Protein AF-A0A5J9W196-F1 (afdb_monomer_lite)

Structure (mmCIF, N/CA/C/O backbone):
data_AF-A0A5J9W196-F1
#
_entry.id   AF-A0A5J9W196-F1
#
loop_
_atom_site.group_PDB
_atom_site.id
_atom_site.type_symbol
_atom_site.label_atom_id
_atom_site.label_alt_id
_atom_site.label_comp_id
_atom_site.label_asym_id
_atom_site.label_entity_id
_atom_site.label_seq_id
_atom_site.pdbx_PDB_ins_code
_atom_site.Cartn_x
_atom_site.Cartn_y
_atom_site.Cartn_z
_atom_site.occupancy
_atom_site.B_iso_or_equiv
_atom_site.auth_seq_id
_atom_site.auth_comp_id
_atom_site.auth_asym_id
_atom_site.auth_atom_id
_atom_site.pdbx_PDB_model_num
ATOM 1 N N . MET A 1 1 ? 14.680 17.063 14.861 1.00 26.72 1 MET A N 1
ATOM 2 C CA . MET A 1 1 ? 13.948 17.687 13.741 1.00 26.72 1 MET A CA 1
ATOM 3 C C . MET A 1 1 ? 12.476 17.704 14.129 1.00 26.72 1 MET A C 1
ATOM 5 O O . MET A 1 1 ? 11.916 16.640 14.357 1.00 26.72 1 MET A O 1
ATOM 9 N N . GLY A 1 2 ? 11.907 18.882 14.395 1.00 24.05 2 GLY A N 1
ATOM 10 C CA . GLY A 1 2 ? 10.502 19.009 14.792 1.00 24.05 2 GLY A CA 1
ATOM 11 C C . GLY A 1 2 ? 9.602 18.886 13.568 1.00 24.05 2 GLY A C 1
ATOM 12 O O . GLY A 1 2 ? 9.854 19.546 12.565 1.00 24.05 2 GLY A O 1
ATOM 13 N N . ILE A 1 3 ? 8.582 18.031 13.641 1.00 27.45 3 ILE A N 1
ATOM 14 C CA . ILE A 1 3 ? 7.516 17.975 12.639 1.00 27.45 3 ILE A CA 1
ATOM 15 C C . ILE A 1 3 ? 6.627 19.196 12.892 1.00 27.45 3 ILE A C 1
ATOM 17 O O . ILE A 1 3 ? 5.904 19.236 13.886 1.00 27.45 3 ILE A O 1
ATOM 21 N N . PHE A 1 4 ? 6.714 20.209 12.033 1.00 24.58 4 PHE A N 1
ATOM 22 C CA . PHE A 1 4 ? 5.775 21.326 12.045 1.00 24.58 4 PHE A CA 1
ATOM 23 C C . PHE A 1 4 ? 4.556 20.937 11.209 1.00 24.58 4 PHE A C 1
ATOM 25 O O . PHE A 1 4 ? 4.651 20.753 10.001 1.00 24.58 4 PHE A O 1
ATOM 32 N N . ILE A 1 5 ? 3.410 20.784 11.871 1.00 32.88 5 ILE A N 1
ATOM 33 C CA . ILE A 1 5 ? 2.110 20.675 11.208 1.00 32.88 5 ILE A CA 1
ATOM 34 C C . ILE A 1 5 ? 1.610 22.109 11.037 1.00 32.88 5 ILE A C 1
ATOM 36 O O . ILE A 1 5 ? 1.039 22.681 11.964 1.00 32.88 5 ILE A O 1
ATOM 40 N N . THR A 1 6 ? 1.871 22.719 9.886 1.00 27.17 6 THR A N 1
ATOM 41 C CA . THR A 1 6 ? 1.311 24.028 9.532 1.00 27.17 6 THR A CA 1
ATOM 42 C C . THR A 1 6 ? 0.263 23.858 8.439 1.00 27.17 6 THR A C 1
ATOM 44 O O . THR A 1 6 ? 0.469 23.159 7.449 1.00 27.17 6 THR A O 1
ATOM 47 N N . ALA A 1 7 ? -0.897 24.489 8.634 1.00 25.06 7 ALA A N 1
ATOM 48 C CA . ALA A 1 7 ? -1.838 24.718 7.545 1.00 25.06 7 ALA A CA 1
ATOM 49 C C . ALA A 1 7 ? -1.199 25.724 6.567 1.00 25.06 7 ALA A C 1
ATOM 51 O O . ALA A 1 7 ? -0.581 26.683 7.036 1.00 25.06 7 ALA A O 1
ATOM 52 N N . PRO A 1 8 ? -1.303 25.529 5.242 1.00 27.53 8 PRO A N 1
ATOM 53 C CA . PRO A 1 8 ? -0.673 26.431 4.288 1.00 27.53 8 PRO A CA 1
ATOM 54 C C . PRO A 1 8 ? -1.364 27.801 4.319 1.00 27.53 8 PRO A C 1
ATOM 56 O O . PRO A 1 8 ? -2.571 27.896 4.105 1.00 27.53 8 PRO A O 1
ATOM 59 N N . GLU A 1 9 ? -0.595 28.864 4.559 1.00 27.11 9 GLU A N 1
ATOM 60 C CA . GLU A 1 9 ? -0.982 30.220 4.169 1.00 27.11 9 GLU A CA 1
ATOM 61 C C . GLU A 1 9 ? -0.665 30.399 2.680 1.00 27.11 9 GLU A C 1
ATOM 63 O O . GLU A 1 9 ? 0.462 30.208 2.224 1.00 27.11 9 GLU A O 1
ATOM 68 N N . THR A 1 10 ? -1.699 30.708 1.904 1.00 31.11 10 THR A N 1
ATOM 69 C CA . THR A 1 10 ? -1.659 30.835 0.448 1.00 31.11 10 THR A CA 1
ATOM 70 C C . THR A 1 10 ? -1.050 32.163 0.003 1.00 31.11 10 THR A C 1
ATOM 72 O O . THR A 1 10 ? -1.571 33.227 0.340 1.00 31.11 10 THR A O 1
ATOM 75 N N . ALA A 1 11 ? -0.040 32.107 -0.868 1.00 26.48 11 ALA A N 1
ATOM 76 C CA . ALA A 1 11 ? 0.214 33.167 -1.839 1.00 26.48 11 ALA A CA 1
ATOM 77 C C . ALA A 1 11 ? -0.693 32.936 -3.060 1.00 26.48 11 ALA A C 1
ATOM 79 O O . ALA A 1 11 ? -0.763 31.837 -3.609 1.00 26.48 11 ALA A O 1
ATOM 80 N N . ALA A 1 12 ? -1.434 33.974 -3.435 1.00 31.86 12 ALA A N 1
ATOM 81 C CA . ALA A 1 12 ? -2.487 33.945 -4.435 1.00 31.86 12 ALA A CA 1
ATOM 82 C C . ALA A 1 12 ? -2.021 33.465 -5.822 1.00 31.86 12 ALA A C 1
ATOM 84 O O . ALA A 1 12 ? -1.074 34.000 -6.389 1.00 31.86 12 ALA A O 1
ATOM 85 N N . THR A 1 13 ? -2.760 32.525 -6.411 1.00 26.77 13 THR A N 1
ATOM 86 C CA . THR A 1 13 ? -3.262 32.577 -7.799 1.00 26.77 13 THR A CA 1
ATOM 87 C C . THR A 1 13 ? -4.268 31.441 -8.003 1.00 26.77 13 THR A C 1
ATOM 89 O O . THR A 1 13 ? -4.088 30.321 -7.536 1.00 26.77 13 THR A O 1
ATOM 92 N N . SER A 1 14 ? -5.399 31.756 -8.632 1.00 34.53 14 SER A N 1
ATOM 93 C CA . SER A 1 14 ? -6.599 30.917 -8.662 1.00 34.53 14 SER A CA 1
ATOM 94 C C . SER A 1 14 ? -6.379 29.538 -9.294 1.00 34.53 14 SER A C 1
ATOM 96 O O . SER A 1 14 ? -6.099 29.460 -10.490 1.00 34.53 14 SER A O 1
ATOM 98 N N . LYS A 1 15 ? -6.625 28.470 -8.525 1.00 29.22 15 LYS A N 1
ATOM 99 C CA . LYS A 1 15 ? -7.203 27.177 -8.945 1.00 29.22 15 LYS A CA 1
ATOM 100 C C . LYS A 1 15 ? -7.549 26.382 -7.673 1.00 29.22 15 LYS A C 1
ATOM 102 O O . LYS A 1 15 ? -6.696 26.202 -6.820 1.00 29.22 15 LYS A O 1
ATOM 107 N N . LYS A 1 16 ? -8.833 26.012 -7.548 1.00 30.52 16 LYS A N 1
ATOM 108 C CA . LYS A 1 16 ? -9.521 25.305 -6.441 1.00 30.52 16 LYS A CA 1
ATOM 109 C C . LYS A 1 16 ? -8.607 24.680 -5.367 1.00 30.52 16 LYS A C 1
ATOM 111 O O . LYS A 1 16 ? -7.950 23.678 -5.626 1.00 30.52 16 LYS A O 1
ATOM 116 N N . GLU A 1 17 ? -8.662 25.239 -4.158 1.00 27.95 17 GLU A N 1
ATOM 117 C CA . GLU A 1 17 ? -8.016 24.711 -2.950 1.00 27.95 17 GLU A CA 1
ATOM 118 C C . GLU A 1 17 ? -8.503 23.284 -2.622 1.00 27.95 17 GLU A C 1
ATOM 120 O O . GLU A 1 17 ? -9.718 23.042 -2.609 1.00 27.95 17 GLU A O 1
ATOM 125 N N . PRO A 1 18 ? -7.608 22.330 -2.304 1.00 36.31 18 PRO A N 1
ATOM 126 C CA . PRO A 1 18 ? -8.012 21.123 -1.602 1.00 36.31 18 PRO A CA 1
ATOM 127 C C . PRO A 1 18 ? -8.441 21.517 -0.183 1.00 36.31 18 PRO A C 1
ATOM 129 O O . PRO A 1 18 ? -7.753 22.259 0.514 1.00 36.31 18 PRO A O 1
ATOM 132 N N . ILE A 1 19 ? -9.617 21.043 0.227 1.00 37.53 19 ILE A N 1
ATOM 133 C CA . ILE A 1 19 ? -10.284 21.396 1.485 1.00 37.53 19 ILE A CA 1
ATOM 134 C C . ILE A 1 19 ? -9.398 20.983 2.673 1.00 37.53 19 ILE A C 1
ATOM 136 O O . ILE A 1 19 ? -9.459 19.846 3.139 1.00 37.53 19 ILE A O 1
ATOM 140 N N . ALA A 1 20 ? -8.602 21.909 3.206 1.00 40.16 20 ALA A N 1
ATOM 141 C CA . ALA A 1 20 ? -7.942 21.734 4.493 1.00 40.16 20 ALA A CA 1
ATOM 142 C C . ALA A 1 20 ? -9.006 21.825 5.602 1.00 40.16 20 ALA A C 1
ATOM 144 O O . ALA A 1 20 ? -9.334 22.902 6.103 1.00 40.16 20 ALA A O 1
ATOM 145 N N . ARG A 1 21 ? -9.606 20.687 5.976 1.00 50.66 21 ARG A N 1
ATOM 146 C CA . ARG A 1 21 ? -10.490 20.618 7.148 1.00 50.66 21 ARG A CA 1
ATOM 147 C C . ARG A 1 21 ? -9.641 20.847 8.401 1.00 50.66 21 ARG A C 1
ATOM 149 O O . ARG A 1 21 ? -8.765 20.043 8.707 1.00 50.66 21 ARG A O 1
ATOM 156 N N . ARG A 1 22 ? -9.885 21.953 9.117 1.00 53.94 22 ARG A N 1
ATOM 157 C CA . ARG A 1 22 ? -9.244 22.241 10.413 1.00 53.94 22 ARG A CA 1
ATOM 158 C C . ARG A 1 22 ? -9.433 21.055 11.359 1.00 53.94 22 ARG A C 1
ATOM 160 O O . ARG A 1 22 ? -10.568 20.651 11.603 1.00 53.94 22 ARG A O 1
ATOM 167 N N . ILE A 1 23 ? -8.329 20.562 11.919 1.00 60.69 23 ILE A N 1
ATOM 168 C CA . ILE A 1 23 ? -8.358 19.538 12.964 1.00 60.69 23 ILE A CA 1
ATOM 169 C C . ILE A 1 23 ? -9.055 20.127 14.193 1.00 60.69 23 ILE A C 1
ATOM 171 O O . ILE A 1 23 ? -8.679 21.181 14.704 1.00 60.69 23 ILE A O 1
ATOM 175 N N . ASN A 1 24 ? -10.068 19.430 14.671 1.00 67.31 24 ASN A N 1
ATOM 176 C CA . ASN A 1 24 ? -10.821 19.702 15.877 1.00 67.31 24 ASN A CA 1
ATOM 177 C C . ASN A 1 24 ? -10.807 18.436 16.745 1.00 67.31 24 ASN A C 1
ATOM 179 O O . ASN A 1 24 ? -10.678 17.320 16.242 1.00 67.31 24 ASN A O 1
ATOM 183 N N . SER A 1 25 ? -11.019 18.583 18.052 1.00 69.56 25 SER A N 1
ATOM 184 C CA . SER A 1 25 ? -11.125 17.468 19.000 1.00 69.56 25 SER A CA 1
ATOM 185 C C . SER A 1 25 ? -12.202 16.440 18.629 1.00 69.56 25 SER A C 1
ATOM 187 O O . SER A 1 25 ? -12.153 15.311 19.111 1.00 69.56 25 SER A O 1
ATOM 189 N N . ARG A 1 26 ? -13.145 16.806 17.751 1.00 78.12 26 ARG A N 1
ATOM 190 C CA . ARG A 1 26 ? -14.208 15.941 17.218 1.00 78.12 26 ARG A CA 1
ATOM 191 C C . ARG A 1 26 ? -13.795 15.073 16.029 1.00 78.12 26 ARG A C 1
ATOM 193 O O . ARG A 1 26 ? -14.552 14.180 15.681 1.00 78.12 26 ARG A O 1
ATOM 200 N N . ASN A 1 27 ? -12.644 15.318 15.401 1.00 86.56 27 ASN A N 1
ATOM 201 C CA . ASN A 1 27 ? -12.166 14.437 14.336 1.00 86.56 27 ASN A CA 1
ATOM 202 C C . ASN A 1 27 ? -11.637 13.152 14.972 1.00 86.56 27 ASN A C 1
ATOM 204 O O . ASN A 1 27 ? -10.704 13.194 15.779 1.00 86.56 27 ASN A O 1
ATOM 208 N N . ASN A 1 28 ? -12.265 12.027 14.659 1.00 91.69 28 ASN A N 1
ATOM 209 C CA . ASN A 1 28 ? -11.943 10.719 15.208 1.00 91.69 28 ASN A CA 1
ATOM 210 C C . ASN A 1 28 ? -11.164 9.876 14.206 1.00 91.69 28 ASN A C 1
ATOM 212 O O . ASN A 1 28 ? -10.289 9.130 14.628 1.00 91.69 28 ASN A O 1
ATOM 216 N N . VAL A 1 29 ? -11.428 10.032 12.908 1.00 93.69 29 VAL A N 1
ATOM 217 C CA . VAL A 1 29 ? -10.743 9.318 11.828 1.00 93.69 29 VAL A CA 1
ATOM 218 C C . VAL A 1 29 ? -9.838 10.281 11.070 1.00 93.69 29 VAL A C 1
ATOM 220 O O . VAL A 1 29 ? -10.299 11.201 10.395 1.00 93.69 29 VAL A O 1
ATOM 223 N N . ILE A 1 30 ? -8.530 10.083 11.200 1.00 92.94 30 ILE A N 1
ATOM 224 C CA . ILE A 1 30 ? -7.509 10.971 10.650 1.00 92.94 30 ILE A CA 1
ATOM 225 C C . ILE A 1 30 ? -6.672 10.194 9.637 1.00 92.94 30 ILE A C 1
ATOM 227 O O . ILE A 1 30 ? -6.036 9.196 9.980 1.00 92.94 30 ILE A O 1
ATOM 231 N N . TYR A 1 31 ? -6.641 10.680 8.401 1.00 92.56 31 TYR A N 1
ATOM 232 C CA . TYR A 1 31 ? -5.724 10.190 7.380 1.00 92.56 31 TYR A CA 1
ATOM 233 C C . TYR A 1 31 ? -4.394 10.940 7.468 1.00 92.56 31 TYR A C 1
ATOM 235 O O . TYR A 1 31 ? -4.382 12.172 7.502 1.00 92.56 31 TYR A O 1
ATOM 243 N N . PHE A 1 32 ? -3.279 10.211 7.480 1.00 92.25 32 PHE A N 1
ATOM 244 C CA . PHE A 1 32 ? -1.934 10.771 7.410 1.00 92.25 32 PHE A CA 1
ATOM 245 C C . PHE A 1 32 ? -1.236 10.346 6.124 1.00 92.25 32 PHE A C 1
ATOM 247 O O . PHE A 1 32 ? -0.989 9.164 5.881 1.00 92.25 32 PHE A O 1
ATOM 254 N N . ASP A 1 33 ? -0.878 11.344 5.330 1.00 86.44 33 ASP A N 1
ATOM 255 C CA . ASP A 1 33 ? -0.262 11.163 4.029 1.00 86.44 33 ASP A CA 1
ATOM 256 C C . ASP A 1 33 ? 1.265 11.154 4.074 1.00 86.44 33 ASP A C 1
ATOM 258 O O . ASP A 1 33 ? 1.892 10.761 3.104 1.00 86.44 33 ASP A O 1
ATOM 262 N N . GLY A 1 34 ? 1.896 11.591 5.168 1.00 87.56 34 GLY A N 1
ATOM 263 C CA . GLY A 1 34 ? 3.346 11.802 5.177 1.00 87.56 34 GLY A CA 1
ATOM 264 C C . GLY A 1 34 ? 3.767 12.871 4.167 1.00 87.56 34 GLY A C 1
ATOM 265 O O . GLY A 1 34 ? 3.082 13.882 4.010 1.00 87.56 34 GLY A O 1
ATOM 266 N N . TRP A 1 35 ? 4.895 12.656 3.496 1.00 84.31 35 TRP A N 1
ATOM 267 C CA . TRP A 1 35 ? 5.427 13.534 2.450 1.00 84.31 35 TRP A CA 1
ATOM 268 C C . TRP A 1 35 ? 4.919 13.095 1.078 1.00 84.31 35 TRP A C 1
ATOM 270 O O . TRP A 1 35 ? 5.676 12.615 0.240 1.00 84.31 35 TRP A O 1
ATOM 280 N N . ASP A 1 36 ? 3.605 13.203 0.890 1.00 77.81 36 ASP A N 1
ATOM 281 C CA . ASP A 1 36 ? 2.888 12.634 -0.253 1.00 77.81 36 ASP A CA 1
ATOM 282 C C . ASP A 1 36 ? 3.147 11.130 -0.444 1.00 77.81 36 ASP A C 1
ATOM 284 O O . ASP A 1 36 ? 3.547 10.647 -1.500 1.00 77.81 36 ASP A O 1
ATOM 288 N N . GLY A 1 37 ? 2.938 10.384 0.635 1.00 80.88 37 GLY A N 1
ATOM 289 C CA . GLY A 1 37 ? 3.030 8.928 0.725 1.00 80.88 37 GLY A CA 1
ATOM 290 C C . GLY A 1 37 ? 4.308 8.466 1.390 1.00 80.88 37 GLY A C 1
ATOM 291 O O . GLY A 1 37 ? 4.301 7.498 2.151 1.00 80.88 37 GLY A O 1
ATOM 292 N N . LEU A 1 38 ? 5.395 9.199 1.163 1.00 83.06 38 LEU A N 1
ATOM 293 C CA . LEU A 1 38 ? 6.698 8.832 1.681 1.00 83.06 38 LEU A CA 1
ATOM 294 C C . LEU A 1 38 ? 6.752 8.991 3.208 1.00 83.06 38 LEU A C 1
ATOM 296 O O . LEU A 1 38 ? 6.342 10.016 3.761 1.00 83.06 38 LEU A O 1
ATOM 300 N N . GLY A 1 39 ? 7.249 7.959 3.896 1.00 86.25 39 GLY A N 1
ATOM 301 C CA . GLY A 1 39 ? 7.457 7.945 5.349 1.00 86.25 39 GLY A CA 1
ATOM 302 C C . GLY A 1 39 ? 6.180 7.906 6.196 1.00 86.25 39 GLY A C 1
ATOM 303 O O . GLY A 1 39 ? 6.263 7.951 7.426 1.00 86.25 39 GLY A O 1
ATOM 304 N N . ALA A 1 40 ? 4.994 7.814 5.585 1.00 90.06 40 ALA A N 1
ATOM 305 C CA . ALA A 1 40 ? 3.735 7.790 6.323 1.00 90.06 40 ALA A CA 1
ATOM 306 C C . ALA A 1 40 ? 3.641 6.568 7.250 1.00 90.06 40 ALA A C 1
ATOM 308 O O . ALA A 1 40 ? 3.283 6.693 8.426 1.00 90.06 40 ALA A O 1
ATOM 309 N N . SER A 1 41 ? 4.040 5.392 6.757 1.00 90.44 41 SER A N 1
ATOM 310 C CA . SER A 1 41 ? 4.030 4.167 7.556 1.00 90.44 41 SER A CA 1
ATOM 311 C C . SER A 1 41 ? 5.095 4.190 8.657 1.00 90.44 41 SER A C 1
ATOM 313 O O . SER A 1 41 ? 4.819 3.751 9.774 1.00 90.44 41 SER A O 1
ATOM 315 N N . ALA A 1 42 ? 6.276 4.751 8.405 1.00 90.25 42 ALA A N 1
ATOM 316 C CA . ALA A 1 42 ? 7.320 4.956 9.405 1.00 90.25 42 ALA A CA 1
ATOM 317 C C . ALA A 1 42 ? 6.837 5.846 10.558 1.00 90.25 42 ALA A C 1
ATOM 319 O O . ALA A 1 42 ? 6.995 5.483 11.726 1.00 90.25 42 ALA A O 1
ATOM 320 N N . VAL A 1 43 ? 6.166 6.962 10.252 1.00 90.75 43 VAL A N 1
ATOM 321 C CA . VAL A 1 43 ? 5.598 7.857 11.271 1.00 90.75 43 VAL A CA 1
ATOM 322 C C . VAL A 1 43 ? 4.528 7.145 12.099 1.00 90.75 43 VAL A C 1
ATOM 324 O O . VAL A 1 43 ? 4.592 7.179 13.329 1.00 90.75 43 VAL A O 1
ATOM 327 N N . LEU A 1 44 ? 3.577 6.452 11.464 1.00 92.88 44 LEU A N 1
ATOM 328 C CA . LEU A 1 44 ? 2.540 5.695 12.179 1.00 92.88 44 LEU A CA 1
ATOM 329 C C . LEU A 1 44 ? 3.146 4.620 13.092 1.00 92.88 44 LEU A C 1
ATOM 331 O O . LEU A 1 44 ? 2.725 4.480 14.241 1.00 92.88 44 LEU A O 1
ATOM 335 N N . ARG A 1 45 ? 4.187 3.915 12.634 1.00 90.69 45 ARG A N 1
ATOM 336 C CA . ARG A 1 45 ? 4.928 2.943 13.454 1.00 90.69 45 ARG A CA 1
ATOM 337 C C . ARG A 1 45 ? 5.637 3.595 14.636 1.00 90.69 45 ARG A C 1
ATOM 339 O O . ARG A 1 45 ? 5.600 3.047 15.736 1.00 90.69 45 ARG A O 1
ATOM 346 N N . ALA A 1 46 ? 6.253 4.759 14.442 1.00 89.62 46 ALA A N 1
ATOM 347 C CA . ALA A 1 46 ? 6.888 5.498 15.528 1.00 89.62 46 ALA A CA 1
ATOM 348 C C . ALA A 1 46 ? 5.861 5.960 16.578 1.00 89.62 46 ALA A C 1
ATOM 350 O O . ALA A 1 46 ? 6.132 5.887 17.778 1.00 89.62 46 ALA A O 1
ATOM 351 N N . ILE A 1 47 ? 4.665 6.379 16.147 1.00 90.31 47 ILE A N 1
ATOM 352 C CA . ILE A 1 47 ? 3.551 6.727 17.044 1.00 90.31 47 ILE A CA 1
ATOM 353 C C . ILE A 1 47 ? 3.080 5.487 17.815 1.00 90.31 47 ILE A C 1
ATOM 355 O O . ILE A 1 47 ? 2.947 5.556 19.038 1.00 90.31 47 ILE A O 1
ATOM 359 N N . ALA A 1 48 ? 2.900 4.347 17.136 1.00 89.75 48 ALA A N 1
ATOM 360 C CA . ALA A 1 48 ? 2.538 3.082 17.776 1.00 89.75 48 ALA A CA 1
ATOM 361 C C . ALA A 1 48 ? 3.556 2.687 18.857 1.00 89.75 48 ALA A C 1
ATOM 363 O O . ALA A 1 48 ? 3.181 2.420 20.000 1.00 89.75 48 ALA A O 1
ATOM 364 N N . ALA A 1 49 ? 4.851 2.725 18.528 1.00 87.56 49 ALA A N 1
ATOM 365 C CA . ALA A 1 49 ? 5.925 2.386 19.457 1.00 87.56 49 ALA A CA 1
ATOM 366 C C . ALA A 1 49 ? 5.916 3.290 20.701 1.00 87.56 49 ALA A C 1
ATOM 368 O O . ALA A 1 49 ? 5.969 2.790 21.825 1.00 87.56 49 ALA A O 1
ATOM 369 N N . ARG A 1 50 ? 5.766 4.609 20.518 1.00 83.44 50 ARG A N 1
ATOM 370 C CA . ARG A 1 50 ? 5.691 5.568 21.633 1.00 83.44 50 ARG A CA 1
ATOM 371 C C . ARG A 1 50 ? 4.486 5.312 22.531 1.00 83.44 50 ARG A C 1
ATOM 373 O O . ARG A 1 50 ? 4.657 5.235 23.741 1.00 83.44 50 ARG A O 1
ATOM 380 N N . GLY A 1 51 ? 3.303 5.106 21.952 1.00 76.81 51 GLY A N 1
ATOM 381 C CA . GLY A 1 51 ? 2.094 4.833 22.733 1.00 76.81 51 GLY A CA 1
ATOM 382 C C . GLY A 1 51 ? 2.194 3.543 23.556 1.00 76.81 51 GLY A C 1
ATOM 383 O O . GLY A 1 51 ? 1.768 3.508 24.709 1.00 76.81 51 GLY A O 1
ATOM 384 N N . THR A 1 52 ? 2.838 2.499 23.021 1.00 73.88 52 THR A N 1
ATOM 385 C CA . THR A 1 52 ? 3.072 1.263 23.789 1.00 73.88 52 THR A CA 1
ATOM 386 C C . THR A 1 52 ? 4.092 1.434 24.918 1.00 73.88 52 THR A C 1
ATOM 388 O O . THR A 1 52 ? 3.929 0.817 25.970 1.00 73.88 52 THR A O 1
ATOM 391 N N . ALA A 1 53 ? 5.114 2.280 24.746 1.00 66.12 53 ALA A N 1
ATOM 392 C CA . ALA A 1 53 ? 6.110 2.549 25.782 1.00 66.12 53 ALA A CA 1
ATOM 393 C C . ALA A 1 53 ? 5.504 3.304 26.976 1.00 66.12 53 ALA A C 1
ATOM 395 O O . ALA A 1 53 ? 5.745 2.918 28.119 1.00 66.12 53 ALA A O 1
ATOM 396 N N . THR A 1 54 ? 4.654 4.304 26.719 1.00 59.44 54 THR A N 1
ATOM 397 C CA . THR A 1 54 ? 3.934 5.051 27.766 1.00 59.44 54 THR A CA 1
ATOM 398 C C . THR A 1 54 ? 2.995 4.142 28.564 1.00 59.44 54 THR A C 1
ATOM 400 O O . THR A 1 54 ? 2.939 4.239 29.782 1.00 59.44 54 THR A O 1
ATOM 403 N N . SER A 1 55 ? 2.337 3.173 27.912 1.00 56.09 55 SER A N 1
ATOM 404 C CA . SER A 1 55 ? 1.451 2.214 28.598 1.00 56.09 55 SER A CA 1
ATOM 405 C C . SER A 1 55 ? 2.165 1.212 29.523 1.00 56.09 55 SER A C 1
ATOM 407 O O . SER A 1 55 ? 1.510 0.552 30.326 1.00 56.09 55 SER A O 1
ATOM 409 N N . LYS A 1 56 ? 3.494 1.063 29.397 1.00 54.03 56 LYS A N 1
ATOM 410 C CA . LYS A 1 56 ? 4.310 0.103 30.163 1.00 54.03 56 LYS A CA 1
ATOM 411 C C . LYS A 1 56 ? 5.057 0.727 31.347 1.00 54.03 56 LYS A C 1
ATOM 413 O O . LYS A 1 56 ? 5.652 -0.018 32.122 1.00 54.03 56 LYS A O 1
ATOM 418 N N . GLN A 1 57 ? 5.063 2.052 31.491 1.00 47.31 57 GLN A N 1
ATOM 419 C CA . GLN A 1 57 ? 5.627 2.705 32.673 1.00 47.31 57 GLN A CA 1
ATOM 420 C C . GLN A 1 57 ? 4.604 2.673 33.814 1.00 47.31 57 GLN A C 1
ATOM 422 O O . GLN A 1 57 ? 3.591 3.364 33.772 1.00 47.31 57 GLN A O 1
ATOM 427 N N . GLU A 1 58 ? 4.879 1.874 34.849 1.00 37.19 58 GLU A N 1
ATOM 428 C CA . GLU A 1 58 ? 4.247 2.062 36.159 1.00 37.19 58 GLU A CA 1
ATOM 429 C C . GLU A 1 58 ? 4.586 3.463 36.698 1.00 37.19 58 GLU A C 1
ATOM 431 O O . GLU A 1 58 ? 5.690 3.962 36.444 1.00 37.19 58 GLU A O 1
ATOM 436 N N . PRO A 1 59 ? 3.676 4.116 37.444 1.00 42.88 59 PRO A N 1
ATOM 437 C CA . PRO A 1 59 ? 3.904 5.460 37.950 1.00 42.88 59 PRO A CA 1
ATOM 438 C C . PRO A 1 59 ? 4.983 5.427 39.036 1.00 42.88 59 PRO A C 1
ATOM 440 O O . PRO A 1 59 ? 4.704 5.263 40.223 1.00 42.88 59 PRO A O 1
ATOM 443 N N . ALA A 1 60 ? 6.240 5.600 38.633 1.00 37.47 60 ALA A N 1
ATOM 444 C CA . ALA A 1 60 ? 7.303 5.936 39.559 1.00 37.47 60 ALA A CA 1
ATOM 445 C C . ALA A 1 60 ? 7.020 7.343 40.095 1.00 37.47 60 ALA A C 1
ATOM 447 O O . ALA A 1 60 ? 6.943 8.312 39.338 1.00 37.47 60 ALA A O 1
ATOM 448 N N . ALA A 1 61 ? 6.842 7.450 41.409 1.00 45.09 61 ALA A N 1
ATOM 449 C CA . ALA A 1 61 ? 6.748 8.729 42.084 1.00 45.09 61 ALA A CA 1
ATOM 450 C C . ALA A 1 61 ? 8.040 9.524 41.837 1.00 45.09 61 ALA A C 1
ATOM 452 O O . ALA A 1 61 ? 9.078 9.228 42.426 1.00 45.09 61 ALA A O 1
ATOM 453 N N . SER A 1 62 ? 7.987 10.547 40.986 1.00 39.28 62 SER A N 1
ATOM 454 C CA . SER A 1 62 ? 9.005 11.588 40.981 1.00 39.28 62 SER A CA 1
ATOM 455 C C . SER A 1 62 ? 8.399 12.969 40.745 1.00 39.28 62 SER A C 1
ATOM 457 O O . SER A 1 62 ? 7.778 13.307 39.741 1.00 39.28 62 SER A O 1
ATOM 459 N N . THR A 1 63 ? 8.583 13.758 41.790 1.00 37.72 63 THR A N 1
ATOM 460 C CA . THR A 1 63 ? 8.535 15.207 41.880 1.00 37.72 63 THR A CA 1
ATOM 461 C C . THR A 1 63 ? 9.261 15.917 40.737 1.00 37.72 63 THR A C 1
ATOM 463 O O . THR A 1 63 ? 10.430 15.636 40.486 1.00 37.72 63 THR A O 1
ATOM 466 N N . GLY A 1 64 ? 8.623 16.962 40.198 1.00 36.53 64 GLY A N 1
ATOM 467 C CA . GLY A 1 64 ? 9.325 18.177 39.774 1.00 36.53 64 GLY A CA 1
ATOM 468 C C . GLY A 1 64 ? 9.374 18.470 38.273 1.00 36.53 64 GLY A C 1
ATOM 469 O O . GLY A 1 64 ? 10.299 18.063 37.591 1.00 36.53 64 GLY A O 1
ATOM 470 N N . SER A 1 65 ? 8.453 19.339 37.840 1.00 37.78 65 SER A N 1
ATOM 471 C CA . SER A 1 65 ? 8.556 20.257 36.691 1.00 37.78 65 SER A CA 1
ATOM 472 C C . SER A 1 65 ? 8.606 19.663 35.274 1.00 37.78 65 SER A C 1
ATOM 474 O O . SER A 1 65 ? 9.658 19.315 34.747 1.00 37.78 65 SER A O 1
ATOM 476 N N . GLY A 1 66 ? 7.444 19.681 34.612 1.00 32.41 66 GLY A N 1
ATOM 477 C CA . GLY A 1 66 ? 7.323 19.474 33.168 1.00 32.41 66 GLY A CA 1
ATOM 478 C C . GLY A 1 66 ? 5.948 18.967 32.743 1.00 32.41 66 GLY A C 1
ATOM 479 O O . GLY A 1 66 ? 5.871 17.885 32.188 1.00 32.41 66 GLY A O 1
ATOM 480 N N . SER A 1 67 ? 4.878 19.713 33.061 1.00 37.16 67 SER A N 1
ATOM 481 C CA . SER A 1 67 ? 3.513 19.611 32.497 1.00 37.16 67 SER A CA 1
ATOM 482 C C . SER A 1 67 ? 3.177 18.298 31.754 1.00 37.16 67 SER A C 1
ATOM 484 O O . SER A 1 67 ? 3.006 18.286 30.532 1.00 37.16 67 SER A O 1
ATOM 486 N N . VAL A 1 68 ? 3.023 17.193 32.486 1.00 39.25 68 VAL A N 1
ATOM 487 C CA . VAL A 1 68 ? 2.388 15.984 31.948 1.00 39.25 68 VAL A CA 1
ATOM 488 C C . VAL A 1 68 ? 0.903 16.313 31.818 1.00 39.25 68 VAL A C 1
ATOM 490 O O . VAL A 1 68 ? 0.219 16.501 32.823 1.00 39.25 68 VAL A O 1
ATOM 493 N N . SER A 1 69 ? 0.410 16.477 30.587 1.00 39.25 69 SER A N 1
ATOM 494 C CA . SER A 1 69 ? -1.014 16.722 30.326 1.00 39.25 69 SER A CA 1
ATOM 495 C C . SER A 1 69 ? -1.822 15.460 30.633 1.00 39.25 69 SER A C 1
ATOM 497 O O . SER A 1 69 ? -2.164 14.686 29.739 1.00 39.25 69 SER A O 1
ATOM 499 N N . ALA A 1 70 ? -2.124 15.259 31.915 1.00 40.19 70 ALA A N 1
ATOM 500 C CA . ALA A 1 70 ? -3.076 14.273 32.395 1.00 40.19 70 ALA A CA 1
ATOM 501 C C . ALA A 1 70 ? -4.433 14.522 31.707 1.00 40.19 70 ALA A C 1
ATOM 503 O O . ALA A 1 70 ? -5.099 15.522 31.968 1.00 40.19 70 ALA A O 1
ATOM 504 N N . GLY A 1 71 ? -4.802 13.647 30.765 1.00 42.28 71 GLY A N 1
ATOM 505 C CA . GLY A 1 71 ? -6.058 13.722 30.002 1.00 42.28 71 GLY A CA 1
ATOM 506 C C . GLY A 1 71 ? -5.941 13.455 28.494 1.00 42.28 71 GLY A C 1
ATOM 507 O O . GLY A 1 71 ? -6.960 13.294 27.818 1.00 42.28 71 GLY A O 1
ATOM 508 N N . LEU A 1 72 ? -4.728 13.375 27.936 1.00 53.62 72 LEU A N 1
ATOM 509 C CA . LEU A 1 72 ? -4.510 13.176 26.490 1.00 53.62 72 LEU A CA 1
ATOM 510 C C . LEU A 1 72 ? -3.976 11.789 26.101 1.00 53.62 72 LEU A C 1
ATOM 512 O O . LEU A 1 72 ? -3.830 11.519 24.911 1.00 53.62 72 LEU A O 1
ATOM 516 N N . GLU A 1 73 ? -3.724 10.909 27.066 1.00 75.88 73 GLU A N 1
ATOM 517 C CA . GLU A 1 73 ? -3.130 9.596 26.809 1.00 75.88 73 GLU A CA 1
ATOM 518 C C . GLU A 1 73 ? -4.182 8.565 26.377 1.00 75.88 73 GLU A C 1
ATOM 520 O O . GLU A 1 73 ? -5.329 8.573 26.835 1.00 75.88 73 GLU A O 1
ATOM 525 N N . PHE A 1 74 ? -3.795 7.700 25.441 1.00 86.25 74 PHE A N 1
ATOM 526 C CA . PHE A 1 74 ? -4.592 6.557 25.012 1.00 86.25 74 PHE A CA 1
ATOM 527 C C . PHE A 1 74 ? -4.250 5.363 25.891 1.00 86.25 74 PHE A C 1
ATOM 529 O O . PHE A 1 74 ? -3.081 5.019 26.047 1.00 86.25 74 PHE A O 1
ATOM 536 N N . GLU A 1 75 ? -5.267 4.709 26.439 1.00 90.06 75 GLU A N 1
ATOM 537 C CA . GLU A 1 75 ? -5.078 3.587 27.356 1.00 90.06 75 GLU A CA 1
ATOM 538 C C . GLU A 1 75 ? -4.632 2.322 26.627 1.00 90.06 75 GLU A C 1
ATOM 540 O O . GLU A 1 75 ? -4.008 1.452 27.232 1.00 90.06 75 GLU A O 1
ATOM 545 N N . GLN A 1 76 ? -4.979 2.184 25.347 1.00 89.94 76 GLN A N 1
ATOM 546 C CA . GLN A 1 76 ? -4.574 1.055 24.522 1.00 89.94 76 GLN A CA 1
ATOM 547 C C . GLN A 1 76 ? -4.366 1.498 23.074 1.00 89.94 76 GLN A C 1
ATOM 549 O O . GLN A 1 76 ? -5.199 2.186 22.483 1.00 89.94 76 GLN A O 1
ATOM 554 N N . VAL A 1 77 ? -3.248 1.058 22.499 1.00 91.81 77 VAL A N 1
ATOM 555 C CA . VAL A 1 77 ? -2.932 1.235 21.081 1.00 91.81 77 VAL A CA 1
ATOM 556 C C . VAL A 1 77 ? -3.182 -0.084 20.362 1.00 91.81 77 VAL A C 1
ATOM 558 O O . VAL A 1 77 ? -2.624 -1.110 20.745 1.00 91.81 77 VAL A O 1
ATOM 561 N N . ILE A 1 78 ? -4.017 -0.053 19.328 1.00 93.25 78 ILE A N 1
ATOM 562 C CA . ILE A 1 78 ? -4.283 -1.184 18.439 1.00 93.25 78 ILE A CA 1
ATOM 563 C C . ILE A 1 78 ? -3.586 -0.883 17.121 1.00 93.25 78 ILE A C 1
ATOM 565 O O . ILE A 1 78 ? -3.996 0.015 16.388 1.00 93.25 78 ILE A O 1
ATOM 569 N N . HIS A 1 79 ? -2.508 -1.608 16.838 1.00 93.94 79 HIS A N 1
ATOM 570 C CA . HIS A 1 79 ? -1.705 -1.403 15.638 1.00 93.94 79 HIS A CA 1
ATOM 571 C C . HIS A 1 79 ? -1.984 -2.511 14.621 1.00 93.94 79 HIS A C 1
ATOM 573 O O . HIS A 1 79 ? -1.661 -3.671 14.858 1.00 93.94 79 HIS A O 1
ATOM 579 N N . ILE A 1 80 ? -2.602 -2.142 13.501 1.00 93.44 80 ILE A N 1
ATOM 580 C CA . ILE A 1 80 ? -3.035 -3.041 12.430 1.00 93.44 80 ILE A CA 1
ATOM 581 C C . ILE A 1 80 ? -2.192 -2.738 11.188 1.00 93.44 80 ILE A C 1
ATOM 583 O O . ILE A 1 80 ? -2.354 -1.692 10.552 1.00 93.44 80 ILE A O 1
ATOM 587 N N . ASP A 1 81 ? -1.276 -3.645 10.850 1.00 90.44 81 ASP A N 1
ATOM 588 C CA . ASP A 1 81 ? -0.458 -3.557 9.636 1.00 90.44 81 ASP A CA 1
ATOM 589 C C . ASP A 1 81 ? -1.066 -4.435 8.532 1.00 90.44 81 ASP A C 1
ATOM 591 O O . ASP A 1 81 ? -0.759 -5.618 8.439 1.00 90.44 81 ASP A O 1
ATOM 595 N N . CYS A 1 82 ? -1.931 -3.850 7.698 1.00 90.44 82 CYS A N 1
ATOM 596 C CA . CYS A 1 82 ? -2.437 -4.473 6.470 1.00 90.44 82 CYS A CA 1
ATOM 597 C C . CYS A 1 82 ? -1.826 -3.806 5.231 1.00 90.44 82 CYS A C 1
ATOM 599 O O . CYS A 1 82 ? -2.504 -3.641 4.217 1.00 90.44 82 CYS A O 1
ATOM 601 N N . SER A 1 83 ? -0.558 -3.379 5.315 1.00 86.69 83 SER A N 1
ATOM 602 C CA . SER A 1 83 ? 0.159 -2.774 4.183 1.00 86.69 83 SER A CA 1
ATOM 603 C C . SER A 1 83 ? 0.231 -3.703 2.967 1.00 86.69 83 SER A C 1
ATOM 605 O O . SER A 1 83 ? 0.133 -3.229 1.839 1.00 86.69 83 SER A O 1
ATOM 607 N N . LYS A 1 84 ? 0.314 -5.019 3.194 1.00 84.44 84 LYS A N 1
ATOM 608 C CA . LYS A 1 84 ? 0.010 -6.046 2.193 1.00 84.44 84 LYS A CA 1
ATOM 609 C C . LYS A 1 84 ? -1.456 -6.430 2.322 1.00 84.44 84 LYS A C 1
ATOM 611 O O . LYS A 1 84 ? -1.827 -7.199 3.202 1.00 84.44 84 LYS A O 1
ATOM 616 N N . TRP A 1 85 ? -2.296 -5.821 1.495 1.00 88.19 85 TRP A N 1
ATOM 617 C CA . TRP A 1 85 ? -3.725 -6.092 1.527 1.00 88.19 85 TRP A CA 1
ATOM 618 C C . TRP A 1 85 ? -4.032 -7.489 0.991 1.00 88.19 85 TRP A C 1
ATOM 620 O O . TRP A 1 85 ? -3.652 -7.818 -0.129 1.00 88.19 85 TRP A O 1
ATOM 630 N N . GLU A 1 86 ? -4.761 -8.278 1.776 1.00 90.62 86 GLU A N 1
ATOM 631 C CA . GLU A 1 86 ? -5.250 -9.594 1.361 1.00 90.62 86 GLU A CA 1
ATOM 632 C C . GLU A 1 86 ? -6.748 -9.541 1.060 1.00 90.62 86 GLU A C 1
ATOM 634 O O . GLU A 1 86 ? -7.166 -9.762 -0.070 1.00 90.62 86 GLU A O 1
ATOM 639 N N . SER A 1 87 ? -7.572 -9.229 2.064 1.00 93.69 87 SER A N 1
ATOM 640 C CA . SER A 1 87 ? -9.028 -9.126 1.931 1.00 93.69 87 SER A CA 1
ATOM 641 C C . SER A 1 87 ? -9.642 -8.372 3.113 1.00 93.69 87 SER A C 1
ATOM 643 O O . SER A 1 87 ? -9.011 -8.204 4.163 1.00 93.69 87 SER A O 1
ATOM 645 N N . ARG A 1 88 ? -10.917 -7.973 2.983 1.00 94.94 88 ARG A N 1
ATOM 646 C CA . ARG A 1 88 ? -11.695 -7.412 4.105 1.00 94.94 88 ARG A CA 1
ATOM 647 C C . ARG A 1 88 ? -11.805 -8.417 5.253 1.00 94.94 88 ARG A C 1
ATOM 649 O O . ARG A 1 88 ? -11.728 -8.034 6.419 1.00 94.94 88 ARG A O 1
ATOM 656 N N . ARG A 1 89 ? -11.911 -9.709 4.921 1.00 95.12 89 ARG A N 1
ATOM 657 C CA . ARG A 1 89 ? -11.917 -10.801 5.896 1.00 95.12 89 ARG A CA 1
ATOM 658 C C . ARG A 1 89 ? -10.616 -10.896 6.693 1.00 95.12 89 ARG A C 1
ATOM 660 O O . ARG A 1 89 ? -10.670 -10.967 7.918 1.00 95.12 89 ARG A O 1
ATOM 667 N N . ALA A 1 90 ? -9.470 -10.865 6.014 1.00 95.25 90 ALA A N 1
ATOM 668 C CA . ALA A 1 90 ? -8.156 -10.943 6.654 1.00 95.25 90 ALA A CA 1
ATOM 669 C C . ALA A 1 90 ? -7.921 -9.759 7.606 1.00 95.25 90 ALA A C 1
ATOM 671 O O . ALA A 1 90 ? -7.470 -9.952 8.733 1.00 95.25 90 ALA A O 1
ATOM 672 N N . LEU A 1 91 ? -8.325 -8.547 7.200 1.00 95.62 91 LEU A N 1
ATOM 673 C CA . LEU A 1 91 ? -8.329 -7.373 8.077 1.00 95.62 91 LEU A CA 1
ATOM 674 C C . LEU A 1 91 ? -9.167 -7.621 9.340 1.00 95.62 91 LEU A C 1
ATOM 676 O O . LEU A 1 91 ? -8.686 -7.403 10.451 1.00 95.62 91 LEU A O 1
ATOM 680 N N . GLN A 1 92 ? -10.407 -8.094 9.187 1.00 95.94 92 GLN A N 1
ATOM 681 C CA . GLN A 1 92 ? -11.301 -8.345 10.319 1.00 95.94 92 GLN A CA 1
ATOM 682 C C . GLN A 1 92 ? -10.708 -9.377 11.300 1.00 95.94 92 GLN A C 1
ATOM 684 O O . GLN A 1 92 ? -10.755 -9.164 12.515 1.00 95.94 92 GLN A O 1
ATOM 689 N N . LYS A 1 93 ? -10.090 -10.448 10.778 1.00 95.38 93 LYS A N 1
ATOM 690 C CA . LYS A 1 93 ? -9.390 -11.482 11.562 1.00 95.38 93 LYS A CA 1
ATOM 691 C C . LYS A 1 93 ? -8.195 -10.897 12.323 1.00 95.38 93 LYS A C 1
ATOM 693 O O . LYS A 1 93 ? -8.119 -11.062 13.540 1.00 95.38 93 LYS A O 1
ATOM 698 N N . ALA A 1 94 ? -7.347 -10.112 11.654 1.00 94.94 94 ALA A N 1
ATOM 699 C CA . ALA A 1 94 ? -6.189 -9.452 12.266 1.00 94.94 94 ALA A CA 1
ATOM 700 C C . ALA A 1 94 ? -6.584 -8.484 13.398 1.00 94.94 94 ALA A C 1
ATOM 702 O O . ALA A 1 94 ? -5.924 -8.416 14.438 1.00 94.94 94 ALA A O 1
ATOM 703 N N . VAL A 1 95 ? -7.694 -7.750 13.243 1.00 95.56 95 VAL A N 1
ATOM 704 C CA . VAL A 1 95 ? -8.232 -6.927 14.338 1.00 95.56 95 VAL A CA 1
ATOM 705 C C . VAL A 1 95 ? -8.711 -7.799 15.497 1.00 95.56 95 VAL A C 1
ATOM 707 O O . VAL A 1 95 ? -8.463 -7.464 16.657 1.00 95.56 95 VAL A O 1
ATOM 710 N N . GLY A 1 96 ? -9.375 -8.920 15.207 1.00 94.69 96 GLY A N 1
ATOM 711 C CA . GLY A 1 96 ? -9.819 -9.865 16.228 1.00 94.69 96 GLY A CA 1
ATOM 712 C C . GLY A 1 96 ? -8.672 -10.430 17.070 1.00 94.69 96 GLY A C 1
ATOM 713 O O . GLY A 1 96 ? -8.777 -10.492 18.297 1.00 94.69 96 GLY A O 1
ATOM 714 N N . GLU A 1 97 ? -7.545 -10.746 16.436 1.00 94.12 97 GLU A N 1
ATOM 715 C CA . GLU A 1 97 ? -6.322 -11.192 17.112 1.00 94.12 97 GLU A CA 1
ATOM 716 C C . GLU A 1 97 ? -5.734 -10.102 18.020 1.00 94.12 97 GLU A C 1
ATOM 718 O O . GLU A 1 97 ? -5.428 -10.362 19.186 1.00 94.12 97 GLU A O 1
ATOM 723 N N . GLN A 1 98 ? -5.649 -8.858 17.534 1.00 91.88 98 GLN A N 1
ATOM 724 C CA . GLN A 1 98 ? -5.166 -7.710 18.318 1.00 91.88 98 GLN A CA 1
ATOM 725 C C . GLN A 1 98 ? -6.065 -7.398 19.525 1.00 91.88 98 GLN A C 1
ATOM 727 O O . GLN A 1 98 ? -5.578 -7.022 20.595 1.00 91.88 98 GLN A O 1
ATOM 732 N N . LEU A 1 99 ? -7.379 -7.577 19.372 1.00 92.12 99 LEU A N 1
ATOM 733 C CA . LEU A 1 99 ? -8.356 -7.447 20.456 1.00 92.12 99 LEU A CA 1
ATOM 734 C C . LEU A 1 99 ? -8.371 -8.657 21.399 1.00 92.12 99 LEU A C 1
ATOM 736 O O . LEU A 1 99 ? -9.012 -8.584 22.446 1.00 92.12 99 LEU A O 1
ATOM 740 N N . LYS A 1 100 ? -7.666 -9.746 21.061 1.00 93.12 100 LYS A N 1
ATOM 741 C CA . LYS A 1 100 ? -7.681 -11.024 21.789 1.00 93.12 100 LYS A CA 1
ATOM 742 C C . LYS A 1 100 ? -9.105 -11.546 21.978 1.00 93.12 100 LYS A C 1
ATOM 744 O O . LYS A 1 100 ? -9.522 -11.872 23.094 1.00 93.12 100 LYS A O 1
ATOM 749 N N . LEU A 1 101 ? -9.869 -11.585 20.886 1.00 93.56 101 LEU A N 1
ATOM 750 C CA . LEU A 1 101 ? -11.238 -12.087 20.924 1.00 93.56 101 LEU A CA 1
ATOM 751 C C . LEU A 1 101 ? -11.283 -13.548 21.413 1.00 93.56 101 LEU A C 1
ATOM 753 O O . LEU A 1 101 ? -10.341 -14.310 21.189 1.00 93.56 101 LEU A O 1
ATOM 757 N N . PRO A 1 102 ? -12.378 -13.966 22.077 1.00 94.31 102 PRO A N 1
ATOM 758 C CA . PRO A 1 102 ? -12.531 -15.346 22.528 1.00 94.31 102 PRO A CA 1
ATOM 759 C C . PRO A 1 102 ? -12.410 -16.350 21.376 1.00 94.31 102 PRO A C 1
ATOM 761 O O . PRO A 1 102 ? -12.905 -16.080 20.283 1.00 94.31 102 PRO A O 1
ATOM 764 N N . ALA A 1 103 ? -11.859 -17.539 21.648 1.00 95.06 103 ALA A N 1
ATOM 765 C CA . ALA A 1 103 ? -11.671 -18.605 20.651 1.00 95.06 103 ALA A CA 1
ATOM 766 C C . ALA A 1 103 ? -12.948 -18.905 19.848 1.00 95.06 103 ALA A C 1
ATOM 768 O O . ALA A 1 103 ? -12.910 -18.949 18.627 1.00 95.06 103 ALA A O 1
ATOM 769 N N . LYS A 1 104 ? -14.104 -18.947 20.521 1.00 94.38 104 LYS A N 1
ATOM 770 C CA . LYS A 1 104 ? -15.416 -19.137 19.884 1.00 94.38 104 LYS A CA 1
ATOM 771 C C . LYS A 1 104 ? -15.741 -18.104 18.796 1.00 94.38 104 LYS A C 1
ATOM 773 O O . LYS A 1 104 ? -16.504 -18.399 17.888 1.00 94.38 104 LYS A O 1
ATOM 778 N N . VAL A 1 105 ? -15.232 -16.876 18.915 1.00 93.75 105 VAL A N 1
ATOM 779 C CA . VAL A 1 105 ? -15.401 -15.828 17.895 1.00 93.75 105 VAL A CA 1
ATOM 780 C C . VAL A 1 105 ? -14.420 -16.048 16.749 1.00 93.75 105 VAL A C 1
ATOM 782 O O . VAL A 1 105 ? -14.804 -15.881 15.598 1.00 93.75 105 VAL A O 1
ATOM 785 N N . MET A 1 106 ? -13.188 -16.464 17.052 1.00 94.69 106 MET A N 1
ATOM 786 C CA . MET A 1 106 ? -12.194 -16.787 16.027 1.00 94.69 106 MET A CA 1
ATOM 787 C C . MET A 1 106 ? -12.635 -17.980 15.164 1.00 94.69 106 MET A C 1
ATOM 789 O O . MET A 1 106 ? -12.566 -17.890 13.944 1.00 94.69 106 MET A O 1
ATOM 793 N N . GLU A 1 107 ? -13.240 -19.007 15.771 1.00 95.31 107 GLU A N 1
ATOM 794 C CA . GLU A 1 107 ? -13.848 -20.159 15.078 1.00 95.31 107 GLU A CA 1
ATOM 795 C C . GLU A 1 107 ? -14.937 -19.755 14.065 1.00 95.31 107 GLU A C 1
ATOM 797 O O . GLU A 1 107 ? -15.210 -20.479 13.108 1.00 95.31 107 GLU A O 1
ATOM 802 N N . MET A 1 108 ? -15.579 -18.591 14.243 1.00 95.25 108 MET A N 1
ATOM 803 C CA . MET A 1 108 ? -16.562 -18.089 13.276 1.00 95.25 108 MET A CA 1
ATOM 804 C C . MET A 1 108 ? -15.913 -17.677 11.955 1.00 95.25 108 MET A C 1
ATOM 806 O O . MET A 1 108 ? -16.558 -17.777 10.911 1.00 95.25 108 MET A O 1
ATOM 810 N N . PHE A 1 109 ? -14.664 -17.203 11.992 1.00 94.69 109 PHE A N 1
ATOM 811 C CA . PHE A 1 109 ? -13.906 -16.924 10.778 1.00 94.69 109 PHE A CA 1
ATOM 812 C C . PHE A 1 109 ? -13.567 -18.215 10.057 1.00 94.69 109 PHE A C 1
ATOM 814 O O . PHE A 1 109 ? -13.860 -18.312 8.871 1.00 94.69 109 PHE A O 1
ATOM 821 N N . ASP A 1 110 ? -13.034 -19.197 10.784 1.00 93.94 110 ASP A N 1
ATOM 822 C CA . ASP A 1 110 ? -12.593 -20.471 10.214 1.00 93.94 110 ASP A CA 1
ATOM 823 C C . ASP A 1 110 ? -13.767 -21.203 9.552 1.00 93.94 110 ASP A C 1
ATOM 825 O O . ASP A 1 110 ? -13.685 -21.596 8.392 1.00 93.94 110 ASP A O 1
ATOM 829 N N . LYS A 1 111 ? -14.928 -21.250 10.219 1.00 95.25 111 LYS A N 1
ATOM 830 C CA . LYS A 1 111 ? -16.146 -21.823 9.631 1.00 95.25 111 LYS A CA 1
ATOM 831 C C . LYS A 1 111 ? -16.556 -21.125 8.330 1.00 95.25 111 LYS A C 1
ATOM 833 O O . LYS A 1 111 ? -16.966 -21.773 7.372 1.00 95.25 111 LYS A O 1
ATOM 838 N N . GLN A 1 112 ? -16.492 -19.797 8.295 1.00 95.56 112 GLN A N 1
ATOM 839 C CA . GLN A 1 112 ? -16.882 -19.063 7.097 1.00 95.56 112 GLN A CA 1
ATOM 840 C C . GLN A 1 112 ? -15.830 -19.186 5.984 1.00 95.56 112 GLN A C 1
ATOM 842 O O . GLN A 1 112 ? -16.206 -19.167 4.817 1.00 95.56 112 GLN A O 1
ATOM 847 N N . GLU A 1 113 ? -14.546 -19.325 6.326 1.00 93.88 113 GLU A N 1
ATOM 848 C CA . GLU A 1 113 ? -13.470 -19.632 5.376 1.00 93.88 113 GLU A CA 1
ATOM 849 C C . GLU A 1 113 ? -13.693 -21.006 4.723 1.00 93.88 113 GLU A C 1
ATOM 851 O O . GLU A 1 113 ? -13.643 -21.088 3.499 1.00 93.88 113 GLU A O 1
ATOM 856 N N . GLU A 1 114 ? -14.055 -22.036 5.496 1.00 95.25 114 GLU A N 1
ATOM 857 C CA . GLU A 1 114 ? -14.414 -23.365 4.969 1.00 95.25 114 GLU A CA 1
ATOM 858 C C . GLU A 1 114 ? -15.623 -23.310 4.018 1.00 95.25 114 GLU A C 1
ATOM 860 O O . GLU A 1 114 ? -15.630 -23.929 2.950 1.00 95.25 114 GLU A O 1
ATOM 865 N N . GLU A 1 115 ? -16.661 -22.551 4.381 1.00 95.50 115 GLU A N 1
ATOM 866 C CA . GLU A 1 115 ? -17.830 -22.350 3.520 1.00 95.50 115 GLU A CA 1
ATOM 867 C C . GLU A 1 115 ? -17.464 -21.614 2.222 1.00 95.50 115 GLU A C 1
ATOM 869 O O . GLU A 1 115 ? -17.977 -21.943 1.152 1.00 95.50 115 GLU A O 1
ATOM 874 N N . ASP A 1 116 ? -16.588 -20.613 2.301 1.00 95.19 116 ASP A N 1
ATOM 875 C CA . ASP A 1 116 ? -16.113 -19.851 1.148 1.00 95.19 116 ASP A CA 1
ATOM 876 C C . ASP A 1 116 ? -15.243 -20.720 0.226 1.00 95.19 116 ASP A C 1
ATOM 878 O O . ASP A 1 116 ? -15.395 -20.638 -0.995 1.00 95.19 116 ASP A O 1
ATOM 882 N N . ASP A 1 117 ? -14.403 -21.595 0.788 1.00 94.62 117 ASP A N 1
ATOM 883 C CA . ASP A 1 117 ? -13.629 -22.600 0.049 1.00 94.62 117 ASP A CA 1
ATOM 884 C C . ASP A 1 117 ? -14.551 -23.575 -0.691 1.00 94.62 117 ASP A C 1
ATOM 886 O O . ASP A 1 117 ? -14.374 -23.807 -1.889 1.00 94.62 117 ASP A O 1
ATOM 890 N N . PHE A 1 118 ? -15.594 -24.083 -0.023 1.00 95.31 118 PHE A N 1
ATOM 891 C CA . PHE A 1 118 ? -16.588 -24.959 -0.650 1.00 95.31 118 PHE A CA 1
ATOM 892 C C . PHE A 1 118 ? -17.328 -24.270 -1.806 1.00 95.31 118 PHE A C 1
ATOM 894 O O . PHE A 1 118 ? -17.643 -24.900 -2.817 1.00 95.31 118 PHE A O 1
ATOM 901 N N . ARG A 1 119 ? -17.589 -22.962 -1.686 1.00 94.50 119 ARG A N 1
ATOM 902 C CA . ARG A 1 119 ? -18.202 -22.151 -2.751 1.00 94.50 119 ARG A CA 1
ATOM 903 C C . ARG A 1 119 ? -17.203 -21.672 -3.811 1.00 94.50 119 ARG A C 1
ATOM 905 O O . ARG A 1 119 ? -17.624 -21.016 -4.763 1.00 94.50 119 ARG A O 1
ATOM 912 N N . GLY A 1 120 ? -15.911 -21.964 -3.661 1.00 93.62 120 GLY A N 1
ATOM 913 C CA . GLY A 1 120 ? -14.862 -21.524 -4.581 1.00 93.62 120 GLY A CA 1
ATOM 914 C C . GLY A 1 120 ? -14.635 -20.008 -4.585 1.00 93.62 120 GLY A C 1
ATOM 915 O O . GLY A 1 120 ? -14.227 -19.447 -5.602 1.00 93.62 120 GLY A O 1
ATOM 916 N N . VAL A 1 121 ? -14.924 -19.317 -3.479 1.00 95.25 121 VAL A N 1
ATOM 917 C CA . VAL A 1 121 ? -14.714 -17.869 -3.359 1.00 95.25 121 VAL A CA 1
ATOM 918 C C . VAL A 1 121 ? -13.227 -17.590 -3.170 1.00 95.25 121 VAL A C 1
ATOM 920 O O . VAL A 1 121 ? -12.619 -17.970 -2.162 1.00 95.25 121 VAL A O 1
ATOM 923 N N . ALA A 1 122 ? -12.645 -16.872 -4.130 1.00 93.19 122 ALA A N 1
ATOM 924 C CA . ALA A 1 122 ? -11.238 -16.504 -4.098 1.00 93.19 122 ALA A CA 1
ATOM 925 C C . ALA A 1 122 ? -10.905 -15.669 -2.852 1.00 93.19 122 ALA A C 1
ATOM 927 O O . ALA A 1 122 ? -11.641 -14.743 -2.501 1.00 93.19 122 ALA A O 1
ATOM 928 N N . GLN A 1 123 ? -9.773 -15.964 -2.209 1.00 90.00 123 GLN A N 1
ATOM 929 C CA . GLN A 1 123 ? -9.386 -15.381 -0.918 1.00 90.00 123 GLN A CA 1
ATOM 930 C C . GLN A 1 123 ? -9.398 -13.846 -0.916 1.00 90.00 123 GLN A C 1
ATOM 932 O O . GLN A 1 123 ? -9.928 -13.240 0.013 1.00 90.00 123 GLN A O 1
ATOM 937 N N . TYR A 1 124 ? -8.908 -13.217 -1.988 1.00 87.75 124 TYR A N 1
ATOM 938 C CA . TYR A 1 124 ? -8.846 -11.756 -2.114 1.00 87.75 124 TYR A CA 1
ATOM 939 C C . TYR A 1 124 ? -10.222 -11.074 -2.201 1.00 87.75 124 TYR A C 1
ATOM 941 O O . TYR A 1 124 ? -10.352 -9.883 -1.929 1.00 87.75 124 TYR A O 1
ATOM 949 N N . SER A 1 125 ? -11.262 -11.827 -2.572 1.00 91.50 125 SER A N 1
ATOM 950 C CA . SER A 1 125 ? -12.634 -11.327 -2.727 1.00 91.50 125 SER A CA 1
ATOM 951 C C . SER A 1 125 ? -13.499 -11.507 -1.474 1.00 91.50 125 SER A C 1
ATOM 953 O O . SER A 1 125 ? -14.650 -11.075 -1.455 1.00 91.50 125 SER A O 1
ATOM 955 N N . ARG A 1 126 ? -12.963 -12.133 -0.416 1.00 94.00 126 ARG A N 1
ATOM 956 C CA . ARG A 1 126 ? -13.724 -12.441 0.801 1.00 94.00 126 ARG A CA 1
ATOM 957 C C . ARG A 1 126 ? -14.060 -11.173 1.586 1.00 94.00 126 ARG A C 1
ATOM 959 O O . ARG A 1 126 ? -13.181 -10.399 1.981 1.00 94.00 126 ARG A O 1
ATOM 966 N N . THR A 1 127 ? -15.348 -10.991 1.844 1.00 94.25 127 THR A N 1
ATOM 967 C CA . THR A 1 127 ? -15.900 -9.877 2.623 1.00 94.25 127 THR A CA 1
ATOM 968 C C . THR A 1 127 ? -15.896 -10.190 4.116 1.00 94.25 127 THR A C 1
ATOM 970 O O . THR A 1 127 ? -15.664 -11.320 4.529 1.00 94.25 127 THR A O 1
ATOM 973 N N . GLU A 1 128 ? -16.152 -9.200 4.954 1.00 94.62 128 GLU A N 1
ATOM 974 C CA . GLU A 1 128 ? -16.323 -9.327 6.401 1.00 94.62 128 GLU A CA 1
ATOM 975 C C . GLU A 1 128 ? -17.507 -10.233 6.808 1.00 94.62 128 GLU A C 1
ATOM 977 O O . GLU A 1 128 ? -18.453 -10.432 6.045 1.00 94.62 128 GLU A O 1
ATOM 982 N N . VAL A 1 129 ? -17.456 -10.790 8.025 1.00 95.69 129 VAL A N 1
ATOM 983 C CA . VAL A 1 129 ? -18.594 -11.460 8.674 1.00 95.69 129 VAL A CA 1
ATOM 984 C C . VAL A 1 129 ? -19.351 -10.438 9.513 1.00 95.69 129 VAL A C 1
ATOM 986 O O . VAL A 1 129 ? -18.873 -10.016 10.569 1.00 95.69 129 VAL A O 1
ATOM 989 N N . GLU A 1 130 ? -20.569 -10.095 9.103 1.00 94.00 130 GLU A N 1
ATOM 990 C CA . GLU A 1 130 ? -21.411 -9.111 9.802 1.00 94.00 130 GLU A CA 1
ATOM 991 C C . GLU A 1 130 ? -21.651 -9.482 11.278 1.00 94.00 130 GLU A C 1
ATOM 993 O O . GLU A 1 130 ? -21.573 -8.644 12.181 1.00 94.00 130 GLU A O 1
ATOM 998 N N . HIS A 1 131 ? -21.890 -10.769 11.559 1.00 93.50 131 HIS A N 1
ATOM 999 C CA . HIS A 1 131 ? -22.091 -11.220 12.934 1.00 93.50 131 HIS A CA 1
ATOM 1000 C C . HIS A 1 131 ? -20.867 -10.947 13.815 1.00 93.50 131 HIS A C 1
ATOM 1002 O O . HIS A 1 131 ? -21.025 -10.543 14.971 1.00 93.50 131 HIS A O 1
ATOM 1008 N N . VAL A 1 132 ? -19.658 -11.148 13.281 1.00 95.06 132 VAL A N 1
ATOM 1009 C CA . VAL A 1 132 ? -18.416 -10.924 14.027 1.00 95.06 132 VAL A CA 1
ATOM 1010 C C . VAL A 1 132 ? -18.209 -9.435 14.281 1.00 95.06 132 VAL A C 1
ATOM 1012 O O . VAL A 1 132 ? -17.888 -9.079 15.412 1.00 95.06 132 VAL A O 1
ATOM 1015 N N . THR A 1 133 ? -18.520 -8.557 13.319 1.00 95.56 133 THR A N 1
ATOM 1016 C CA . THR A 1 133 ? -18.502 -7.095 13.516 1.00 95.56 133 THR A CA 1
ATOM 1017 C C . THR A 1 133 ? -19.284 -6.687 14.763 1.00 95.56 133 THR A C 1
ATOM 1019 O O . THR A 1 133 ? -18.792 -5.935 15.608 1.00 95.56 133 THR A O 1
ATOM 1022 N N . ARG A 1 134 ? -20.501 -7.218 14.931 1.00 94.31 134 ARG A N 1
ATOM 1023 C CA . ARG A 1 134 ? -21.338 -6.908 16.098 1.00 94.31 134 ARG A CA 1
ATOM 1024 C C . ARG A 1 134 ? -20.713 -7.400 17.405 1.00 94.31 134 ARG A C 1
ATOM 1026 O O . ARG A 1 134 ? -20.781 -6.701 18.417 1.00 94.31 134 ARG A O 1
ATOM 1033 N N . VAL A 1 135 ? -20.116 -8.591 17.399 1.00 95.12 135 VAL A N 1
ATOM 1034 C CA . VAL A 1 135 ? -19.427 -9.147 18.575 1.00 95.12 135 VAL A CA 1
ATOM 1035 C C . VAL A 1 135 ? -18.193 -8.312 18.928 1.00 95.12 135 VAL A C 1
ATOM 1037 O O . VAL A 1 135 ? -17.984 -8.016 20.105 1.00 95.12 135 VAL A O 1
ATOM 1040 N N . MET A 1 136 ? -17.428 -7.867 17.928 1.00 95.31 136 MET A N 1
ATOM 1041 C CA . MET A 1 136 ? -16.284 -6.967 18.099 1.00 95.31 136 MET A CA 1
ATOM 1042 C C . MET A 1 136 ? -16.706 -5.635 18.714 1.00 95.31 136 MET A C 1
ATOM 1044 O O . MET A 1 136 ? -16.137 -5.234 19.728 1.00 95.31 136 MET A O 1
ATOM 1048 N N . TYR A 1 137 ? -17.754 -4.998 18.183 1.00 95.31 137 TYR A N 1
ATOM 1049 C CA . TYR A 1 137 ? -18.306 -3.762 18.744 1.00 95.31 137 TYR A CA 1
ATOM 1050 C C . TYR A 1 137 ? -18.666 -3.924 20.226 1.00 95.31 137 TYR A C 1
ATOM 1052 O O . TYR A 1 137 ? -18.242 -3.138 21.073 1.00 95.31 137 TYR A O 1
ATOM 1060 N N . GLN A 1 138 ? -19.397 -4.988 20.575 1.00 94.62 138 GLN A N 1
ATOM 1061 C CA . GLN A 1 138 ? -19.760 -5.267 21.967 1.00 94.62 138 GLN A CA 1
ATOM 1062 C C . GLN A 1 138 ? -18.537 -5.522 22.852 1.00 94.62 138 GLN A C 1
ATOM 1064 O O . GLN A 1 138 ? -18.528 -5.118 24.014 1.00 94.62 138 GLN A O 1
ATOM 1069 N N . HIS A 1 139 ? -17.518 -6.202 22.327 1.00 94.06 139 HIS A N 1
ATOM 1070 C CA . HIS A 1 139 ? -16.275 -6.447 23.046 1.00 94.06 139 HIS A CA 1
ATOM 1071 C C . HIS A 1 139 ? -15.534 -5.134 23.331 1.00 94.06 139 HIS A C 1
ATOM 1073 O O . HIS A 1 139 ? -15.188 -4.871 24.479 1.00 94.06 139 HIS A O 1
ATOM 1079 N N . ILE A 1 140 ? -15.379 -4.269 22.324 1.00 93.62 140 ILE A N 1
ATOM 1080 C CA . ILE A 1 140 ? -14.730 -2.957 22.452 1.00 93.62 140 ILE A CA 1
ATOM 1081 C C . ILE A 1 140 ? -15.459 -2.077 23.476 1.00 93.62 140 ILE A C 1
ATOM 1083 O O . ILE A 1 140 ? -14.822 -1.483 24.343 1.00 93.62 140 ILE A O 1
ATOM 1087 N N . GLN A 1 141 ? -16.793 -2.049 23.439 1.00 91.75 141 GLN A N 1
ATOM 1088 C CA . GLN A 1 141 ? -17.591 -1.302 24.415 1.00 91.75 141 GLN A CA 1
ATOM 1089 C C . GLN A 1 141 ? -17.386 -1.816 25.849 1.00 91.75 141 GLN A C 1
ATOM 1091 O O . GLN A 1 141 ? -17.321 -1.020 26.782 1.00 91.75 141 GLN A O 1
ATOM 1096 N N . LYS A 1 142 ? -17.245 -3.136 26.035 1.00 92.75 142 LYS A N 1
ATOM 1097 C CA . LYS A 1 142 ? -16.972 -3.744 27.349 1.00 92.75 142 LYS A CA 1
ATOM 1098 C C . LYS A 1 142 ? -15.570 -3.452 27.868 1.00 92.75 142 LYS A C 1
ATOM 1100 O O . LYS A 1 142 ? -15.406 -3.385 29.082 1.00 92.75 142 LYS A O 1
ATOM 1105 N N . LEU A 1 143 ? -14.581 -3.288 26.983 1.00 88.44 143 LEU A N 1
ATOM 1106 C CA . LEU A 1 143 ? -13.246 -2.853 27.396 1.00 88.44 143 LEU A CA 1
ATOM 1107 C C . LEU A 1 143 ? -13.329 -1.488 28.087 1.00 88.44 143 LEU A C 1
ATOM 1109 O O . LEU A 1 143 ? -12.619 -1.277 29.063 1.00 88.44 143 LEU A O 1
ATOM 1113 N N . ASN A 1 144 ? -14.218 -0.603 27.612 1.00 87.06 144 ASN A N 1
ATOM 1114 C CA . ASN A 1 144 ? -14.409 0.751 28.137 1.00 87.06 144 ASN A CA 1
ATOM 1115 C C . ASN A 1 144 ? -13.079 1.517 28.258 1.00 87.06 144 ASN A C 1
ATOM 1117 O O . ASN A 1 144 ? -12.820 2.188 29.254 1.00 87.06 144 ASN A O 1
ATOM 1121 N N . ARG A 1 145 ? -12.223 1.364 27.239 1.00 89.44 145 ARG A N 1
ATOM 1122 C CA . ARG A 1 145 ? -10.906 1.997 27.166 1.00 89.44 145 ARG A CA 1
ATOM 1123 C C . ARG A 1 145 ? -10.862 3.051 26.086 1.00 89.44 145 ARG A C 1
ATOM 1125 O O . ARG A 1 145 ? -11.509 2.910 25.049 1.00 89.44 145 ARG A O 1
ATOM 1132 N N . ARG A 1 146 ? -10.022 4.063 26.288 1.00 90.94 146 ARG A N 1
ATOM 1133 C CA . ARG A 1 146 ? -9.703 5.034 25.239 1.00 90.94 146 ARG A CA 1
ATOM 1134 C C . ARG A 1 146 ? -8.676 4.454 24.264 1.00 90.94 146 ARG A C 1
ATOM 1136 O O . ARG A 1 146 ? -7.498 4.336 24.601 1.00 90.94 146 ARG A O 1
ATOM 1143 N N . LEU A 1 147 ? -9.118 4.120 23.055 1.00 92.69 147 LEU A N 1
ATOM 1144 C CA . LEU A 1 147 ? -8.316 3.439 22.040 1.00 92.69 147 LEU A CA 1
ATOM 1145 C C . LEU A 1 147 ? -7.696 4.409 21.028 1.00 92.69 147 LEU A C 1
ATOM 1147 O O . LEU A 1 147 ? -8.365 5.321 20.532 1.00 92.69 147 LEU A O 1
ATOM 1151 N N . LEU A 1 148 ? -6.439 4.152 20.668 1.00 94.31 148 LEU A N 1
ATOM 1152 C CA . LEU A 1 148 ? -5.826 4.653 19.440 1.00 94.31 148 LEU A CA 1
ATOM 1153 C C . LEU A 1 148 ? -5.665 3.495 18.459 1.00 94.31 148 LEU A C 1
ATOM 1155 O O . LEU A 1 148 ? -4.880 2.580 18.702 1.00 94.31 148 LEU A O 1
ATOM 1159 N N . VAL A 1 149 ? -6.386 3.547 17.347 1.00 95.62 149 VAL A N 1
ATOM 1160 C CA . VAL A 1 149 ? -6.253 2.592 16.246 1.00 95.62 149 VAL A CA 1
ATOM 1161 C C . VAL A 1 149 ? -5.267 3.158 15.232 1.00 95.62 149 VAL A C 1
ATOM 1163 O O . VAL A 1 149 ? -5.468 4.255 14.720 1.00 95.62 149 VAL A O 1
ATOM 1166 N N . ILE A 1 150 ? -4.196 2.428 14.942 1.00 95.56 150 ILE A N 1
ATOM 1167 C CA . ILE A 1 150 ? -3.221 2.777 13.907 1.00 95.56 150 ILE A CA 1
ATOM 1168 C C . ILE A 1 150 ? -3.362 1.758 12.790 1.00 95.56 150 ILE A C 1
ATOM 1170 O O . ILE A 1 150 ? -3.132 0.573 13.021 1.00 95.56 150 ILE A O 1
ATOM 1174 N N . PHE A 1 151 ? -3.739 2.212 11.599 1.00 95.31 151 PHE A N 1
ATOM 1175 C CA . PHE A 1 151 ? -4.083 1.333 10.487 1.00 95.31 151 PHE A CA 1
ATOM 1176 C C . PHE A 1 151 ? -3.257 1.633 9.233 1.00 95.31 151 PHE A C 1
ATOM 1178 O O . PHE A 1 151 ? -3.319 2.725 8.669 1.00 95.31 151 PHE A O 1
ATOM 1185 N N . HIS A 1 152 ? -2.500 0.641 8.772 1.00 93.44 152 HIS A N 1
ATOM 1186 C CA . HIS A 1 152 ? -1.831 0.686 7.473 1.00 93.44 152 HIS A CA 1
ATOM 1187 C C . HIS A 1 152 ? -2.725 -0.004 6.442 1.00 93.44 152 HIS A C 1
ATOM 1189 O O . HIS A 1 152 ? -2.842 -1.227 6.454 1.00 93.44 152 HIS A O 1
ATOM 1195 N N . ASN A 1 153 ? -3.366 0.774 5.572 1.00 91.56 153 ASN A N 1
ATOM 1196 C CA . ASN A 1 153 ? -4.303 0.274 4.574 1.00 91.56 153 ASN A CA 1
ATOM 1197 C C . ASN A 1 153 ? -3.592 0.010 3.243 1.00 91.56 153 ASN A C 1
ATOM 1199 O O . ASN A 1 153 ? -3.382 0.940 2.474 1.00 91.56 153 ASN A O 1
ATOM 1203 N N . GLY A 1 154 ? -3.251 -1.240 2.944 1.00 87.81 154 GLY A N 1
ATOM 1204 C CA . GLY A 1 154 ? -2.651 -1.640 1.668 1.00 87.81 154 GLY A CA 1
ATOM 1205 C C . GLY A 1 154 ? -3.599 -1.621 0.465 1.00 87.81 154 GLY A C 1
ATOM 1206 O O . GLY A 1 154 ? -3.149 -1.824 -0.658 1.00 87.81 154 GLY A O 1
ATOM 1207 N N . SER A 1 155 ? -4.905 -1.426 0.676 1.00 86.75 155 SER A N 1
ATOM 1208 C CA . SER A 1 155 ? -5.890 -1.463 -0.407 1.00 86.75 155 SER A CA 1
ATOM 1209 C C . SER A 1 155 ? -5.901 -0.172 -1.231 1.00 86.75 155 SER A C 1
ATOM 1211 O O . SER A 1 155 ? -5.236 0.822 -0.923 1.00 86.75 155 SER A O 1
ATOM 1213 N N . SER A 1 156 ? -6.686 -0.176 -2.306 1.00 81.44 156 SER A N 1
ATOM 1214 C CA . SER A 1 156 ? -6.940 0.996 -3.142 1.00 81.44 156 SER A CA 1
ATOM 1215 C C . SER A 1 156 ? -8.164 1.812 -2.722 1.00 81.44 156 SER A C 1
ATOM 1217 O O . SER A 1 156 ? -8.449 2.805 -3.388 1.00 81.44 156 SER A O 1
ATOM 1219 N N . GLU A 1 157 ? -8.862 1.422 -1.653 1.00 87.00 157 GLU A N 1
ATOM 1220 C CA . GLU A 1 157 ? -10.151 1.985 -1.235 1.00 87.00 157 GLU A CA 1
ATOM 1221 C C . GLU A 1 157 ? -10.103 2.496 0.207 1.00 87.00 157 GLU A C 1
ATOM 1223 O O . GLU A 1 157 ? -9.358 1.990 1.048 1.00 87.00 157 GLU A O 1
ATOM 1228 N N . GLU A 1 158 ? -10.912 3.508 0.515 1.00 90.38 158 GLU A N 1
ATOM 1229 C CA . GLU A 1 158 ? -11.121 3.919 1.902 1.00 90.38 158 GLU A CA 1
ATOM 1230 C C . GLU A 1 158 ? -11.927 2.834 2.637 1.00 90.38 158 GLU A C 1
ATOM 1232 O O . GLU A 1 158 ? -12.968 2.389 2.156 1.00 90.38 158 GLU A O 1
ATOM 1237 N N . ILE A 1 159 ? -11.434 2.396 3.801 1.00 91.19 159 ILE A N 1
ATOM 1238 C CA . ILE A 1 159 ? -12.048 1.320 4.586 1.00 91.19 159 ILE A CA 1
ATOM 1239 C C . ILE A 1 159 ? -12.667 1.886 5.863 1.00 91.19 159 ILE A C 1
ATOM 1241 O O . ILE A 1 159 ? -11.961 2.404 6.731 1.00 91.19 159 ILE A O 1
ATOM 1245 N N . ASP A 1 160 ? -13.978 1.702 6.008 1.00 91.94 160 ASP A N 1
ATOM 1246 C CA . ASP A 1 160 ? -14.705 2.046 7.226 1.00 91.94 160 ASP A CA 1
ATOM 1247 C C . ASP A 1 160 ? -14.502 0.983 8.318 1.00 91.94 160 ASP A C 1
ATOM 1249 O O . ASP A 1 160 ? -15.213 -0.023 8.386 1.00 91.94 160 ASP A O 1
ATOM 1253 N N . LEU A 1 161 ? -13.542 1.209 9.218 1.00 93.31 161 LEU A N 1
ATOM 1254 C CA . LEU A 1 161 ? -13.321 0.317 10.360 1.00 93.31 161 LEU A CA 1
ATOM 1255 C C . LEU A 1 161 ? -14.464 0.334 11.388 1.00 93.31 161 LEU A C 1
ATOM 1257 O O . LEU A 1 161 ? -14.554 -0.600 12.192 1.00 93.31 161 LEU A O 1
ATOM 1261 N N . ALA A 1 162 ? -15.339 1.345 11.383 1.00 91.81 162 ALA A N 1
ATOM 1262 C CA . ALA A 1 162 ? -16.518 1.335 12.241 1.00 91.81 162 ALA A CA 1
ATOM 1263 C C . ALA A 1 162 ? -17.523 0.289 11.747 1.00 91.81 162 ALA A C 1
ATOM 1265 O O . ALA A 1 162 ? -17.953 -0.557 12.533 1.00 91.81 162 ALA A O 1
ATOM 1266 N N . SER A 1 163 ? -17.818 0.286 10.444 1.00 92.06 163 SER A N 1
ATOM 1267 C CA . SER A 1 163 ? -18.692 -0.715 9.822 1.00 92.06 163 SER A CA 1
ATOM 1268 C C . SER A 1 163 ? -18.052 -2.105 9.733 1.00 92.06 163 SER A C 1
ATOM 1270 O O . SER A 1 163 ? -18.741 -3.103 9.911 1.00 92.06 163 SER A O 1
ATOM 1272 N N . LEU A 1 164 ? -16.747 -2.206 9.465 1.00 93.88 164 LEU A N 1
ATOM 1273 C CA . LEU A 1 164 ? -16.087 -3.494 9.207 1.00 93.88 164 LEU A CA 1
ATOM 1274 C C . LEU A 1 164 ? -15.646 -4.208 10.496 1.00 93.88 164 LEU A C 1
ATOM 1276 O O . LEU A 1 164 ? -15.821 -5.418 10.636 1.00 93.88 164 LEU A O 1
ATOM 1280 N N . CYS A 1 165 ? -15.104 -3.461 11.462 1.00 95.06 165 CYS A N 1
ATOM 1281 C CA . CYS A 1 165 ? -14.509 -4.007 12.689 1.00 95.06 165 CYS A CA 1
ATOM 1282 C C . CYS A 1 165 ? -15.241 -3.587 13.972 1.00 95.06 165 CYS A C 1
ATOM 1284 O O . CYS A 1 165 ? -14.826 -3.970 15.066 1.00 95.06 165 CYS A O 1
ATOM 1286 N N . GLY A 1 166 ? -16.311 -2.794 13.876 1.00 94.00 166 GLY A N 1
ATOM 1287 C CA . GLY A 1 166 ? -17.090 -2.383 15.040 1.00 94.00 166 GLY A CA 1
ATOM 1288 C C . GLY A 1 166 ? -16.387 -1.356 15.930 1.00 94.00 166 GLY A C 1
ATOM 1289 O O . GLY A 1 166 ? -16.712 -1.257 17.112 1.00 94.00 166 GLY A O 1
ATOM 1290 N N . PHE A 1 167 ? -15.420 -0.589 15.417 1.00 94.69 167 PHE A N 1
ATOM 1291 C CA . PHE A 1 167 ? -14.808 0.478 16.210 1.00 94.69 167 PHE A CA 1
ATOM 1292 C C . PHE A 1 167 ? -15.764 1.671 16.363 1.00 94.69 167 PHE A C 1
ATOM 1294 O O . PHE A 1 167 ? -16.187 2.252 15.364 1.00 94.69 167 PHE A O 1
ATOM 1301 N N . PRO A 1 168 ? -16.079 2.120 17.592 1.00 92.69 168 PRO A N 1
ATOM 1302 C CA . PRO A 1 168 ? -16.875 3.322 17.774 1.00 92.69 168 PRO A CA 1
ATOM 1303 C C . PRO A 1 168 ? -16.003 4.539 17.461 1.00 92.69 168 PRO A C 1
ATOM 1305 O O . PRO A 1 168 ? -15.218 4.969 18.303 1.00 92.69 168 PRO A O 1
ATOM 1308 N N . LEU A 1 169 ? -16.118 5.072 16.243 1.00 90.88 169 LEU A N 1
ATOM 1309 C CA . LEU A 1 169 ? -15.335 6.215 15.744 1.00 90.88 169 LEU A CA 1
ATOM 1310 C C . LEU A 1 169 ? -16.211 7.413 15.350 1.00 90.88 169 LEU A C 1
ATOM 1312 O O . LEU A 1 169 ? -15.701 8.462 14.987 1.00 90.88 169 LEU A O 1
ATOM 1316 N N . SER A 1 170 ? -17.533 7.315 15.455 1.00 86.12 170 SER A N 1
ATOM 1317 C CA . SER A 1 170 ? -18.447 8.408 15.106 1.00 86.12 170 SER A CA 1
ATOM 1318 C C . SER A 1 170 ? -18.733 9.348 16.284 1.00 86.12 170 SER A C 1
ATOM 1320 O O . SER A 1 170 ? -18.749 8.932 17.445 1.00 86.12 170 SER A O 1
ATOM 1322 N N . GLY A 1 171 ? -19.067 10.607 15.988 1.00 83.38 171 GLY A N 1
ATOM 1323 C CA . GLY A 1 171 ? -19.614 11.552 16.967 1.00 83.38 171 GLY A CA 1
ATOM 1324 C C . GLY A 1 171 ? -18.645 11.888 18.106 1.00 83.38 171 GLY A C 1
ATOM 1325 O O . GLY A 1 171 ? -17.508 12.287 17.869 1.00 83.38 171 GLY A O 1
ATOM 1326 N N . TYR A 1 172 ? -19.098 11.735 19.353 1.00 82.25 172 TYR A N 1
ATOM 1327 C CA . TYR A 1 172 ? -18.337 12.064 20.569 1.00 82.25 172 TYR A CA 1
ATOM 1328 C C . TYR A 1 172 ? -17.445 10.919 21.066 1.00 82.25 172 TYR A C 1
ATOM 1330 O O . TYR A 1 172 ? -17.167 10.828 22.262 1.00 82.25 172 TYR A O 1
ATOM 1338 N N . SER A 1 173 ? -17.024 10.021 20.172 1.00 86.94 173 SER A N 1
ATOM 1339 C CA . SER A 1 173 ? -16.128 8.939 20.561 1.00 86.94 173 SER A CA 1
ATOM 1340 C C . SER A 1 173 ? -14.833 9.475 21.174 1.00 86.94 173 SER A C 1
ATOM 1342 O O . SER A 1 173 ? -14.231 10.438 20.695 1.00 86.94 173 SER A O 1
ATOM 1344 N N . ILE A 1 174 ? -14.392 8.815 22.242 1.00 88.62 174 ILE A N 1
ATOM 1345 C CA . ILE A 1 174 ? -13.079 9.044 22.853 1.00 88.62 174 ILE A CA 1
ATOM 1346 C C . ILE A 1 174 ? -11.957 8.352 22.066 1.00 88.62 174 ILE A C 1
ATOM 1348 O O . ILE A 1 174 ? -10.782 8.695 22.236 1.00 88.62 174 ILE A O 1
ATOM 1352 N N . ASN A 1 175 ? -12.323 7.397 21.205 1.00 92.31 175 ASN A N 1
ATOM 1353 C CA . ASN A 1 175 ? -11.400 6.619 20.396 1.00 92.31 175 ASN A CA 1
ATOM 1354 C C . ASN A 1 175 ? -10.988 7.404 19.159 1.00 92.31 175 ASN A C 1
ATOM 1356 O O . ASN A 1 175 ? -11.798 8.101 18.547 1.00 92.31 175 ASN A O 1
ATOM 1360 N N . LYS A 1 176 ? -9.721 7.258 18.781 1.00 92.75 176 LYS A N 1
ATOM 1361 C CA . LYS A 1 176 ? -9.158 7.882 17.587 1.00 92.75 176 LYS A CA 1
ATOM 1362 C C . LYS A 1 176 ? -8.567 6.820 16.678 1.00 92.75 176 LYS A C 1
ATOM 1364 O O . LYS A 1 176 ? -8.057 5.805 17.145 1.00 92.75 176 LYS A O 1
ATOM 1369 N N . MET A 1 177 ? -8.607 7.089 15.387 1.00 94.56 177 MET A N 1
ATOM 1370 C CA . MET A 1 177 ? -8.003 6.289 14.343 1.00 94.56 177 MET A CA 1
ATOM 1371 C C . MET A 1 177 ? -7.058 7.168 13.535 1.00 94.56 177 MET A C 1
ATOM 1373 O O . MET A 1 177 ? -7.444 8.235 13.059 1.00 94.56 177 MET A O 1
ATOM 1377 N N . LEU A 1 178 ? -5.828 6.700 13.377 1.00 94.69 178 LEU A N 1
ATOM 1378 C CA . LEU A 1 178 ? -4.837 7.260 12.476 1.00 94.69 178 LEU A CA 1
ATOM 1379 C C . LEU A 1 178 ? -4.530 6.220 11.404 1.00 94.69 178 LEU A C 1
ATOM 1381 O O . LEU A 1 178 ? -4.166 5.091 11.734 1.00 94.69 178 LEU A O 1
ATOM 1385 N N . TRP A 1 179 ? -4.667 6.580 10.134 1.00 94.62 179 TRP A N 1
ATOM 1386 C CA . TRP A 1 179 ? -4.469 5.620 9.054 1.00 94.62 179 TRP A CA 1
ATOM 1387 C C . TRP A 1 179 ? -3.757 6.204 7.837 1.00 94.62 179 TRP A C 1
ATOM 1389 O O . TRP A 1 179 ? -3.712 7.419 7.658 1.00 94.62 179 TRP A O 1
ATOM 1399 N N . THR A 1 180 ? -3.167 5.331 7.019 1.00 92.25 180 THR A N 1
ATOM 1400 C CA . THR A 1 180 ? -2.445 5.705 5.793 1.00 92.25 180 THR A CA 1
ATOM 1401 C C . THR A 1 180 ? -2.671 4.691 4.669 1.00 92.25 180 THR A C 1
ATOM 1403 O O . THR A 1 180 ? -2.987 3.533 4.950 1.00 92.25 180 THR A O 1
ATOM 1406 N N . PHE A 1 181 ? -2.506 5.111 3.411 1.00 86.62 181 PHE A N 1
ATOM 1407 C CA . PHE A 1 181 ? -2.677 4.277 2.216 1.00 86.62 181 PHE A CA 1
ATOM 1408 C C . PHE A 1 181 ? -1.375 3.604 1.768 1.00 86.62 181 PHE A C 1
ATOM 1410 O O . PHE A 1 181 ? -0.305 4.198 1.843 1.00 86.62 181 PHE A O 1
ATOM 1417 N N . GLN A 1 182 ? -1.502 2.388 1.235 1.00 69.75 182 GLN A N 1
ATOM 1418 C CA . GLN A 1 182 ? -0.521 1.602 0.477 1.00 69.75 182 GLN A CA 1
ATOM 1419 C C . GLN A 1 182 ? 0.880 1.442 1.083 1.00 69.75 182 GLN A C 1
ATOM 1421 O O . GLN A 1 182 ? 1.829 1.065 0.401 1.00 69.75 182 GLN A O 1
ATOM 1426 N N . GLY A 1 183 ? 1.003 1.618 2.397 1.00 65.88 183 GLY A N 1
ATOM 1427 C CA . GLY A 1 183 ? 2.146 1.108 3.141 1.00 65.88 183 GLY A CA 1
ATOM 1428 C C . GLY A 1 183 ? 3.488 1.777 2.820 1.00 65.88 183 GLY A C 1
ATOM 1429 O O . GLY A 1 183 ? 3.572 2.982 2.604 1.00 65.88 183 GLY A O 1
ATOM 1430 N N . ARG A 1 184 ? 4.553 0.974 2.925 1.00 71.31 184 ARG A N 1
ATOM 1431 C CA . ARG A 1 184 ? 5.940 1.373 3.236 1.00 71.31 184 ARG A CA 1
ATOM 1432 C C . ARG A 1 184 ? 6.627 2.212 2.151 1.00 71.31 184 ARG A C 1
ATOM 1434 O O . ARG A 1 184 ? 7.429 3.076 2.480 1.00 71.31 184 ARG A O 1
ATOM 1441 N N . PHE A 1 185 ? 6.286 2.001 0.880 1.00 75.75 185 PHE A N 1
ATOM 1442 C CA . PHE A 1 185 ? 6.895 2.698 -0.261 1.00 75.75 185 PHE A CA 1
ATOM 1443 C C . PHE A 1 185 ? 5.824 3.125 -1.266 1.00 75.75 185 PHE A C 1
ATOM 1445 O O . PHE A 1 185 ? 5.868 2.747 -2.436 1.00 75.75 185 PHE A O 1
ATOM 1452 N N . ARG A 1 186 ? 4.813 3.874 -0.804 1.00 77.94 186 ARG A N 1
ATOM 1453 C CA . ARG A 1 186 ? 3.716 4.323 -1.669 1.00 77.94 186 ARG A CA 1
ATOM 1454 C C . ARG A 1 186 ? 4.249 5.213 -2.796 1.00 77.94 186 ARG A C 1
ATOM 1456 O O . ARG A 1 186 ? 4.686 6.332 -2.549 1.00 77.94 186 ARG A O 1
ATOM 1463 N N . LEU A 1 187 ? 4.097 4.740 -4.032 1.00 72.00 187 LEU A N 1
ATOM 1464 C CA . LEU A 1 187 ? 4.367 5.497 -5.264 1.00 72.00 187 LEU A CA 1
ATOM 1465 C C . LEU A 1 187 ? 3.086 5.841 -6.038 1.00 72.00 187 LEU A C 1
ATOM 1467 O O . LEU A 1 187 ? 3.134 6.389 -7.137 1.00 72.00 187 LEU A O 1
ATOM 1471 N N . LYS A 1 188 ? 1.920 5.526 -5.464 1.00 70.56 188 LYS A N 1
ATOM 1472 C CA . LYS A 1 188 ? 0.619 5.813 -6.065 1.00 70.56 188 LYS A CA 1
ATOM 1473 C C . LYS A 1 188 ? 0.368 7.321 -6.183 1.00 70.56 188 LYS A C 1
ATOM 1475 O O . LYS A 1 188 ? 0.568 8.027 -5.193 1.00 70.56 188 LYS A O 1
ATOM 1480 N N . PRO A 1 189 ? -0.133 7.800 -7.333 1.00 70.31 189 PRO A N 1
ATOM 1481 C CA . PRO A 1 189 ? -0.471 9.201 -7.552 1.00 70.31 189 PRO A CA 1
ATOM 1482 C C . PRO A 1 189 ? -1.451 9.783 -6.534 1.00 70.31 189 PRO A C 1
ATOM 1484 O O . PRO A 1 189 ? -2.394 9.122 -6.082 1.00 70.31 189 PRO A O 1
ATOM 1487 N N . ARG A 1 190 ? -1.285 11.080 -6.258 1.00 74.75 190 ARG A N 1
ATOM 1488 C CA . ARG A 1 190 ? -2.172 11.842 -5.372 1.00 74.75 190 ARG A CA 1
ATOM 1489 C C . ARG A 1 190 ? -3.619 11.871 -5.877 1.00 74.75 190 ARG A C 1
ATOM 1491 O O . ARG A 1 190 ? -4.539 11.772 -5.070 1.00 74.75 190 ARG A O 1
ATOM 1498 N N . SER A 1 191 ? -3.833 11.925 -7.195 1.00 74.56 191 SER A N 1
ATOM 1499 C CA . SER A 1 191 ? -5.167 11.883 -7.820 1.00 74.56 191 SER A CA 1
ATOM 1500 C C . SER A 1 191 ? -5.954 10.638 -7.408 1.00 74.56 191 SER A C 1
ATOM 1502 O O . SER A 1 191 ? -7.125 10.729 -7.030 1.00 74.56 191 SER A O 1
ATOM 1504 N N . LYS A 1 192 ? -5.296 9.476 -7.409 1.00 77.50 192 LYS A N 1
ATOM 1505 C CA . LYS A 1 192 ? -5.911 8.212 -7.011 1.00 77.50 192 LYS A CA 1
ATOM 1506 C C . LYS A 1 192 ? -6.196 8.156 -5.517 1.00 77.50 192 LYS A C 1
ATOM 1508 O O . LYS A 1 192 ? -7.255 7.663 -5.135 1.00 77.50 192 LYS A O 1
ATOM 1513 N N . VAL A 1 193 ? -5.307 8.694 -4.681 1.00 80.62 193 VAL A N 1
ATOM 1514 C CA . VAL A 1 193 ? -5.556 8.844 -3.237 1.00 80.62 193 VAL A CA 1
ATOM 1515 C C . VAL A 1 193 ? -6.784 9.725 -2.998 1.00 80.62 193 VAL A C 1
ATOM 1517 O O . VAL A 1 193 ? -7.713 9.311 -2.311 1.00 80.62 193 VAL A O 1
ATOM 1520 N N . ASP A 1 194 ? -6.850 10.893 -3.637 1.00 81.31 194 ASP A N 1
ATOM 1521 C CA . ASP A 1 194 ? -7.989 11.804 -3.514 1.00 81.31 194 ASP A CA 1
ATOM 1522 C C . ASP A 1 194 ? -9.291 11.184 -4.051 1.00 81.31 194 ASP A C 1
ATOM 1524 O O . ASP A 1 194 ? -10.370 11.499 -3.548 1.00 81.31 194 ASP A O 1
ATOM 1528 N N . SER A 1 195 ? -9.219 10.314 -5.065 1.00 81.81 195 SER A N 1
ATOM 1529 C CA . SER A 1 195 ? -10.380 9.561 -5.559 1.00 81.81 195 SER A CA 1
ATOM 1530 C C . SER A 1 195 ? -10.860 8.522 -4.542 1.00 81.81 195 SER A C 1
ATOM 1532 O O . SER A 1 195 ? -12.052 8.466 -4.241 1.00 81.81 195 SER A O 1
ATOM 1534 N N . ALA A 1 196 ? -9.934 7.771 -3.938 1.00 82.19 196 ALA A N 1
ATOM 1535 C CA . ALA A 1 196 ? -10.239 6.751 -2.945 1.00 82.19 196 ALA A CA 1
ATOM 1536 C C . ALA A 1 196 ? -10.849 7.375 -1.682 1.00 82.19 196 ALA A C 1
ATOM 1538 O O . ALA A 1 196 ? -11.837 6.870 -1.162 1.00 82.19 196 ALA A O 1
ATOM 1539 N N . LEU A 1 197 ? -10.341 8.528 -1.244 1.00 82.38 197 LEU A N 1
ATOM 1540 C CA . LEU A 1 197 ? -10.858 9.269 -0.085 1.00 82.38 197 LEU A CA 1
ATOM 1541 C C . LEU A 1 197 ? -12.241 9.901 -0.305 1.00 82.38 197 LEU A C 1
ATOM 1543 O O . LEU A 1 197 ? -12.875 10.351 0.646 1.00 82.38 197 LEU A O 1
ATOM 1547 N N . LYS A 1 198 ? -12.717 9.975 -1.552 1.00 77.19 198 LYS A N 1
ATOM 1548 C CA . LYS A 1 198 ? -14.078 10.434 -1.870 1.00 77.19 198 LYS A CA 1
ATOM 1549 C C . LYS A 1 198 ? -15.099 9.295 -1.878 1.00 77.19 198 LYS A C 1
ATOM 1551 O O . LYS A 1 198 ? -16.285 9.581 -2.007 1.00 77.19 198 LYS A O 1
ATOM 1556 N N . SER A 1 199 ? -14.656 8.040 -1.778 1.00 71.88 199 SER A N 1
ATOM 1557 C CA . SER A 1 199 ? -15.516 6.869 -1.986 1.00 71.88 199 SER A CA 1
ATOM 1558 C C . SER A 1 199 ? -16.387 6.514 -0.775 1.00 71.88 199 SER A C 1
ATOM 1560 O O . SER A 1 199 ? -17.568 6.233 -0.963 1.00 71.88 199 SER A O 1
ATOM 1562 N N . ALA A 1 200 ? -15.851 6.575 0.450 1.00 68.19 200 ALA A N 1
ATOM 1563 C CA . ALA A 1 200 ? -16.582 6.226 1.674 1.00 68.19 200 ALA A CA 1
ATOM 1564 C C . ALA A 1 200 ? -16.936 7.457 2.525 1.00 68.19 200 ALA A C 1
ATOM 1566 O O . ALA A 1 200 ? -17.982 7.478 3.172 1.00 68.19 200 ALA A O 1
ATOM 1567 N N . GLY A 1 201 ? -16.106 8.505 2.507 1.00 77.06 201 GLY A N 1
ATOM 1568 C CA . GLY A 1 201 ? -16.377 9.750 3.230 1.00 77.06 201 GLY A CA 1
ATOM 1569 C C . GLY A 1 201 ? -16.294 9.603 4.753 1.00 77.06 201 GLY A C 1
ATOM 1570 O O . GLY A 1 201 ? -16.859 10.421 5.479 1.00 77.06 201 G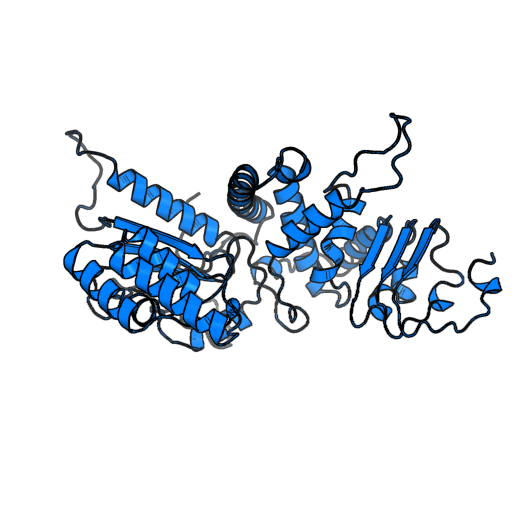LY A O 1
ATOM 1571 N N . THR A 1 202 ? -15.595 8.573 5.231 1.00 84.56 202 THR A N 1
ATOM 1572 C CA . THR A 1 202 ? -15.454 8.240 6.657 1.00 84.56 202 THR A CA 1
ATOM 1573 C C . THR A 1 202 ? -14.318 8.983 7.348 1.00 84.56 202 THR A C 1
ATOM 1575 O O . THR A 1 202 ? -14.261 9.042 8.573 1.00 84.56 202 THR A O 1
ATOM 1578 N N . THR A 1 203 ? -13.415 9.575 6.570 1.00 89.44 203 THR A N 1
ATOM 1579 C CA . THR A 1 203 ? -12.283 10.341 7.084 1.00 89.44 203 THR A CA 1
ATOM 1580 C C . THR A 1 203 ? -12.692 11.761 7.462 1.00 89.44 203 THR A C 1
ATOM 1582 O O . THR A 1 203 ? -13.145 12.563 6.639 1.00 89.44 203 THR A O 1
ATOM 1585 N N . ASP A 1 204 ? -12.458 12.103 8.725 1.00 89.38 204 ASP A N 1
ATOM 1586 C CA . ASP A 1 204 ? -12.817 13.400 9.280 1.00 89.38 204 ASP A CA 1
ATOM 1587 C C . ASP A 1 204 ? -11.801 14.491 8.914 1.00 89.38 204 ASP A C 1
ATOM 1589 O O . ASP A 1 204 ? -12.181 15.626 8.604 1.00 89.38 204 ASP A O 1
ATOM 1593 N N . ALA A 1 205 ? -10.508 14.155 8.972 1.00 89.00 205 ALA A N 1
ATOM 1594 C CA . ALA A 1 205 ? -9.405 15.090 8.776 1.00 89.00 205 ALA A CA 1
ATOM 1595 C C . ALA A 1 205 ? -8.240 14.472 7.995 1.00 89.00 205 ALA A C 1
ATOM 1597 O O . ALA A 1 205 ? -7.971 13.274 8.082 1.00 89.00 205 ALA A O 1
ATOM 1598 N N . PHE A 1 206 ? -7.519 15.332 7.276 1.00 87.81 206 PHE A N 1
ATOM 1599 C CA . PHE A 1 206 ? -6.398 14.966 6.418 1.00 87.81 206 PHE A CA 1
ATOM 1600 C C . PHE A 1 206 ? -5.144 15.691 6.884 1.00 87.81 206 PHE A C 1
ATOM 1602 O O . PHE A 1 206 ? -5.144 16.914 7.032 1.00 87.81 206 PHE A O 1
ATOM 1609 N N . LEU A 1 207 ? -4.079 14.932 7.100 1.00 89.19 207 LEU A N 1
ATOM 1610 C CA . LEU A 1 207 ? -2.779 15.439 7.492 1.00 89.19 207 LEU A CA 1
ATOM 1611 C C . LEU A 1 207 ? -1.750 15.086 6.433 1.00 89.19 207 LEU A C 1
ATOM 1613 O O . LEU A 1 207 ? -1.621 13.930 6.052 1.00 89.19 207 LEU A O 1
ATOM 1617 N N . SER A 1 208 ? -0.985 16.080 6.004 1.00 85.06 208 SER A N 1
ATOM 1618 C CA . SER A 1 208 ? 0.194 15.900 5.164 1.00 85.06 208 SER A CA 1
ATOM 1619 C C . SER A 1 208 ? 1.360 16.593 5.842 1.00 85.06 208 SER A C 1
ATOM 1621 O O . SER A 1 208 ? 1.195 17.666 6.424 1.00 85.06 208 SER A O 1
ATOM 1623 N N . ALA A 1 209 ? 2.535 15.986 5.769 1.00 84.94 209 ALA A N 1
ATOM 1624 C CA . ALA A 1 209 ? 3.765 16.674 6.092 1.00 84.94 209 ALA A CA 1
ATOM 1625 C C . ALA A 1 209 ? 4.127 17.599 4.925 1.00 84.94 209 ALA A C 1
ATOM 1627 O O . ALA A 1 209 ? 3.960 17.249 3.755 1.00 84.94 209 ALA A O 1
ATOM 1628 N N . THR A 1 210 ? 4.612 18.791 5.250 1.00 71.00 210 THR A N 1
ATOM 1629 C CA . THR A 1 210 ? 5.176 19.736 4.288 1.00 71.00 210 THR A CA 1
ATOM 1630 C C . THR A 1 210 ? 6.645 19.950 4.631 1.00 71.00 210 THR A C 1
ATOM 1632 O O . THR A 1 210 ? 7.069 19.785 5.777 1.00 71.00 210 THR A O 1
ATOM 1635 N N . SER A 1 211 ? 7.452 20.275 3.627 1.00 64.31 211 SER A N 1
ATOM 1636 C CA . SER A 1 211 ? 8.841 20.680 3.821 1.00 64.31 211 SER A CA 1
ATOM 1637 C C . SER A 1 211 ? 9.001 22.102 3.302 1.00 64.31 211 SER A C 1
ATOM 1639 O O . SER A 1 211 ? 8.596 22.403 2.183 1.00 64.31 211 SER A O 1
ATOM 1641 N N . HIS A 1 2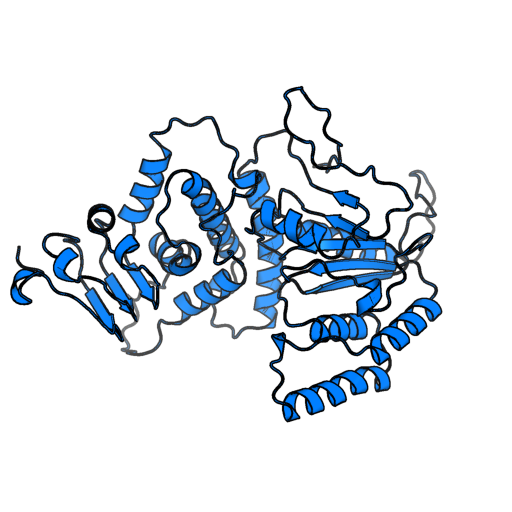12 ? 9.585 22.983 4.118 1.00 54.38 212 HIS A N 1
ATOM 1642 C CA . HIS A 1 212 ? 9.947 24.343 3.698 1.00 54.38 212 HIS A CA 1
ATOM 1643 C C . HIS A 1 212 ? 11.154 24.359 2.745 1.00 54.38 212 HIS A C 1
ATOM 1645 O O . HIS A 1 212 ? 11.391 25.354 2.066 1.00 54.38 212 HIS A O 1
ATOM 1651 N N . ILE A 1 213 ? 11.911 23.262 2.702 1.00 53.94 213 ILE A N 1
ATOM 1652 C CA . ILE A 1 213 ? 13.033 23.037 1.788 1.00 53.94 213 ILE A CA 1
ATOM 1653 C C . ILE A 1 213 ? 12.516 22.110 0.675 1.00 53.94 213 ILE A C 1
ATOM 1655 O O . ILE A 1 213 ? 11.803 21.156 1.012 1.00 53.94 213 ILE A O 1
ATOM 1659 N N . PRO A 1 214 ? 12.836 22.348 -0.615 1.00 56.88 214 PRO A N 1
ATOM 1660 C CA . PRO A 1 214 ? 12.534 21.383 -1.672 1.00 56.88 214 PRO A CA 1
ATOM 1661 C C . PRO A 1 214 ? 12.984 19.995 -1.222 1.00 56.88 214 PRO A C 1
ATOM 1663 O O . PRO A 1 214 ? 14.030 19.892 -0.583 1.00 56.88 214 PRO A O 1
ATOM 1666 N N . TYR A 1 215 ? 12.174 18.968 -1.479 1.00 60.47 215 TYR A N 1
ATOM 1667 C CA . TYR A 1 215 ? 12.412 17.606 -1.000 1.00 60.47 215 TYR A CA 1
ATOM 1668 C C . TYR A 1 215 ? 13.880 17.215 -1.216 1.00 60.47 215 TYR A C 1
ATOM 1670 O O . TYR A 1 215 ? 14.318 17.009 -2.346 1.00 60.47 215 TYR A O 1
ATOM 1678 N N . SER A 1 216 ? 14.665 17.204 -0.134 1.00 65.62 216 SER A N 1
ATOM 1679 C CA . SER A 1 216 ? 16.087 16.901 -0.223 1.00 65.62 216 SER A CA 1
ATOM 1680 C C . SER A 1 216 ? 16.266 15.390 -0.245 1.00 65.62 216 SER A C 1
ATOM 1682 O O . SER A 1 216 ? 15.516 14.654 0.404 1.00 65.62 216 SER A O 1
ATOM 1684 N N . HIS A 1 217 ? 17.294 14.925 -0.956 1.00 70.19 217 HIS A N 1
ATOM 1685 C CA . HIS A 1 217 ? 17.713 13.523 -0.933 1.00 70.19 217 HIS A CA 1
ATOM 1686 C C . HIS A 1 217 ? 17.861 12.983 0.504 1.00 70.19 217 HIS A C 1
ATOM 1688 O O . HIS A 1 217 ? 17.558 11.819 0.750 1.00 70.19 217 HIS A O 1
ATOM 1694 N N . ASP A 1 218 ? 18.227 13.832 1.473 1.00 79.00 218 ASP A N 1
ATOM 1695 C CA . ASP A 1 218 ? 18.330 13.462 2.890 1.00 79.00 218 ASP A CA 1
ATOM 1696 C C . ASP A 1 218 ? 16.987 13.047 3.511 1.00 79.00 218 ASP A C 1
ATOM 1698 O O . ASP A 1 218 ? 16.928 12.091 4.289 1.00 79.00 218 ASP A O 1
ATOM 1702 N N . LEU A 1 219 ? 15.895 13.749 3.178 1.00 79.81 219 LEU A N 1
ATOM 1703 C CA . LEU A 1 219 ? 14.560 13.416 3.679 1.00 79.81 219 LEU A CA 1
ATOM 1704 C C . LEU A 1 219 ? 14.077 12.090 3.088 1.00 79.81 219 LEU A C 1
ATOM 1706 O O . LEU A 1 219 ? 13.522 11.264 3.817 1.00 79.81 219 LEU A O 1
ATOM 1710 N N . TRP A 1 220 ? 14.309 11.880 1.789 1.00 80.81 220 TRP A N 1
ATOM 1711 C CA . TRP A 1 220 ? 13.996 10.613 1.135 1.00 80.81 220 TRP A CA 1
ATOM 1712 C C . TRP A 1 220 ? 14.771 9.473 1.765 1.00 80.81 220 TRP A C 1
ATOM 1714 O O . TRP A 1 220 ? 14.165 8.505 2.215 1.00 80.81 220 TRP A O 1
ATOM 1724 N N . TYR A 1 221 ? 16.086 9.636 1.890 1.00 85.38 221 TYR A N 1
ATOM 1725 C CA . TYR A 1 221 ? 16.961 8.645 2.490 1.00 85.38 221 TYR A CA 1
ATOM 1726 C C . TYR A 1 221 ? 16.505 8.270 3.902 1.00 85.38 221 TYR A C 1
ATOM 1728 O O . TYR A 1 221 ? 16.403 7.088 4.226 1.00 85.38 221 TYR A O 1
ATOM 1736 N N . TYR A 1 222 ? 16.165 9.259 4.736 1.00 86.12 222 TYR A N 1
ATOM 1737 C CA . TYR A 1 222 ? 15.668 9.000 6.085 1.00 86.12 222 TYR A CA 1
ATOM 1738 C C . TYR A 1 222 ? 14.361 8.196 6.073 1.00 86.12 222 TYR A C 1
ATOM 1740 O O . TYR A 1 222 ? 14.268 7.176 6.755 1.00 86.12 222 TYR A O 1
ATOM 1748 N N . CYS A 1 223 ? 13.369 8.623 5.284 1.00 86.38 223 CYS A N 1
ATOM 1749 C CA . CYS A 1 223 ? 12.078 7.940 5.210 1.00 86.38 223 CYS A CA 1
ATOM 1750 C C . CYS A 1 223 ? 12.226 6.514 4.670 1.00 86.38 223 CYS A C 1
ATOM 1752 O O . CYS A 1 223 ? 11.715 5.573 5.269 1.00 86.38 223 CYS A O 1
ATOM 1754 N N . VAL A 1 224 ? 12.966 6.353 3.572 1.00 87.44 224 VAL A N 1
ATOM 1755 C CA . VAL A 1 224 ? 13.224 5.060 2.933 1.00 87.44 224 VAL A CA 1
ATOM 1756 C C . VAL A 1 224 ? 13.940 4.116 3.889 1.00 87.44 224 VAL A C 1
ATOM 1758 O O . VAL A 1 224 ? 13.561 2.954 3.982 1.00 87.44 224 VAL A O 1
ATOM 1761 N N . ARG A 1 225 ? 14.930 4.601 4.645 1.00 88.88 225 ARG A N 1
ATOM 1762 C CA . ARG A 1 225 ? 15.650 3.789 5.632 1.00 88.88 225 ARG A CA 1
ATOM 1763 C C . ARG A 1 225 ? 14.741 3.267 6.738 1.00 88.88 225 ARG A C 1
ATOM 1765 O O . ARG A 1 225 ? 14.758 2.073 7.013 1.00 88.88 225 ARG A O 1
ATOM 1772 N N . GLU A 1 226 ? 13.904 4.122 7.320 1.00 88.44 226 GLU A N 1
ATOM 1773 C CA . GLU A 1 226 ? 12.959 3.707 8.371 1.00 88.44 226 GLU A CA 1
ATOM 1774 C C . GLU A 1 226 ? 11.939 2.665 7.868 1.00 88.44 226 GLU A C 1
ATOM 1776 O O . GLU A 1 226 ? 11.473 1.801 8.623 1.00 88.44 226 GLU A O 1
ATOM 1781 N N . GLU A 1 227 ? 11.559 2.738 6.592 1.00 87.50 227 GLU A N 1
ATOM 1782 C CA . GLU A 1 227 ? 10.685 1.773 5.914 1.00 87.50 227 GLU A CA 1
ATOM 1783 C C . GLU A 1 227 ? 11.422 0.470 5.567 1.00 87.50 227 GLU A C 1
ATOM 1785 O O . GLU A 1 227 ? 10.888 -0.621 5.791 1.00 87.50 227 GLU A O 1
ATOM 1790 N N . ALA A 1 228 ? 12.676 0.563 5.124 1.00 85.88 228 ALA A N 1
ATOM 1791 C CA . ALA A 1 228 ? 13.524 -0.574 4.782 1.00 85.88 228 ALA A CA 1
ATOM 1792 C C . ALA A 1 228 ? 13.899 -1.406 6.016 1.00 85.88 228 ALA A C 1
ATOM 1794 O O . ALA A 1 228 ? 13.825 -2.633 5.971 1.00 85.88 228 ALA A O 1
ATOM 1795 N N . ASP A 1 229 ? 14.207 -0.772 7.149 1.00 83.75 229 ASP A N 1
ATOM 1796 C CA . ASP A 1 229 ? 14.539 -1.474 8.396 1.00 83.75 229 ASP A CA 1
ATOM 1797 C C . ASP A 1 229 ? 13.395 -2.388 8.865 1.00 83.75 229 ASP A C 1
ATOM 1799 O O . ASP A 1 229 ? 13.616 -3.503 9.351 1.00 83.75 229 ASP A O 1
ATOM 1803 N N . LYS A 1 230 ? 12.144 -1.958 8.655 1.00 81.94 230 LYS A N 1
ATOM 1804 C CA . LYS A 1 230 ? 10.954 -2.773 8.936 1.00 81.94 230 LYS A CA 1
ATOM 1805 C C . LYS A 1 230 ? 10.875 -3.994 8.028 1.00 81.94 230 LYS A C 1
ATOM 1807 O O . LYS A 1 230 ? 10.504 -5.067 8.504 1.00 81.94 230 LYS A O 1
ATOM 1812 N N . LEU A 1 231 ? 11.199 -3.838 6.745 1.00 80.31 231 LEU A N 1
ATOM 1813 C CA . LEU A 1 231 ? 11.236 -4.955 5.804 1.00 80.31 231 LEU A CA 1
ATOM 1814 C C . LEU A 1 231 ? 12.324 -5.956 6.163 1.00 80.31 231 LEU A C 1
ATOM 1816 O O . LEU A 1 231 ? 12.037 -7.146 6.229 1.00 80.31 231 LEU A O 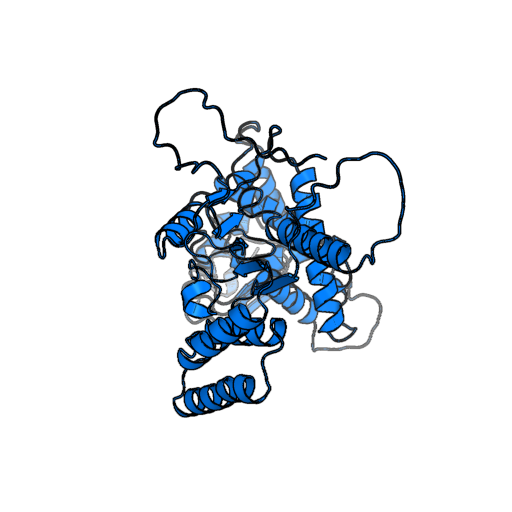1
ATOM 1820 N N . VAL A 1 232 ? 13.534 -5.489 6.472 1.00 78.31 232 VAL A N 1
ATOM 1821 C CA . VAL A 1 232 ? 14.627 -6.368 6.911 1.00 78.31 232 VAL A CA 1
ATOM 1822 C C . VAL A 1 232 ? 14.217 -7.162 8.150 1.00 78.31 232 VAL A C 1
ATOM 1824 O O . VAL A 1 232 ? 14.453 -8.366 8.217 1.00 78.31 232 VAL A O 1
ATOM 1827 N N . ALA A 1 233 ? 13.566 -6.520 9.124 1.00 76.25 233 ALA A N 1
ATOM 1828 C CA . ALA A 1 233 ? 13.054 -7.217 10.300 1.00 76.25 233 ALA A CA 1
ATOM 1829 C C . ALA A 1 233 ? 12.020 -8.301 9.938 1.00 76.25 233 ALA A C 1
ATOM 1831 O O . ALA A 1 233 ? 12.056 -9.379 10.522 1.00 76.25 233 ALA A O 1
ATOM 1832 N N . ALA A 1 234 ? 11.138 -8.049 8.966 1.00 72.44 234 ALA A N 1
ATOM 1833 C CA . ALA A 1 234 ? 10.166 -9.036 8.495 1.00 72.44 234 ALA A CA 1
ATOM 1834 C C . ALA A 1 234 ? 10.829 -10.197 7.726 1.00 72.44 234 ALA A C 1
ATOM 1836 O O . ALA A 1 234 ? 10.496 -11.356 7.965 1.00 72.44 234 ALA A O 1
ATOM 1837 N N . PHE A 1 235 ? 11.805 -9.915 6.857 1.00 68.56 235 PHE A N 1
ATOM 1838 C CA . PHE A 1 235 ? 12.531 -10.946 6.106 1.00 68.56 235 PHE A CA 1
ATOM 1839 C C . PHE A 1 235 ? 13.378 -11.849 7.006 1.00 68.56 235 PHE A C 1
ATOM 1841 O O . PHE A 1 235 ? 13.434 -13.056 6.774 1.00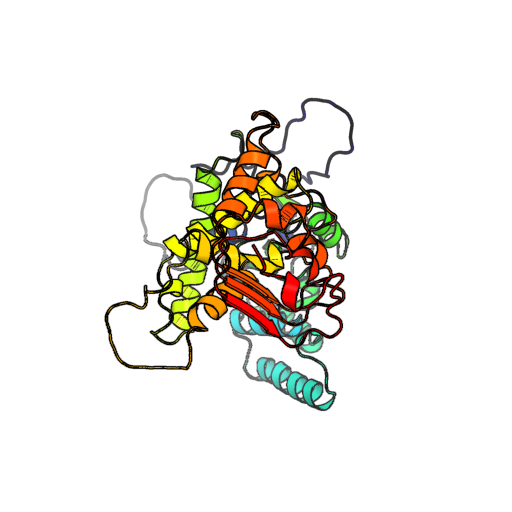 68.56 235 PHE A O 1
ATOM 1848 N N . LYS A 1 236 ? 13.968 -11.311 8.081 1.00 63.91 236 LYS A N 1
ATOM 1849 C CA . LYS A 1 236 ? 14.686 -12.109 9.094 1.00 63.91 236 LYS A CA 1
ATOM 1850 C C . LYS A 1 236 ? 13.805 -13.157 9.780 1.00 63.91 236 LYS A C 1
ATOM 1852 O O . LYS A 1 236 ? 14.330 -14.151 10.266 1.00 63.91 236 LYS A O 1
ATOM 1857 N N . ILE A 1 237 ? 12.495 -12.923 9.847 1.00 56.94 237 ILE A N 1
ATOM 1858 C CA . ILE A 1 237 ? 11.533 -13.828 10.490 1.00 56.94 237 ILE A CA 1
ATOM 1859 C C . ILE A 1 237 ? 11.047 -14.908 9.506 1.00 56.94 237 ILE A C 1
ATOM 1861 O O . ILE A 1 237 ? 10.714 -16.007 9.938 1.00 56.94 237 ILE A O 1
ATOM 1865 N N . ASN A 1 238 ? 11.050 -14.621 8.197 1.00 52.81 238 ASN A N 1
ATOM 1866 C CA . ASN A 1 238 ? 10.327 -15.406 7.190 1.00 52.81 238 ASN A CA 1
ATOM 1867 C C . ASN A 1 238 ? 11.200 -16.154 6.160 1.00 52.81 238 ASN A C 1
ATOM 1869 O O . ASN A 1 238 ? 10.629 -16.820 5.299 1.00 52.81 238 ASN A O 1
ATOM 1873 N N . THR A 1 239 ? 12.539 -16.068 6.197 1.00 50.69 239 THR A N 1
ATOM 1874 C CA . THR A 1 239 ? 13.386 -16.588 5.094 1.00 50.69 239 THR A CA 1
ATOM 1875 C C . THR A 1 239 ? 14.555 -17.474 5.540 1.00 50.69 239 THR A C 1
ATOM 1877 O O . THR A 1 239 ? 15.205 -17.210 6.550 1.00 50.69 239 THR A O 1
ATOM 1880 N N . ASP A 1 240 ? 14.824 -18.503 4.726 1.00 44.69 240 ASP A N 1
ATOM 1881 C CA . ASP A 1 240 ? 15.994 -19.393 4.734 1.00 44.69 240 ASP A CA 1
ATOM 1882 C C . ASP A 1 240 ? 17.313 -18.574 4.690 1.00 44.69 240 ASP A C 1
ATOM 1884 O O . ASP A 1 240 ? 17.388 -17.609 3.918 1.00 44.69 240 ASP A O 1
ATOM 1888 N N . PRO A 1 241 ? 18.356 -18.894 5.487 1.00 47.34 241 PRO A N 1
ATOM 1889 C CA . PRO A 1 241 ? 19.638 -18.168 5.572 1.00 47.34 241 PRO A CA 1
ATOM 1890 C C . PRO A 1 241 ? 20.393 -17.854 4.262 1.00 47.34 241 PRO A C 1
ATOM 1892 O O . PRO A 1 241 ? 21.407 -17.159 4.318 1.00 47.34 241 PRO A O 1
ATOM 1895 N N . GLN A 1 242 ? 19.941 -18.323 3.097 1.00 43.94 242 GLN A N 1
ATOM 1896 C CA . GLN A 1 242 ? 20.637 -18.193 1.807 1.00 43.94 242 GLN A CA 1
ATOM 1897 C C . GLN A 1 242 ? 20.241 -16.963 0.965 1.00 43.94 242 GLN A C 1
ATOM 1899 O O . GLN A 1 242 ? 20.896 -16.673 -0.036 1.00 43.94 242 GLN A O 1
ATOM 1904 N N . GLY A 1 243 ? 19.241 -16.174 1.374 1.00 51.22 243 GLY A N 1
ATOM 1905 C CA . GLY A 1 243 ? 18.929 -14.882 0.746 1.00 51.22 243 GLY A CA 1
ATOM 1906 C C . GLY A 1 243 ? 19.915 -13.778 1.155 1.00 51.22 243 GLY A C 1
ATOM 1907 O O . GLY A 1 243 ? 19.625 -12.986 2.052 1.00 51.22 243 GLY A O 1
ATOM 1908 N N . VAL A 1 244 ? 21.088 -13.718 0.516 1.00 51.69 244 VAL A N 1
ATOM 1909 C CA . VAL A 1 244 ? 22.204 -12.805 0.868 1.00 51.69 244 VAL A CA 1
ATOM 1910 C C . VAL A 1 244 ? 21.820 -11.313 0.794 1.00 51.69 244 VAL A C 1
ATOM 1912 O O . VAL A 1 244 ? 22.353 -10.494 1.539 1.00 51.69 244 VAL A O 1
ATOM 1915 N N . ILE A 1 245 ? 20.848 -10.934 -0.041 1.00 52.34 245 ILE A N 1
ATOM 1916 C CA . ILE A 1 245 ? 20.487 -9.521 -0.276 1.00 52.34 245 ILE A CA 1
ATOM 1917 C C . ILE A 1 245 ? 19.488 -8.984 0.755 1.00 52.34 245 ILE A C 1
ATOM 1919 O O . ILE A 1 245 ? 19.595 -7.836 1.182 1.00 52.34 245 ILE A O 1
ATOM 1923 N N . SER A 1 246 ? 18.563 -9.821 1.236 1.00 51.38 246 SER A N 1
ATOM 1924 C CA . SER A 1 246 ? 17.543 -9.448 2.232 1.00 51.38 246 SER A CA 1
ATOM 1925 C C . SER A 1 246 ? 18.102 -9.128 3.630 1.00 51.38 246 SER A C 1
ATOM 1927 O O . SER A 1 246 ? 17.347 -8.761 4.531 1.00 51.38 246 SER A O 1
ATOM 1929 N N . GLN A 1 247 ? 19.419 -9.253 3.829 1.00 54.44 247 GLN A N 1
ATOM 1930 C CA . GLN A 1 247 ? 20.092 -9.033 5.114 1.00 54.44 247 GLN A CA 1
ATOM 1931 C C . GLN A 1 247 ? 20.751 -7.649 5.245 1.00 54.44 247 GLN A C 1
ATOM 1933 O O . GLN A 1 247 ? 21.146 -7.272 6.351 1.00 54.44 247 GLN A O 1
ATOM 1938 N N . HIS A 1 248 ? 20.815 -6.857 4.168 1.00 66.56 248 HIS A N 1
ATOM 1939 C CA . HIS A 1 248 ? 21.450 -5.540 4.176 1.00 66.56 248 HIS A CA 1
ATOM 1940 C C . HIS A 1 248 ? 20.426 -4.426 3.945 1.00 66.56 248 HIS A C 1
ATOM 1942 O O . HIS A 1 248 ? 20.066 -4.126 2.810 1.00 66.56 248 HIS A O 1
ATOM 1948 N N . ALA A 1 249 ? 20.004 -3.760 5.027 1.00 70.25 249 ALA A N 1
ATOM 1949 C CA . ALA A 1 249 ? 19.120 -2.588 4.963 1.00 70.25 249 ALA A CA 1
ATOM 1950 C C . ALA A 1 249 ? 19.631 -1.527 3.976 1.00 70.25 249 ALA A C 1
ATOM 1952 O O . ALA A 1 249 ? 18.841 -0.914 3.271 1.00 70.25 249 ALA A O 1
ATOM 1953 N N . GLN A 1 250 ? 20.953 -1.381 3.867 1.00 79.62 250 GLN A N 1
ATOM 1954 C CA . GLN A 1 250 ? 21.595 -0.471 2.927 1.00 79.62 250 GLN A CA 1
ATOM 1955 C C . GLN A 1 250 ? 21.265 -0.788 1.460 1.00 79.62 250 GLN A C 1
ATOM 1957 O O . GLN A 1 250 ? 20.904 0.118 0.721 1.00 79.62 250 GLN A O 1
ATOM 1962 N N . VAL A 1 251 ? 21.308 -2.062 1.056 1.00 78.69 251 VAL A N 1
ATOM 1963 C CA . VAL A 1 251 ? 20.980 -2.471 -0.322 1.00 78.69 251 VAL A CA 1
ATOM 1964 C C . VAL A 1 251 ? 19.510 -2.202 -0.623 1.00 78.69 251 VAL A C 1
ATOM 1966 O O . VAL A 1 251 ? 19.172 -1.736 -1.706 1.00 78.69 251 VAL A O 1
ATOM 1969 N N . LEU A 1 252 ? 18.629 -2.438 0.355 1.00 80.25 252 LEU A N 1
ATOM 1970 C CA . LEU A 1 252 ? 17.216 -2.102 0.215 1.00 80.25 252 LEU A CA 1
ATOM 1971 C C . LEU A 1 252 ? 17.031 -0.600 0.016 1.00 80.25 252 LEU A C 1
ATOM 1973 O O . LEU A 1 252 ? 16.373 -0.189 -0.934 1.00 80.25 252 LEU A O 1
ATOM 1977 N N . VAL A 1 253 ? 17.644 0.214 0.879 1.00 84.25 253 VAL A N 1
ATOM 1978 C CA . VAL A 1 253 ? 17.602 1.674 0.767 1.00 84.25 253 VAL A CA 1
ATOM 1979 C C . VAL A 1 253 ? 18.093 2.125 -0.599 1.00 84.25 253 VAL A C 1
ATOM 1981 O O . VAL A 1 253 ? 17.422 2.931 -1.229 1.00 84.25 253 VAL A O 1
ATOM 1984 N N . GLU A 1 254 ? 19.204 1.578 -1.085 1.00 81.81 254 GLU A N 1
ATOM 1985 C CA . GLU A 1 254 ? 19.733 1.892 -2.410 1.00 81.81 254 GLU A CA 1
ATOM 1986 C C . GLU A 1 254 ? 18.752 1.502 -3.521 1.00 81.81 254 GLU A C 1
ATOM 1988 O O . GLU A 1 254 ? 18.489 2.334 -4.381 1.00 81.81 254 GLU A O 1
ATOM 1993 N N . CYS A 1 255 ? 18.124 0.321 -3.472 1.00 80.12 255 CYS A N 1
ATOM 1994 C CA . CYS A 1 255 ? 17.100 -0.084 -4.446 1.00 80.12 255 CYS A CA 1
ATOM 1995 C C . CYS A 1 255 ? 15.899 0.876 -4.449 1.00 80.12 255 CYS A C 1
ATOM 1997 O O . CYS A 1 255 ? 15.479 1.353 -5.504 1.00 80.12 255 CYS A O 1
ATOM 1999 N N . PHE A 1 256 ? 15.350 1.192 -3.271 1.00 80.94 256 PHE A N 1
ATOM 2000 C CA . PHE A 1 256 ? 14.193 2.082 -3.147 1.00 80.94 256 PHE A CA 1
ATOM 2001 C C . PHE A 1 256 ? 14.536 3.521 -3.558 1.00 80.94 256 PHE A C 1
ATOM 2003 O O . PHE A 1 256 ? 13.754 4.152 -4.266 1.00 80.94 256 PHE A O 1
ATOM 2010 N N . MET A 1 257 ? 15.706 4.034 -3.166 1.00 81.06 257 MET A N 1
ATOM 2011 C CA . MET A 1 257 ? 16.195 5.358 -3.573 1.00 81.06 257 MET A CA 1
ATOM 2012 C C . MET A 1 257 ? 16.427 5.426 -5.079 1.00 81.06 257 MET A C 1
ATOM 2014 O O . MET A 1 257 ? 16.002 6.379 -5.723 1.00 81.06 257 MET A O 1
ATOM 2018 N N . TYR A 1 258 ? 17.042 4.392 -5.649 1.00 78.12 258 TYR A N 1
ATOM 2019 C CA . TYR A 1 258 ? 17.270 4.282 -7.083 1.00 78.12 258 TYR A CA 1
ATOM 2020 C C . TYR A 1 258 ? 15.949 4.311 -7.860 1.00 78.12 258 TYR A C 1
ATOM 2022 O O . TYR A 1 258 ? 15.811 5.021 -8.852 1.00 78.12 258 TYR A O 1
ATOM 2030 N N . MET A 1 259 ? 14.928 3.608 -7.370 1.00 76.62 259 MET A N 1
ATOM 2031 C CA . MET A 1 259 ? 13.594 3.664 -7.965 1.00 76.62 259 MET A CA 1
ATOM 2032 C C . MET A 1 259 ? 12.910 5.014 -7.815 1.00 76.62 259 MET A C 1
ATOM 2034 O O . MET A 1 259 ? 12.246 5.437 -8.757 1.00 76.62 259 MET A O 1
ATOM 2038 N N . LEU A 1 260 ? 13.032 5.679 -6.662 1.00 76.38 260 LEU A N 1
ATOM 2039 C CA . LEU A 1 260 ? 12.507 7.034 -6.481 1.00 76.38 260 LEU A CA 1
ATOM 2040 C C . LEU A 1 260 ? 13.149 7.991 -7.487 1.00 76.38 260 LEU A C 1
ATOM 2042 O O . LEU A 1 260 ? 12.441 8.767 -8.124 1.00 76.38 260 LEU A O 1
ATOM 2046 N N . GLU A 1 261 ? 14.460 7.873 -7.695 1.00 74.44 261 GLU A N 1
ATOM 2047 C CA . GLU A 1 261 ? 15.192 8.684 -8.661 1.00 74.44 261 GLU A CA 1
ATOM 2048 C C . GLU A 1 261 ? 14.730 8.406 -10.096 1.00 74.44 261 GLU A C 1
ATOM 2050 O O . GLU A 1 261 ? 14.373 9.330 -10.825 1.00 74.44 261 GLU A O 1
ATOM 2055 N N . LEU A 1 262 ? 14.592 7.135 -10.485 1.00 70.31 262 LEU A N 1
ATOM 2056 C CA . LEU A 1 262 ? 14.024 6.789 -11.789 1.00 70.31 262 LEU A CA 1
ATOM 2057 C C . LEU A 1 262 ? 12.574 7.278 -11.944 1.00 70.31 262 LEU A C 1
ATOM 2059 O O . LEU A 1 262 ? 12.189 7.743 -13.017 1.00 70.31 262 LEU A O 1
ATOM 2063 N N . CYS A 1 263 ? 11.761 7.228 -10.887 1.00 70.56 263 CYS A N 1
ATOM 2064 C CA . CYS A 1 263 ? 10.396 7.754 -10.900 1.00 70.56 263 CYS A CA 1
ATOM 2065 C C . CYS A 1 263 ? 10.358 9.279 -11.062 1.00 70.56 263 CYS A C 1
ATOM 2067 O O . CYS A 1 263 ? 9.506 9.770 -11.802 1.00 70.56 263 CYS A O 1
ATOM 2069 N N . ARG A 1 264 ? 11.285 10.010 -10.428 1.00 66.81 264 ARG A N 1
ATOM 2070 C CA . ARG A 1 264 ? 11.464 11.463 -10.580 1.00 66.81 264 ARG A CA 1
ATOM 2071 C C . ARG A 1 264 ? 11.800 11.817 -12.027 1.00 66.81 264 ARG A C 1
ATOM 2073 O O . ARG A 1 264 ? 11.143 12.659 -12.635 1.00 66.81 264 ARG A O 1
ATOM 2080 N N . ILE A 1 265 ? 12.783 11.123 -12.595 1.00 58.94 265 ILE A N 1
ATOM 2081 C CA . ILE A 1 265 ? 13.300 11.400 -13.935 1.00 58.94 265 ILE A CA 1
ATOM 2082 C C . ILE A 1 265 ? 12.248 11.105 -15.036 1.00 58.94 265 ILE A C 1
ATOM 2084 O O . ILE A 1 265 ? 12.160 11.811 -16.043 1.00 58.94 265 ILE A O 1
ATOM 2088 N N . ARG A 1 266 ? 11.367 10.113 -14.832 1.00 56.25 266 ARG A N 1
ATOM 2089 C CA . ARG A 1 266 ? 10.295 9.734 -15.781 1.00 56.25 266 ARG A CA 1
ATOM 2090 C C . ARG A 1 266 ? 9.292 10.839 -16.127 1.00 56.25 266 ARG A C 1
ATOM 2092 O O . ARG A 1 266 ? 8.644 10.734 -17.164 1.00 56.25 266 ARG A O 1
ATOM 2099 N N . HIS A 1 267 ? 9.155 11.897 -15.327 1.00 48.22 267 HIS A N 1
ATOM 2100 C CA . HIS A 1 267 ? 8.254 13.015 -15.653 1.00 48.22 267 HIS A CA 1
ATOM 2101 C C . HIS A 1 267 ? 8.623 13.719 -16.977 1.00 48.22 267 HIS A C 1
ATOM 2103 O O . HIS A 1 267 ? 7.806 14.448 -17.537 1.00 48.22 267 HIS A O 1
ATOM 2109 N N . GLN A 1 268 ? 9.837 13.495 -17.494 1.00 44.66 268 GLN A N 1
ATOM 2110 C CA . GLN A 1 268 ? 10.328 14.120 -18.724 1.00 44.66 268 GLN A CA 1
ATOM 2111 C C . GLN A 1 268 ? 10.406 13.162 -19.930 1.00 44.66 268 GLN A C 1
ATOM 2113 O O . GLN A 1 268 ? 10.590 13.634 -21.049 1.00 44.66 268 GLN A O 1
ATOM 2118 N N . SER A 1 269 ? 10.213 11.842 -19.750 1.00 46.34 269 SER A N 1
ATOM 2119 C CA . SER A 1 269 ? 10.293 10.843 -20.834 1.00 46.34 269 SER A CA 1
ATOM 2120 C C . SER A 1 269 ? 9.423 9.597 -20.568 1.00 46.34 269 SER A C 1
ATOM 2122 O O . SER A 1 269 ? 9.473 8.981 -19.504 1.00 46.34 269 SER A O 1
ATOM 2124 N N . ILE A 1 270 ? 8.592 9.217 -21.544 1.00 46.38 270 ILE A N 1
ATOM 2125 C CA . ILE A 1 270 ? 7.362 8.410 -21.369 1.00 46.38 270 ILE A CA 1
ATOM 2126 C C . ILE A 1 270 ? 7.579 6.869 -21.413 1.00 46.38 270 ILE A C 1
ATOM 2128 O O . ILE A 1 270 ? 6.605 6.128 -21.508 1.00 46.38 270 ILE A O 1
ATOM 2132 N N . TYR A 1 271 ? 8.804 6.321 -21.366 1.00 53.16 271 TYR A N 1
ATOM 2133 C CA . TYR A 1 271 ? 9.051 5.052 -22.095 1.00 53.16 271 TYR A CA 1
ATOM 2134 C C . TYR A 1 271 ? 9.898 3.934 -21.443 1.00 53.16 271 TYR A C 1
ATOM 2136 O O . TYR A 1 271 ? 10.689 3.324 -22.153 1.00 53.16 271 TYR A O 1
ATOM 2144 N N . TYR A 1 272 ? 9.743 3.574 -20.156 1.00 57.06 272 TYR A N 1
ATOM 2145 C CA . TYR A 1 272 ? 10.678 2.589 -19.548 1.00 57.06 272 TYR A CA 1
ATOM 2146 C C . TYR A 1 272 ? 10.109 1.421 -18.731 1.00 57.06 272 TYR A C 1
ATOM 2148 O O . TYR A 1 272 ? 10.912 0.681 -18.164 1.00 57.06 272 TYR A O 1
ATOM 2156 N N . ASP A 1 273 ? 8.780 1.251 -18.639 1.00 60.84 273 ASP A N 1
ATOM 2157 C CA . ASP A 1 273 ? 8.117 0.145 -17.907 1.00 60.84 273 ASP A CA 1
ATOM 2158 C C . ASP A 1 273 ? 8.855 -0.254 -16.618 1.00 60.84 273 ASP A C 1
ATOM 2160 O O . ASP A 1 273 ? 9.148 -1.414 -16.338 1.00 60.84 273 ASP A O 1
ATOM 2164 N N . LEU A 1 274 ? 9.215 0.770 -15.836 1.00 62.34 274 LEU A N 1
ATOM 2165 C CA . LEU A 1 274 ? 10.080 0.654 -14.663 1.00 62.34 274 LEU A CA 1
ATOM 2166 C C . LEU A 1 274 ? 9.514 -0.329 -13.632 1.00 62.34 274 LEU A C 1
ATOM 2168 O O . LEU A 1 274 ? 10.257 -1.070 -12.995 1.00 62.34 274 LEU A O 1
ATOM 2172 N N . ALA A 1 275 ? 8.185 -0.347 -13.526 1.00 59.19 275 ALA A N 1
ATOM 2173 C CA . ALA A 1 275 ? 7.424 -1.262 -12.690 1.00 59.19 275 ALA A CA 1
ATOM 2174 C C . ALA A 1 275 ? 7.493 -2.722 -13.137 1.00 59.19 275 ALA A C 1
ATOM 2176 O O . ALA A 1 275 ? 7.034 -3.574 -12.391 1.00 59.19 275 ALA A O 1
ATOM 2177 N N . THR A 1 276 ? 8.064 -3.007 -14.303 1.00 65.56 276 THR A N 1
ATOM 2178 C CA . THR A 1 276 ? 8.243 -4.350 -14.862 1.00 65.56 276 THR A CA 1
ATOM 2179 C C . THR A 1 276 ? 9.720 -4.749 -14.868 1.00 65.56 276 THR A C 1
ATOM 2181 O O . THR A 1 276 ? 10.044 -5.917 -14.686 1.00 65.56 276 THR A O 1
ATOM 2184 N N . HIS A 1 277 ? 10.631 -3.781 -15.028 1.00 70.00 277 HIS A N 1
ATOM 2185 C CA . HIS A 1 277 ? 12.050 -4.030 -15.314 1.00 70.00 277 HIS A CA 1
ATOM 2186 C C . HIS A 1 277 ? 13.031 -3.574 -14.222 1.00 70.00 277 HIS A C 1
ATOM 2188 O O . HIS A 1 277 ? 14.236 -3.586 -14.467 1.00 70.00 277 HIS A O 1
ATOM 2194 N N . SER A 1 278 ? 12.564 -3.206 -13.022 1.00 70.00 278 SER A N 1
ATOM 2195 C CA . SER A 1 278 ? 13.425 -2.739 -11.916 1.00 70.00 278 SER A CA 1
ATOM 2196 C C . SER A 1 278 ? 14.596 -3.680 -11.608 1.00 70.00 278 SER A C 1
ATOM 2198 O O . SER A 1 278 ? 15.711 -3.220 -11.361 1.00 70.00 278 SER A O 1
ATOM 2200 N N . ALA A 1 279 ? 14.362 -4.991 -11.724 1.00 70.62 279 ALA A N 1
ATOM 2201 C CA . ALA A 1 279 ? 15.374 -6.033 -11.585 1.00 70.62 279 ALA A CA 1
ATOM 2202 C C . ALA A 1 279 ? 16.579 -5.864 -12.500 1.00 70.62 279 ALA A C 1
ATOM 2204 O O . ALA A 1 279 ? 17.721 -5.945 -12.046 1.00 70.62 279 ALA A O 1
ATOM 2205 N N . ASN A 1 280 ? 16.318 -5.561 -13.770 1.00 73.56 280 ASN A N 1
ATOM 2206 C CA . ASN A 1 280 ? 17.362 -5.356 -14.762 1.00 73.56 280 ASN A CA 1
ATOM 2207 C C . ASN A 1 280 ? 18.280 -4.208 -14.339 1.00 73.56 280 ASN A C 1
ATOM 2209 O O . ASN A 1 280 ? 19.501 -4.327 -14.407 1.00 73.56 280 ASN A O 1
ATOM 2213 N N . TYR A 1 281 ? 17.686 -3.116 -13.855 1.00 74.62 281 TYR A N 1
ATOM 2214 C CA . TYR A 1 281 ? 18.420 -1.909 -13.497 1.00 74.62 281 TYR A CA 1
ATOM 2215 C C . TYR A 1 281 ? 19.269 -2.101 -12.233 1.00 74.62 281 TYR A C 1
ATOM 2217 O O . TYR A 1 281 ? 20.462 -1.806 -12.255 1.00 74.62 281 TYR A O 1
ATOM 2225 N N . TRP A 1 282 ? 18.705 -2.663 -11.155 1.00 75.44 282 TRP A N 1
ATOM 2226 C CA . TRP A 1 282 ? 19.436 -2.833 -9.888 1.00 75.44 282 TRP A CA 1
ATOM 2227 C C . TRP A 1 282 ? 20.639 -3.772 -10.012 1.00 75.44 282 TRP A C 1
ATOM 2229 O O . TRP A 1 282 ? 21.679 -3.524 -9.399 1.00 75.44 282 TRP A O 1
ATOM 2239 N N . ILE A 1 283 ? 20.509 -4.840 -10.802 1.00 72.12 283 ILE A N 1
ATOM 2240 C CA . ILE A 1 283 ? 21.595 -5.800 -11.027 1.00 72.12 283 ILE A CA 1
ATOM 2241 C C . ILE A 1 283 ? 22.682 -5.169 -11.907 1.00 72.12 283 ILE A C 1
ATOM 2243 O O . ILE A 1 283 ? 23.867 -5.264 -11.589 1.00 72.12 283 ILE A O 1
ATOM 2247 N N . CYS A 1 284 ? 22.298 -4.480 -12.988 1.00 69.44 284 CYS A N 1
ATOM 2248 C CA . CYS A 1 284 ? 23.257 -3.872 -13.917 1.00 69.44 284 CYS A CA 1
ATOM 2249 C C . CYS A 1 284 ? 24.065 -2.731 -13.295 1.00 69.44 284 CYS A C 1
ATOM 2251 O O . CYS A 1 284 ? 25.264 -2.627 -13.552 1.00 69.44 284 CYS A O 1
ATOM 2253 N N . ASP A 1 285 ? 23.437 -1.904 -12.459 1.00 68.00 285 ASP A N 1
ATOM 2254 C CA . ASP A 1 285 ? 24.131 -0.807 -11.779 1.00 68.00 285 ASP A CA 1
ATOM 2255 C C . ASP A 1 285 ? 24.909 -1.258 -10.535 1.00 68.00 285 ASP A C 1
ATOM 2257 O O . ASP A 1 285 ? 25.575 -0.442 -9.895 1.00 68.00 285 ASP A O 1
ATOM 2261 N N . GLY A 1 286 ? 24.891 -2.559 -10.218 1.00 68.75 286 GLY A N 1
ATOM 2262 C CA . GLY A 1 286 ? 25.632 -3.135 -9.096 1.00 68.75 286 GLY A CA 1
ATOM 2263 C C . GLY A 1 286 ? 25.053 -2.777 -7.726 1.00 68.75 286 GLY A C 1
ATOM 2264 O O . GLY A 1 286 ? 25.730 -2.970 -6.717 1.00 68.75 286 GLY A O 1
ATOM 2265 N N . VAL A 1 287 ? 23.809 -2.276 -7.683 1.00 74.75 287 VAL A N 1
ATOM 2266 C CA . VAL A 1 287 ? 23.046 -2.090 -6.436 1.00 74.75 287 VAL A CA 1
ATOM 2267 C C . VAL A 1 287 ? 22.820 -3.454 -5.791 1.00 74.75 287 VAL A C 1
ATOM 2269 O O . VAL A 1 287 ? 23.062 -3.654 -4.602 1.00 74.75 287 VAL A O 1
ATOM 2272 N N . ILE A 1 288 ? 22.420 -4.428 -6.610 1.00 71.75 288 ILE A N 1
ATOM 2273 C CA . ILE A 1 288 ? 22.379 -5.832 -6.231 1.00 71.75 288 ILE A CA 1
ATOM 2274 C C . ILE A 1 288 ? 23.536 -6.548 -6.921 1.00 71.75 288 ILE A C 1
ATOM 2276 O O . ILE A 1 288 ? 23.558 -6.706 -8.139 1.00 71.75 288 ILE A O 1
ATOM 2280 N N . ASN A 1 289 ? 24.499 -7.013 -6.127 1.00 65.19 289 ASN A N 1
ATOM 2281 C CA . ASN A 1 289 ? 25.656 -7.723 -6.653 1.00 65.19 289 ASN A CA 1
ATOM 2282 C C . ASN A 1 289 ? 25.360 -9.214 -6.817 1.00 65.19 289 ASN A C 1
ATOM 2284 O O . ASN A 1 289 ? 25.129 -9.933 -5.845 1.00 65.19 289 ASN A O 1
ATOM 2288 N N . GLN A 1 290 ? 25.447 -9.683 -8.056 1.00 56.56 290 GLN A N 1
ATOM 2289 C CA . GLN A 1 290 ? 25.591 -11.097 -8.372 1.00 56.56 290 GLN A CA 1
ATOM 2290 C C . GLN A 1 290 ? 26.997 -11.523 -7.906 1.00 56.56 290 GLN A C 1
ATOM 2292 O O . GLN A 1 290 ? 27.973 -10.842 -8.253 1.00 56.56 290 GLN A O 1
ATOM 2297 N N . PRO A 1 291 ? 27.159 -12.590 -7.100 1.00 52.28 291 PRO A N 1
ATOM 2298 C CA . PRO A 1 291 ? 28.486 -13.113 -6.807 1.00 52.28 291 PRO A CA 1
ATOM 2299 C C . PRO A 1 291 ? 29.179 -13.379 -8.143 1.00 52.28 291 PRO A C 1
ATOM 2301 O O . PRO A 1 291 ? 28.652 -14.118 -8.973 1.00 52.28 291 PRO A O 1
ATOM 2304 N N . ARG A 1 292 ? 30.325 -12.736 -8.400 1.00 44.56 292 ARG A N 1
ATOM 2305 C CA . ARG A 1 292 ? 31.082 -12.976 -9.632 1.00 44.56 292 ARG A CA 1
ATOM 2306 C C . ARG A 1 292 ? 31.457 -14.455 -9.652 1.00 44.56 292 ARG A C 1
ATOM 2308 O O . ARG A 1 292 ? 32.351 -14.864 -8.916 1.00 44.56 292 ARG A O 1
ATOM 2315 N N . LEU A 1 293 ? 30.765 -15.259 -10.458 1.00 40.88 293 LEU A N 1
ATOM 2316 C CA . LEU A 1 293 ? 31.108 -16.661 -10.642 1.00 40.88 293 LEU A CA 1
ATOM 2317 C C . LEU A 1 293 ? 32.438 -16.717 -11.396 1.00 40.88 293 LEU A C 1
ATOM 2319 O O . LEU A 1 293 ? 32.505 -16.605 -12.617 1.00 40.88 293 LEU A O 1
ATOM 2323 N N . GLY A 1 294 ? 33.510 -16.817 -10.626 1.00 41.00 294 GLY A N 1
ATOM 2324 C CA . GLY A 1 294 ? 34.866 -16.833 -11.134 1.00 41.00 294 GLY A CA 1
ATOM 2325 C C . GLY A 1 294 ? 35.865 -17.082 -10.023 1.00 41.00 294 GLY A C 1
ATOM 2326 O O . GLY A 1 294 ? 36.809 -16.318 -9.935 1.00 41.00 294 GLY A O 1
ATOM 2327 N N . GLU A 1 295 ? 35.615 -18.083 -9.164 1.00 38.69 295 GLU A N 1
ATOM 2328 C CA . GLU A 1 295 ? 36.633 -18.783 -8.351 1.00 38.69 295 GLU A CA 1
ATOM 2329 C C . GLU A 1 295 ? 36.036 -19.931 -7.504 1.00 38.69 295 GLU A C 1
ATOM 2331 O O . GLU A 1 295 ? 36.319 -20.096 -6.324 1.00 38.69 295 GLU A O 1
ATOM 2336 N N . THR A 1 296 ? 35.194 -20.790 -8.080 1.00 34.88 296 THR A N 1
ATOM 2337 C CA . THR A 1 296 ? 35.098 -22.177 -7.589 1.00 34.88 296 THR A CA 1
ATOM 2338 C C . THR A 1 296 ? 34.638 -23.053 -8.738 1.00 34.88 296 THR A C 1
ATOM 2340 O O . THR A 1 296 ? 33.483 -23.018 -9.153 1.00 34.88 296 THR A O 1
ATOM 2343 N N . GLY A 1 297 ? 35.577 -23.794 -9.323 1.00 39.12 297 GLY A N 1
ATOM 2344 C CA . GLY A 1 297 ? 35.249 -24.795 -10.321 1.00 39.12 297 GLY A CA 1
ATOM 2345 C C . GLY A 1 297 ? 34.466 -25.918 -9.659 1.00 39.12 297 GLY A C 1
ATOM 2346 O O . GLY A 1 297 ? 35.072 -26.750 -9.005 1.00 39.12 297 GLY A O 1
ATOM 2347 N N . ILE A 1 298 ? 33.149 -25.923 -9.833 1.00 37.12 298 ILE A N 1
ATOM 2348 C CA . ILE A 1 298 ? 32.286 -27.104 -9.909 1.00 37.12 298 ILE A CA 1
ATOM 2349 C C . ILE A 1 298 ? 31.080 -26.668 -10.746 1.00 37.12 298 ILE A C 1
ATOM 2351 O O . ILE A 1 298 ? 30.422 -25.674 -10.449 1.00 37.12 298 ILE A O 1
ATOM 2355 N N . GLY A 1 299 ? 30.834 -27.392 -11.837 1.00 41.72 299 GLY A N 1
ATOM 2356 C CA . GLY A 1 299 ? 29.691 -27.158 -12.706 1.00 41.72 299 GLY A CA 1
ATOM 2357 C C . GLY A 1 299 ? 28.382 -27.382 -11.956 1.00 41.72 299 GLY A C 1
ATOM 2358 O O . GLY A 1 299 ? 28.104 -28.491 -11.512 1.00 41.72 299 GLY A O 1
ATOM 2359 N N . ALA A 1 300 ? 27.571 -26.336 -11.872 1.00 32.69 300 ALA A N 1
ATOM 2360 C CA . ALA A 1 300 ? 26.161 -26.424 -11.541 1.00 32.69 300 ALA A CA 1
ATOM 2361 C C . ALA A 1 300 ? 25.395 -25.674 -12.634 1.00 32.69 300 ALA A C 1
ATOM 2363 O O . ALA A 1 300 ? 25.232 -24.458 -12.597 1.00 32.69 300 ALA A O 1
ATOM 2364 N N . TYR A 1 301 ? 24.972 -26.414 -13.657 1.00 38.84 301 TYR A N 1
ATOM 2365 C CA . TYR A 1 301 ? 23.914 -25.982 -14.564 1.00 38.84 301 TYR A CA 1
ATOM 2366 C C . TYR A 1 301 ? 22.571 -26.125 -13.837 1.00 38.84 301 TYR A C 1
ATOM 2368 O O . TYR A 1 301 ? 21.786 -26.990 -14.197 1.00 38.84 301 TYR A O 1
ATOM 2376 N N . ASP A 1 302 ? 22.341 -25.343 -12.781 1.00 42.53 302 ASP A N 1
ATOM 2377 C CA . ASP A 1 302 ? 21.005 -25.078 -12.235 1.00 42.53 302 ASP A CA 1
ATOM 2378 C C . ASP A 1 302 ? 21.079 -23.957 -11.179 1.00 42.53 302 ASP A C 1
ATOM 2380 O O . ASP A 1 302 ? 21.916 -24.021 -10.280 1.00 42.53 302 ASP A O 1
ATOM 2384 N N . GLY A 1 303 ? 20.200 -22.951 -11.258 1.00 48.78 303 GLY A N 1
ATOM 2385 C CA . GLY A 1 303 ? 19.788 -22.209 -10.057 1.00 48.78 303 GLY A CA 1
ATOM 2386 C C . GLY A 1 303 ? 20.365 -20.819 -9.725 1.00 48.78 303 GLY A C 1
ATOM 2387 O O . GLY A 1 303 ? 20.380 -20.484 -8.545 1.00 48.78 303 GLY A O 1
ATOM 2388 N N . ASP A 1 304 ? 20.741 -19.957 -10.682 1.00 52.38 304 ASP A N 1
ATOM 2389 C CA . ASP A 1 304 ? 20.994 -18.513 -10.403 1.00 52.38 304 ASP A CA 1
ATOM 2390 C C . ASP A 1 304 ? 19.714 -17.640 -10.491 1.00 52.38 304 ASP A C 1
ATOM 2392 O O . ASP A 1 304 ? 19.726 -16.489 -10.920 1.00 52.38 304 ASP A O 1
ATOM 2396 N N . ASP A 1 305 ? 18.562 -18.195 -10.100 1.00 57.34 305 ASP A N 1
ATOM 2397 C CA . ASP A 1 305 ? 17.285 -17.460 -10.016 1.00 57.34 305 ASP A CA 1
ATOM 2398 C C . ASP A 1 305 ? 17.137 -16.685 -8.692 1.00 57.34 305 ASP A C 1
ATOM 2400 O O . ASP A 1 305 ? 16.197 -15.908 -8.520 1.00 57.34 305 ASP A O 1
ATOM 2404 N N . GLY A 1 306 ? 18.039 -16.892 -7.725 1.00 63.16 306 GLY A N 1
ATOM 2405 C CA . GLY A 1 306 ? 17.923 -16.322 -6.378 1.00 63.16 306 GLY A CA 1
ATOM 2406 C C . GLY A 1 306 ? 17.959 -14.790 -6.355 1.00 63.16 306 GLY A C 1
ATOM 2407 O O . GLY A 1 306 ? 17.192 -14.164 -5.618 1.00 63.16 306 GLY A O 1
ATOM 2408 N N . LEU A 1 307 ? 18.796 -14.183 -7.205 1.00 65.81 307 LEU A N 1
ATOM 2409 C CA . LEU A 1 307 ? 18.906 -12.729 -7.349 1.00 65.81 307 LEU A CA 1
ATOM 2410 C C . LEU A 1 307 ? 17.592 -12.133 -7.864 1.00 65.81 307 LEU A C 1
ATOM 2412 O O . LEU A 1 307 ? 17.004 -11.265 -7.224 1.00 65.81 307 LEU A O 1
ATOM 2416 N N . TRP A 1 308 ? 17.095 -12.683 -8.974 1.00 67.62 308 TRP A N 1
ATOM 2417 C CA . TRP A 1 308 ? 15.867 -12.251 -9.637 1.00 67.62 308 TRP A CA 1
ATOM 2418 C C . TRP A 1 308 ? 14.636 -12.418 -8.752 1.00 67.62 308 TRP A C 1
ATOM 2420 O O . TRP A 1 308 ? 13.837 -11.493 -8.662 1.00 67.62 308 TRP A O 1
ATOM 2430 N N . ARG A 1 309 ? 14.512 -13.543 -8.033 1.00 67.75 309 ARG A N 1
ATOM 2431 C CA . ARG A 1 309 ? 13.425 -13.756 -7.060 1.00 67.75 309 ARG A CA 1
ATOM 2432 C C . ARG A 1 309 ? 13.470 -12.751 -5.917 1.00 67.75 309 ARG A C 1
ATOM 2434 O O . ARG A 1 309 ? 12.428 -12.288 -5.466 1.00 67.75 309 ARG A O 1
ATOM 2441 N N . THR A 1 310 ? 14.668 -12.405 -5.445 1.00 69.31 310 THR A N 1
ATOM 2442 C CA . THR A 1 310 ? 14.815 -11.390 -4.394 1.00 69.31 310 THR A CA 1
ATOM 2443 C C . THR A 1 310 ? 14.382 -10.023 -4.900 1.00 69.31 310 THR A C 1
ATOM 2445 O O . THR A 1 310 ? 13.680 -9.292 -4.202 1.00 69.31 310 THR A O 1
ATOM 2448 N N . THR A 1 311 ? 14.761 -9.685 -6.128 1.00 70.88 311 THR A N 1
ATOM 2449 C CA . THR A 1 311 ? 14.340 -8.433 -6.736 1.00 70.88 311 THR A CA 1
ATOM 2450 C C . THR A 1 311 ? 12.834 -8.381 -6.987 1.00 70.88 311 THR A C 1
ATOM 2452 O O . THR A 1 311 ? 12.206 -7.385 -6.644 1.00 70.88 311 THR A O 1
ATOM 2455 N N . GLU A 1 312 ? 12.242 -9.445 -7.522 1.00 71.25 312 GLU A N 1
ATOM 2456 C CA . GLU A 1 312 ? 10.796 -9.549 -7.739 1.00 71.25 312 GLU A CA 1
ATOM 2457 C C . GLU A 1 312 ? 10.029 -9.410 -6.414 1.00 71.25 312 GLU A C 1
ATOM 2459 O O . GLU A 1 312 ? 9.078 -8.635 -6.314 1.00 71.25 312 GLU A O 1
ATOM 2464 N N . ALA A 1 313 ? 10.503 -10.066 -5.349 1.00 75.19 313 ALA A N 1
ATOM 2465 C CA . ALA A 1 313 ? 9.930 -9.915 -4.015 1.00 75.19 313 ALA A CA 1
ATOM 2466 C C . ALA A 1 313 ? 10.013 -8.466 -3.504 1.00 75.19 313 ALA A C 1
ATOM 2468 O O . ALA A 1 313 ? 9.039 -7.958 -2.950 1.00 75.19 313 ALA A O 1
ATOM 2469 N N . LEU A 1 314 ? 11.143 -7.781 -3.711 1.00 76.69 314 LEU A N 1
ATOM 2470 C CA . LEU A 1 314 ? 11.307 -6.368 -3.350 1.00 76.69 314 LEU A CA 1
ATOM 2471 C C . LEU A 1 314 ? 10.416 -5.442 -4.174 1.00 76.69 314 LEU A C 1
ATOM 2473 O O . LEU A 1 314 ? 9.855 -4.487 -3.646 1.00 76.69 314 LEU A O 1
ATOM 2477 N N . GLN A 1 315 ? 10.239 -5.742 -5.453 1.00 73.94 315 GLN A N 1
ATOM 2478 C CA . GLN A 1 315 ? 9.342 -5.015 -6.337 1.00 73.94 315 GLN A CA 1
ATOM 2479 C C . GLN A 1 315 ? 7.883 -5.149 -5.887 1.00 73.94 315 GLN A C 1
ATOM 2481 O O . GLN A 1 315 ? 7.155 -4.162 -5.907 1.00 73.94 315 GLN A O 1
ATOM 2486 N N . CYS A 1 316 ? 7.464 -6.311 -5.375 1.00 74.19 316 CYS A N 1
ATOM 2487 C CA . CYS A 1 316 ? 6.148 -6.461 -4.745 1.00 74.19 316 CYS A CA 1
ATOM 2488 C C . CYS A 1 316 ? 5.969 -5.593 -3.482 1.00 74.19 316 CYS A C 1
ATOM 2490 O O . CYS A 1 316 ? 4.835 -5.255 -3.140 1.00 74.19 316 CYS A O 1
ATOM 2492 N N . GLU A 1 317 ? 7.050 -5.206 -2.792 1.00 78.19 317 GLU A N 1
ATOM 2493 C CA . GLU A 1 317 ? 6.988 -4.229 -1.687 1.00 78.19 317 GLU A CA 1
ATOM 2494 C C . GLU A 1 317 ? 6.826 -2.786 -2.192 1.00 78.19 317 GLU A C 1
ATOM 2496 O O . GLU A 1 317 ? 6.341 -1.915 -1.468 1.00 78.19 317 GLU A O 1
ATOM 2501 N N . MET A 1 318 ? 7.221 -2.533 -3.441 1.00 70.00 318 MET A N 1
ATOM 2502 C CA . MET A 1 318 ? 7.119 -1.257 -4.143 1.00 70.00 318 MET A CA 1
ATOM 2503 C C . MET A 1 318 ? 5.894 -1.255 -5.045 1.00 70.00 318 MET A C 1
ATOM 2505 O O . MET A 1 318 ? 6.052 -1.261 -6.262 1.00 70.00 318 MET A O 1
ATOM 2509 N N . GLN A 1 319 ? 4.682 -1.267 -4.477 1.00 63.34 319 GLN A N 1
ATOM 2510 C CA . GLN A 1 319 ? 3.440 -1.239 -5.263 1.00 63.34 319 GLN A CA 1
ATOM 2511 C C . GLN A 1 319 ? 3.390 -0.011 -6.192 1.00 63.34 319 GLN A C 1
ATOM 2513 O O . GLN A 1 319 ? 2.887 1.060 -5.844 1.00 63.34 319 GLN A O 1
ATOM 2518 N N . LEU A 1 320 ? 3.937 -0.183 -7.389 1.00 61.66 320 LEU A N 1
ATOM 2519 C CA . LEU A 1 320 ? 3.846 0.716 -8.516 1.00 61.66 320 LEU A CA 1
ATOM 2520 C C . LEU A 1 320 ? 2.507 0.414 -9.168 1.00 61.66 320 LEU A C 1
ATOM 2522 O O . LEU A 1 320 ? 2.231 -0.721 -9.550 1.00 61.66 320 LEU A O 1
ATOM 2526 N N . ASP A 1 321 ? 1.642 1.416 -9.224 1.00 54.25 321 ASP A N 1
ATOM 2527 C CA . ASP A 1 321 ? 0.328 1.260 -9.828 1.00 54.25 321 ASP A CA 1
ATOM 2528 C C . ASP A 1 321 ? 0.483 0.825 -11.302 1.00 54.25 321 ASP A C 1
ATOM 2530 O O . ASP A 1 321 ? 1.275 1.407 -12.039 1.00 54.25 321 ASP A O 1
ATOM 2534 N N . ALA A 1 322 ? -0.245 -0.198 -11.753 1.00 46.28 322 ALA A N 1
ATOM 2535 C CA . ALA A 1 322 ? -0.151 -0.675 -13.137 1.00 46.28 322 ALA A CA 1
ATOM 2536 C C . ALA A 1 322 ? -0.557 0.407 -14.159 1.00 46.28 322 ALA A C 1
ATOM 2538 O O . ALA A 1 322 ? -0.120 0.380 -15.304 1.00 46.28 322 ALA A O 1
ATOM 2539 N N . GLU A 1 323 ? -1.353 1.398 -13.742 1.00 48.84 323 GLU A N 1
ATOM 2540 C CA . GLU A 1 323 ? -1.756 2.544 -14.568 1.00 48.84 323 GLU A CA 1
ATOM 2541 C C . GLU A 1 323 ? -0.918 3.800 -14.277 1.00 48.84 323 GLU A C 1
ATOM 2543 O O . GLU A 1 323 ? -1.294 4.908 -14.661 1.00 48.84 323 GLU A O 1
ATOM 2548 N N . TYR A 1 324 ? 0.241 3.653 -13.626 1.00 48.41 324 TYR A N 1
ATOM 2549 C CA . TYR A 1 324 ? 1.205 4.734 -13.366 1.00 48.41 324 TYR A CA 1
ATOM 2550 C C . TYR A 1 324 ? 1.560 5.550 -14.625 1.00 48.41 324 TYR A C 1
ATOM 2552 O O . TYR A 1 324 ? 2.068 6.663 -14.545 1.00 48.41 324 TYR A O 1
ATOM 2560 N N . HIS A 1 325 ? 1.262 5.015 -15.806 1.00 47.00 325 HIS A N 1
ATOM 2561 C CA . HIS A 1 325 ? 1.439 5.641 -17.108 1.00 47.00 325 HIS A CA 1
ATOM 2562 C C . HIS A 1 325 ? 0.532 6.860 -17.389 1.00 47.00 325 HIS A C 1
ATOM 2564 O O . HIS A 1 325 ? 0.768 7.519 -18.399 1.00 47.00 325 HIS A O 1
ATOM 2570 N N . GLN A 1 326 ? -0.491 7.163 -16.571 1.00 46.72 326 GLN A N 1
ATOM 2571 C CA . GLN A 1 326 ? -1.520 8.163 -16.928 1.00 46.72 326 GLN A CA 1
ATOM 2572 C C . GLN A 1 326 ? -1.699 9.351 -15.959 1.00 46.72 326 GLN A C 1
ATOM 2574 O O . GLN A 1 326 ? -2.412 10.291 -16.307 1.00 46.72 326 GLN A O 1
ATOM 2579 N N . ASP A 1 327 ? -1.049 9.371 -14.791 1.00 47.84 327 ASP A N 1
ATOM 2580 C CA . ASP A 1 327 ? -1.340 10.340 -13.717 1.00 47.84 327 ASP A CA 1
ATOM 2581 C C . ASP A 1 327 ? -0.139 11.221 -13.305 1.00 47.84 327 ASP A C 1
ATOM 2583 O O . ASP A 1 327 ? 1.023 10.841 -13.442 1.00 47.84 327 ASP A O 1
ATOM 2587 N N . LEU A 1 328 ? -0.435 12.401 -12.737 1.00 54.50 328 LEU A N 1
ATOM 2588 C CA . LEU A 1 328 ? 0.544 13.295 -12.101 1.00 54.50 328 LEU A CA 1
ATOM 2589 C C . LEU A 1 328 ? 1.243 12.586 -10.925 1.00 54.50 328 LEU A C 1
ATOM 2591 O O . LEU A 1 328 ? 0.582 12.123 -9.992 1.00 54.50 328 LEU A O 1
ATOM 2595 N N . LEU A 1 329 ? 2.578 12.547 -10.964 1.00 56.25 329 LEU A N 1
ATOM 2596 C CA . LEU A 1 329 ? 3.446 12.030 -9.901 1.00 56.25 329 LEU A CA 1
ATOM 2597 C C . LEU A 1 329 ? 3.122 12.637 -8.525 1.00 56.25 329 LEU A C 1
ATOM 2599 O O . LEU A 1 329 ? 2.685 13.791 -8.451 1.00 56.25 329 LEU A O 1
ATOM 2603 N N . PRO A 1 330 ? 3.416 11.912 -7.428 1.00 61.03 330 PRO A N 1
ATOM 2604 C CA . PRO A 1 330 ? 3.508 12.521 -6.112 1.00 61.03 330 PRO A CA 1
ATOM 2605 C C . PRO A 1 330 ? 4.355 13.807 -6.126 1.00 61.03 330 PRO A C 1
ATOM 2607 O O . PRO A 1 330 ? 5.425 13.854 -6.732 1.00 61.03 330 PRO A O 1
ATOM 2610 N N . LEU A 1 331 ? 3.905 14.851 -5.429 1.00 60.66 331 LEU A N 1
ATOM 2611 C CA . LEU A 1 331 ? 4.536 16.170 -5.350 1.00 60.66 331 LEU A CA 1
ATOM 2612 C C . LEU A 1 331 ? 5.997 16.102 -4.902 1.00 60.66 331 LEU A C 1
ATOM 2614 O O . LEU A 1 331 ? 6.801 16.921 -5.344 1.00 60.66 331 LEU A O 1
ATOM 2618 N N . HIS A 1 332 ? 6.347 15.128 -4.056 1.00 60.69 332 HIS A N 1
ATOM 2619 C CA . HIS A 1 332 ? 7.729 14.929 -3.632 1.00 60.69 332 HIS A CA 1
ATOM 2620 C C . HIS A 1 332 ? 8.650 14.533 -4.786 1.00 60.69 332 HIS A C 1
ATOM 2622 O O . HIS A 1 332 ? 9.795 14.961 -4.795 1.00 60.69 332 HIS A O 1
ATOM 2628 N N . LEU A 1 333 ? 8.136 13.808 -5.783 1.00 57.06 333 LEU A N 1
ATOM 2629 C CA . LEU A 1 333 ? 8.843 13.429 -7.011 1.00 57.06 333 LEU A CA 1
ATOM 2630 C C . LEU A 1 333 ? 8.737 14.498 -8.111 1.00 57.06 333 LEU A C 1
ATOM 2632 O O . LEU A 1 333 ? 9.477 14.440 -9.086 1.00 57.06 333 LEU A O 1
ATOM 2636 N N . ALA A 1 334 ? 7.836 15.476 -7.967 1.00 52.66 334 ALA A N 1
ATOM 2637 C CA . ALA A 1 334 ? 7.594 16.516 -8.968 1.00 52.66 334 ALA A CA 1
ATOM 2638 C C . ALA A 1 334 ? 8.461 17.780 -8.786 1.00 52.66 334 ALA A C 1
ATOM 2640 O O . ALA A 1 334 ? 8.525 18.617 -9.688 1.00 52.66 334 ALA A O 1
ATOM 2641 N N . SER A 1 335 ? 9.120 17.970 -7.635 1.00 49.00 335 SER A N 1
ATOM 2642 C CA . SER A 1 335 ? 9.850 19.209 -7.347 1.00 49.00 335 SER A CA 1
ATOM 2643 C C . SER A 1 335 ? 11.350 19.129 -7.662 1.00 49.00 335 SER A C 1
ATOM 2645 O O . SER A 1 335 ? 12.154 18.767 -6.807 1.00 49.00 335 SER A O 1
ATOM 2647 N N . SER A 1 336 ? 11.728 19.592 -8.852 1.00 44.16 336 SER A N 1
ATOM 2648 C CA . SER A 1 336 ? 13.003 20.286 -9.097 1.00 44.16 336 SER A CA 1
ATOM 2649 C C . SER A 1 336 ? 12.935 21.088 -10.400 1.00 44.16 336 SER A C 1
ATOM 2651 O O . SER A 1 336 ? 13.655 20.825 -11.357 1.00 44.16 336 SER A O 1
ATOM 2653 N N . THR A 1 337 ? 12.098 22.126 -10.459 1.00 43.12 337 THR A N 1
ATOM 2654 C CA . THR A 1 337 ? 12.273 23.190 -11.462 1.00 43.12 337 THR A CA 1
ATOM 2655 C C . THR A 1 337 ? 13.464 24.069 -11.084 1.00 43.12 337 THR A C 1
ATOM 2657 O O . THR A 1 337 ? 13.265 25.205 -10.681 1.00 43.12 337 THR A O 1
ATOM 2660 N N . THR A 1 338 ? 14.681 23.526 -11.185 1.00 40.78 338 THR A N 1
ATOM 2661 C CA . THR A 1 338 ? 15.943 24.251 -11.432 1.00 40.78 338 THR A CA 1
ATOM 2662 C C . THR A 1 338 ? 17.048 23.253 -11.826 1.00 40.78 338 THR A C 1
ATOM 2664 O O . THR A 1 338 ? 18.045 23.110 -11.124 1.00 40.78 338 THR A O 1
ATOM 2667 N N . CYS A 1 339 ? 16.908 22.542 -12.940 1.00 36.38 339 CYS A N 1
ATOM 2668 C CA . CYS A 1 339 ? 18.075 22.071 -13.691 1.00 36.38 339 CYS A CA 1
ATOM 2669 C C . CYS A 1 339 ? 17.725 22.056 -15.173 1.00 36.38 339 CYS A C 1
ATOM 2671 O O . CYS A 1 339 ? 16.589 21.776 -15.544 1.00 36.38 339 CYS A O 1
ATOM 2673 N N . GLY A 1 340 ? 18.665 22.510 -16.001 1.00 38.91 340 GLY A N 1
ATOM 2674 C CA . GLY A 1 340 ? 18.433 22.736 -17.421 1.00 38.91 340 GLY A CA 1
ATOM 2675 C C . GLY A 1 340 ? 17.921 21.469 -18.095 1.00 38.91 340 GLY A C 1
ATOM 2676 O O . GLY A 1 340 ? 18.435 20.386 -17.839 1.00 38.91 340 GLY A O 1
ATOM 2677 N N . ALA A 1 341 ? 16.950 21.624 -18.993 1.00 40.59 341 ALA A N 1
ATOM 2678 C CA . ALA A 1 341 ? 16.279 20.557 -19.741 1.00 40.59 341 ALA A CA 1
ATOM 2679 C C . ALA A 1 341 ? 17.206 19.634 -20.578 1.00 40.59 341 ALA A C 1
ATOM 2681 O O . ALA A 1 341 ? 16.711 18.814 -21.338 1.00 40.59 341 ALA A O 1
ATOM 2682 N N . GLY A 1 342 ? 18.533 19.777 -20.473 1.00 47.16 342 GLY A N 1
ATOM 2683 C CA . GLY A 1 342 ? 19.531 18.932 -21.128 1.00 47.16 342 GLY A CA 1
ATOM 2684 C C . GLY A 1 342 ? 20.226 17.909 -20.220 1.00 47.16 342 GLY A C 1
ATOM 2685 O O . GLY A 1 342 ? 20.786 16.965 -20.752 1.00 47.16 342 GLY A O 1
ATOM 2686 N N . THR A 1 343 ? 20.211 18.041 -18.885 1.00 49.81 343 THR A N 1
ATOM 2687 C CA . THR A 1 343 ? 20.972 17.120 -18.005 1.00 49.81 343 THR A CA 1
ATOM 2688 C C . THR A 1 343 ? 20.218 15.836 -17.656 1.00 49.81 343 THR A C 1
ATOM 2690 O O . THR A 1 343 ? 20.842 14.809 -17.424 1.00 49.81 343 THR A O 1
ATOM 2693 N N . GLU A 1 344 ? 18.885 15.869 -17.627 1.00 52.16 344 GLU A N 1
ATOM 2694 C CA . GLU A 1 344 ? 18.083 14.728 -17.159 1.00 52.16 344 GLU A CA 1
ATOM 2695 C C . GLU A 1 344 ? 17.907 13.640 -18.231 1.00 52.16 344 GLU A C 1
ATOM 2697 O O . GLU A 1 344 ? 17.980 12.456 -17.907 1.00 52.16 344 GLU A O 1
ATOM 2702 N N . ASP A 1 345 ? 17.762 14.010 -19.510 1.00 56.31 345 ASP A N 1
ATOM 2703 C CA . ASP A 1 345 ? 17.752 13.044 -20.624 1.00 56.31 345 ASP A CA 1
ATOM 2704 C C . ASP A 1 345 ? 19.115 12.342 -20.753 1.00 56.31 345 ASP A C 1
ATOM 2706 O O . ASP A 1 345 ? 19.184 11.131 -20.962 1.00 56.31 345 ASP A O 1
ATOM 2710 N N . ASP A 1 346 ? 20.206 13.075 -20.504 1.00 63.59 346 ASP A N 1
ATOM 2711 C CA . ASP A 1 346 ? 21.566 12.534 -20.456 1.00 63.59 346 ASP A CA 1
ATOM 2712 C C . ASP A 1 346 ? 21.756 11.509 -19.324 1.00 63.59 346 ASP A C 1
ATOM 2714 O O . ASP A 1 346 ? 22.442 10.503 -19.523 1.00 63.59 346 ASP A O 1
ATOM 2718 N N . ASP A 1 347 ? 21.146 11.714 -18.154 1.00 61.53 347 ASP A N 1
ATOM 2719 C CA . ASP A 1 347 ? 21.251 10.786 -17.023 1.00 61.53 347 ASP A CA 1
ATOM 2720 C C . ASP A 1 347 ? 20.470 9.483 -17.267 1.00 61.53 347 ASP A C 1
ATOM 2722 O O . ASP A 1 347 ? 21.001 8.393 -17.024 1.00 61.53 347 ASP A O 1
ATOM 2726 N N . ILE A 1 348 ? 19.263 9.558 -17.847 1.00 62.41 348 ILE A N 1
ATOM 2727 C CA . ILE A 1 348 ? 18.527 8.364 -18.310 1.00 62.41 348 ILE A CA 1
ATOM 2728 C C . ILE A 1 348 ? 19.339 7.627 -19.367 1.00 62.41 348 ILE A C 1
ATOM 2730 O O . ILE A 1 348 ? 19.516 6.408 -19.310 1.00 62.41 348 ILE A O 1
ATOM 2734 N N . ARG A 1 349 ? 19.849 8.375 -20.346 1.00 69.44 349 ARG A N 1
ATOM 2735 C CA . ARG A 1 349 ? 20.625 7.823 -21.448 1.00 69.44 349 ARG A CA 1
ATOM 2736 C C . ARG A 1 349 ? 21.871 7.117 -20.931 1.00 69.44 349 ARG A C 1
ATOM 2738 O O . ARG A 1 349 ? 22.163 6.012 -21.377 1.00 69.44 349 ARG A O 1
ATOM 2745 N N . ARG A 1 350 ? 22.565 7.696 -19.947 1.00 70.81 350 ARG A N 1
ATOM 2746 C CA . ARG A 1 350 ? 23.697 7.062 -19.255 1.00 70.81 350 ARG A CA 1
ATOM 2747 C C . ARG A 1 350 ? 23.296 5.795 -18.507 1.00 70.81 350 ARG A C 1
ATOM 2749 O O . ARG A 1 350 ? 24.056 4.831 -18.545 1.00 70.81 350 ARG A O 1
ATOM 2756 N N . CYS A 1 351 ? 22.135 5.776 -17.854 1.00 68.94 351 CYS A N 1
ATOM 2757 C CA . CYS A 1 351 ? 21.613 4.583 -17.185 1.00 68.94 351 CYS A CA 1
ATOM 2758 C C . CYS A 1 351 ? 21.431 3.426 -18.182 1.00 68.94 351 CYS A C 1
ATOM 2760 O O . CYS A 1 351 ? 22.012 2.356 -18.010 1.00 68.94 351 CYS A O 1
ATOM 2762 N N . PHE A 1 352 ? 20.708 3.653 -19.284 1.00 73.88 352 PHE A N 1
ATOM 2763 C CA . PHE A 1 352 ? 20.500 2.622 -20.309 1.00 73.88 352 PHE A CA 1
ATOM 2764 C C . PHE A 1 352 ? 21.780 2.244 -21.055 1.00 73.88 352 PHE A C 1
ATOM 2766 O O . PHE A 1 352 ? 21.971 1.076 -21.384 1.00 73.88 352 PHE A O 1
ATOM 2773 N N . GLN A 1 353 ? 22.699 3.190 -21.262 1.00 75.94 353 GLN A N 1
ATOM 2774 C CA . GLN A 1 353 ? 24.019 2.893 -21.818 1.00 75.94 353 GLN A CA 1
ATOM 2775 C C . GLN A 1 353 ? 24.798 1.904 -20.960 1.00 75.94 353 GLN A C 1
ATOM 2777 O O . GLN A 1 353 ? 25.538 1.105 -21.520 1.00 75.94 353 GLN A O 1
ATOM 2782 N N . ARG A 1 354 ? 24.664 1.948 -19.631 1.00 72.56 354 ARG A N 1
ATOM 2783 C CA . ARG A 1 354 ? 25.395 1.073 -18.700 1.00 72.56 354 ARG A CA 1
ATOM 2784 C C . ARG A 1 354 ? 24.771 -0.313 -18.540 1.00 72.56 354 ARG A C 1
ATOM 2786 O O . ARG A 1 354 ? 25.390 -1.172 -17.917 1.00 72.56 354 ARG A O 1
ATOM 2793 N N . LEU A 1 355 ? 23.592 -0.546 -19.111 1.00 75.88 355 LEU A N 1
ATOM 2794 C CA . LEU A 1 355 ? 22.848 -1.790 -18.958 1.00 75.88 355 LEU A CA 1
ATOM 2795 C C . LEU A 1 355 ? 23.605 -2.957 -19.613 1.00 75.88 355 LEU A C 1
ATOM 2797 O O . LEU A 1 355 ? 23.915 -2.907 -20.800 1.00 75.88 355 LEU A O 1
ATOM 2801 N N . TRP A 1 356 ? 23.938 -3.997 -18.842 1.00 75.69 356 TRP A N 1
ATOM 2802 C CA . TRP A 1 356 ? 24.663 -5.180 -19.340 1.00 75.69 356 TRP A CA 1
ATOM 2803 C C . TRP A 1 356 ? 23.737 -6.357 -19.637 1.00 75.69 356 TRP A C 1
ATOM 2805 O O . TRP A 1 356 ? 24.024 -7.138 -20.546 1.00 75.69 356 TRP A O 1
ATOM 2815 N N . VAL A 1 357 ? 22.641 -6.478 -18.888 1.00 77.81 357 VAL A N 1
ATOM 2816 C CA . VAL A 1 357 ? 21.660 -7.560 -18.994 1.00 77.81 357 VAL A CA 1
ATOM 2817 C C . VAL A 1 357 ? 20.258 -6.961 -18.998 1.00 77.81 357 VAL A C 1
ATOM 2819 O O . VAL A 1 357 ? 19.887 -6.249 -18.068 1.00 77.81 357 VAL A O 1
ATOM 2822 N N . LEU A 1 358 ? 19.471 -7.271 -20.026 1.00 81.69 358 LEU A N 1
ATOM 2823 C CA . LEU A 1 358 ? 18.065 -6.887 -20.119 1.00 81.69 358 LEU A CA 1
ATOM 2824 C C . LEU A 1 358 ? 17.199 -8.145 -20.179 1.00 81.69 358 LEU A C 1
ATOM 2826 O O . LEU A 1 358 ? 17.301 -8.914 -21.131 1.00 81.69 358 LEU A O 1
ATOM 2830 N N . ASP A 1 359 ? 16.351 -8.357 -19.174 1.00 78.75 359 ASP A N 1
ATOM 2831 C CA . ASP A 1 359 ? 15.356 -9.431 -19.134 1.00 78.75 359 ASP A CA 1
ATOM 2832 C C . ASP A 1 359 ? 13.935 -8.854 -19.262 1.00 78.75 359 ASP A C 1
ATOM 2834 O O . ASP A 1 359 ? 13.439 -8.129 -18.392 1.00 78.75 359 ASP A O 1
ATOM 2838 N N . VAL A 1 360 ? 13.284 -9.141 -20.388 1.00 78.56 360 VAL A N 1
ATOM 2839 C CA . VAL A 1 360 ? 11.937 -8.680 -20.738 1.00 78.56 360 VAL A CA 1
ATOM 2840 C C . VAL A 1 360 ? 10.997 -9.880 -20.719 1.00 78.56 360 VAL A C 1
ATOM 2842 O O . VAL A 1 360 ? 11.078 -10.738 -21.595 1.00 78.56 360 VAL A O 1
ATOM 2845 N N . ARG A 1 361 ? 10.085 -9.955 -19.740 1.00 75.69 361 ARG A N 1
ATOM 2846 C CA . ARG A 1 361 ? 9.171 -11.100 -19.565 1.00 75.69 361 ARG A CA 1
ATOM 2847 C C . ARG A 1 361 ? 7.708 -10.673 -19.611 1.00 75.69 361 ARG A C 1
ATOM 2849 O O . ARG A 1 361 ? 7.283 -9.867 -18.796 1.00 75.69 361 ARG A O 1
ATOM 2856 N N . TYR A 1 362 ? 6.946 -11.261 -20.535 1.00 70.19 362 TYR A N 1
ATOM 2857 C CA . TYR A 1 362 ? 5.501 -11.076 -20.728 1.00 70.19 362 TYR A CA 1
ATOM 2858 C C . TYR A 1 362 ? 5.054 -9.600 -20.734 1.00 70.19 362 TYR A C 1
ATOM 2860 O O . TYR A 1 362 ? 3.946 -9.276 -20.310 1.00 70.19 362 TYR A O 1
ATOM 2868 N N . THR A 1 363 ? 5.913 -8.698 -21.221 1.00 67.50 363 THR A N 1
ATOM 2869 C CA . THR A 1 363 ? 5.629 -7.260 -21.286 1.00 67.50 363 THR A CA 1
ATOM 2870 C C . THR A 1 363 ? 4.736 -6.952 -22.486 1.00 67.50 363 THR A C 1
ATOM 2872 O O . THR A 1 363 ? 5.142 -7.117 -23.640 1.00 67.50 363 THR A O 1
ATOM 2875 N N . VAL A 1 364 ? 3.521 -6.467 -22.226 1.00 66.81 364 VAL A N 1
ATOM 2876 C CA . VAL A 1 364 ? 2.636 -5.924 -23.266 1.00 66.81 364 VAL A CA 1
ATOM 2877 C C . VAL A 1 364 ? 3.266 -4.644 -23.820 1.00 66.81 364 VAL A C 1
ATOM 2879 O O . VAL A 1 364 ? 3.506 -3.707 -23.068 1.00 66.81 364 VAL A O 1
ATOM 2882 N N . GLY A 1 365 ? 3.531 -4.589 -25.128 1.00 68.31 365 GLY A N 1
ATOM 2883 C CA . GLY A 1 365 ? 4.214 -3.443 -25.745 1.00 68.31 365 GLY A CA 1
ATOM 2884 C C . GLY A 1 365 ? 5.746 -3.480 -25.642 1.00 68.31 365 GLY A C 1
ATOM 2885 O O . GLY A 1 365 ? 6.393 -2.432 -25.643 1.00 68.31 365 GLY A O 1
ATOM 2886 N N . CYS A 1 366 ? 6.339 -4.677 -25.536 1.00 71.06 366 CYS A N 1
ATOM 2887 C CA . CYS A 1 366 ? 7.795 -4.874 -25.504 1.00 71.06 366 CYS A CA 1
ATOM 2888 C C . CYS A 1 366 ? 8.549 -4.278 -26.713 1.00 71.06 366 CYS A C 1
ATOM 2890 O O . CYS A 1 366 ? 9.741 -4.005 -26.610 1.00 71.06 366 CYS A O 1
ATOM 2892 N N . ASP A 1 367 ? 7.865 -4.003 -27.825 1.00 68.69 367 ASP A N 1
ATOM 2893 C CA . ASP A 1 367 ? 8.389 -3.291 -28.994 1.00 68.69 367 ASP A CA 1
ATOM 2894 C C . ASP A 1 367 ? 8.847 -1.857 -28.677 1.00 68.69 367 ASP A C 1
ATOM 2896 O O . ASP A 1 367 ? 9.696 -1.316 -29.379 1.00 68.69 367 ASP A O 1
ATOM 2900 N N . LYS A 1 368 ? 8.339 -1.243 -27.599 1.00 73.62 368 LYS A N 1
ATOM 2901 C CA . LYS A 1 368 ? 8.758 0.099 -27.166 1.00 73.62 368 LYS A CA 1
ATOM 2902 C C . LYS A 1 368 ? 10.132 0.090 -26.499 1.00 73.62 368 LYS A C 1
ATOM 2904 O O . LYS A 1 368 ? 11.003 0.870 -26.888 1.00 73.62 368 LYS A O 1
ATOM 2909 N N . ILE A 1 369 ? 10.344 -0.793 -25.518 1.00 75.94 369 ILE A N 1
ATOM 2910 C CA . ILE A 1 369 ? 11.644 -0.936 -24.836 1.00 75.94 369 ILE A CA 1
ATOM 2911 C C . ILE A 1 369 ? 12.688 -1.592 -25.745 1.00 75.94 369 ILE A C 1
ATOM 2913 O O . ILE A 1 369 ? 13.866 -1.269 -25.659 1.00 75.94 369 ILE A O 1
ATOM 2917 N N . LEU A 1 370 ? 12.253 -2.461 -26.659 1.00 79.25 370 LEU A N 1
ATOM 2918 C CA . LEU A 1 370 ? 13.102 -3.062 -27.687 1.00 79.25 370 LEU A CA 1
ATOM 2919 C C . LEU A 1 370 ? 13.074 -2.270 -29.000 1.00 79.25 370 LEU A C 1
ATOM 2921 O O . LEU A 1 370 ? 13.413 -2.817 -30.043 1.00 79.25 370 LEU A O 1
ATOM 2925 N N . SER A 1 371 ? 12.674 -0.996 -28.966 1.00 79.81 371 SER A N 1
ATOM 2926 C CA . SER A 1 371 ? 12.654 -0.157 -30.161 1.00 79.81 371 SER A CA 1
ATOM 2927 C C . SER A 1 371 ? 14.066 0.153 -30.650 1.00 79.81 371 SER A C 1
ATOM 2929 O O . SER A 1 371 ? 15.022 0.243 -29.878 1.00 79.81 371 SER A O 1
ATOM 2931 N N . ALA A 1 372 ? 14.173 0.409 -31.951 1.00 81.19 372 ALA A N 1
ATOM 2932 C CA . ALA A 1 372 ? 15.363 0.920 -32.626 1.00 81.19 372 ALA A CA 1
ATOM 2933 C C . ALA A 1 372 ? 16.146 1.973 -31.814 1.00 81.19 372 ALA A C 1
ATOM 2935 O O . ALA A 1 372 ? 17.323 1.791 -31.512 1.00 81.19 372 ALA A O 1
ATOM 2936 N N . GLN A 1 373 ? 15.460 3.050 -31.421 1.00 79.25 373 GLN A N 1
ATOM 2937 C CA . GLN A 1 373 ? 16.047 4.176 -30.693 1.00 79.25 373 GLN A CA 1
ATOM 2938 C C . GLN A 1 373 ? 16.633 3.749 -29.345 1.00 79.25 373 GLN A C 1
ATOM 2940 O O . GLN A 1 373 ? 17.685 4.236 -28.938 1.00 79.25 373 GLN A O 1
ATOM 2945 N N . MET A 1 374 ? 15.941 2.857 -28.643 1.00 79.12 374 MET A N 1
ATOM 2946 C CA . MET A 1 374 ? 16.352 2.407 -27.325 1.00 79.12 374 MET A CA 1
ATOM 2947 C C . MET A 1 374 ? 17.558 1.468 -27.400 1.00 79.12 374 MET A C 1
ATOM 2949 O O . MET A 1 374 ? 18.507 1.593 -26.627 1.00 79.12 374 MET A O 1
ATOM 2953 N N . MET A 1 375 ? 17.570 0.581 -28.390 1.00 82.62 375 MET A N 1
ATOM 2954 C CA . MET A 1 375 ? 18.704 -0.304 -28.644 1.00 82.62 375 MET A CA 1
ATOM 2955 C C . MET A 1 375 ? 19.965 0.465 -29.054 1.00 82.62 375 MET A C 1
ATOM 2957 O O . MET A 1 375 ? 21.061 0.094 -28.642 1.00 82.62 375 MET A O 1
ATOM 2961 N N . ASP A 1 376 ? 19.824 1.587 -29.764 1.00 82.81 376 ASP A N 1
ATOM 2962 C CA . ASP A 1 376 ? 20.947 2.487 -30.068 1.00 82.81 376 ASP A CA 1
ATOM 2963 C C . ASP A 1 376 ? 21.524 3.162 -28.803 1.00 82.81 376 ASP A C 1
ATOM 2965 O O . ASP A 1 376 ? 22.686 3.576 -28.781 1.00 82.81 376 ASP A O 1
ATOM 2969 N N . ILE A 1 377 ? 20.735 3.274 -27.727 1.00 81.81 377 ILE A N 1
ATOM 2970 C CA . ILE A 1 377 ? 21.183 3.795 -26.427 1.00 81.81 377 ILE A CA 1
ATOM 2971 C C . ILE A 1 377 ? 21.856 2.700 -25.592 1.00 81.81 377 ILE A C 1
ATOM 2973 O O . ILE A 1 377 ? 22.837 2.988 -24.911 1.00 81.81 377 ILE A O 1
ATOM 2977 N N . MET A 1 378 ? 21.377 1.456 -25.652 1.00 84.25 378 MET A N 1
ATOM 2978 C CA . MET A 1 378 ? 21.864 0.306 -24.870 1.00 84.25 378 MET A CA 1
ATOM 2979 C C . MET A 1 378 ? 23.208 -0.251 -25.380 1.00 84.25 378 MET A C 1
ATOM 2981 O O . MET A 1 378 ? 23.381 -1.446 -25.612 1.00 84.25 378 MET A O 1
ATOM 2985 N N . THR A 1 379 ? 24.198 0.621 -25.555 1.00 83.19 379 THR A N 1
ATOM 2986 C CA . THR A 1 379 ? 25.458 0.300 -26.234 1.00 83.19 379 THR A CA 1
ATOM 2987 C C . THR A 1 379 ? 26.306 -0.746 -25.515 1.00 83.19 379 THR A C 1
ATOM 2989 O O . THR A 1 379 ? 27.039 -1.470 -26.185 1.00 83.19 379 THR A O 1
ATOM 2992 N N . HIS A 1 380 ? 26.220 -0.869 -24.184 1.00 81.44 380 HIS A N 1
ATOM 2993 C CA . HIS A 1 380 ? 26.965 -1.881 -23.421 1.00 81.44 380 HIS A CA 1
ATOM 2994 C C . HIS A 1 380 ? 26.169 -3.163 -23.144 1.00 81.44 380 HIS A C 1
ATOM 2996 O O . HIS A 1 380 ? 26.661 -4.004 -22.386 1.00 81.44 380 HIS A O 1
ATOM 3002 N N . LEU A 1 381 ? 24.988 -3.342 -23.746 1.00 84.06 381 LEU A N 1
ATOM 3003 C CA . LEU A 1 381 ? 24.173 -4.537 -23.541 1.00 84.06 381 LEU A CA 1
ATOM 3004 C C . LEU A 1 381 ? 24.895 -5.782 -24.062 1.00 84.06 381 LEU A C 1
ATOM 3006 O O . LEU A 1 381 ? 25.335 -5.829 -25.209 1.00 84.06 381 LEU A O 1
ATOM 3010 N N . ARG A 1 382 ? 25.018 -6.795 -23.199 1.00 81.69 382 ARG A N 1
ATOM 3011 C CA . ARG A 1 382 ? 25.710 -8.062 -23.487 1.00 81.69 382 ARG A CA 1
ATOM 3012 C C . ARG A 1 382 ? 24.759 -9.244 -23.491 1.00 81.69 382 ARG A C 1
ATOM 3014 O O . ARG A 1 382 ? 24.966 -10.173 -24.269 1.00 81.69 382 ARG A O 1
ATOM 3021 N N . GLU A 1 383 ? 23.744 -9.229 -22.633 1.00 83.12 383 GLU A N 1
ATOM 3022 C CA . GLU A 1 383 ? 22.736 -10.283 -22.573 1.00 83.12 383 GLU A CA 1
ATOM 3023 C C . GLU A 1 383 ? 21.332 -9.699 -22.735 1.00 83.12 383 GLU A C 1
ATOM 3025 O O . GLU A 1 383 ? 20.941 -8.800 -21.994 1.00 83.12 383 GLU A O 1
ATOM 3030 N N . LEU A 1 384 ? 20.565 -10.234 -23.682 1.00 84.94 384 LEU A N 1
ATOM 3031 C CA . LEU A 1 384 ? 19.157 -9.904 -23.879 1.00 84.94 384 LEU A CA 1
ATOM 3032 C C . LEU A 1 384 ? 18.326 -11.180 -23.740 1.00 84.94 384 LEU A C 1
ATOM 3034 O O . LEU A 1 384 ? 18.486 -12.123 -24.516 1.00 84.94 384 LEU A O 1
ATOM 3038 N N . ASN A 1 385 ? 17.442 -11.211 -22.748 1.00 82.12 385 ASN A N 1
ATOM 3039 C CA . ASN A 1 385 ? 16.469 -12.275 -22.549 1.00 82.12 385 ASN A CA 1
ATOM 3040 C C . ASN A 1 385 ? 15.075 -11.713 -22.835 1.00 82.12 385 ASN A C 1
ATOM 3042 O O . ASN A 1 385 ? 14.662 -10.731 -22.229 1.00 82.12 385 ASN A O 1
ATOM 3046 N N . VAL A 1 386 ? 14.348 -12.330 -23.760 1.00 81.75 386 VAL A N 1
ATOM 3047 C CA . VAL A 1 386 ? 12.985 -11.945 -24.126 1.00 81.75 386 VAL A CA 1
ATOM 3048 C C . VAL A 1 386 ? 12.084 -13.162 -23.979 1.00 81.75 386 VAL A C 1
ATOM 3050 O O . VAL A 1 386 ? 12.246 -14.161 -24.679 1.00 81.75 386 VAL A O 1
ATOM 3053 N N . MET A 1 387 ? 11.120 -13.096 -23.068 1.00 79.12 387 MET A N 1
ATOM 3054 C CA . MET A 1 387 ? 10.153 -14.158 -22.824 1.00 79.12 387 MET A CA 1
ATOM 3055 C C . MET A 1 387 ? 8.732 -13.659 -23.055 1.00 79.12 387 MET A C 1
ATOM 3057 O O . MET A 1 387 ? 8.337 -12.648 -22.486 1.00 79.12 387 MET A O 1
ATOM 3061 N N . GLY A 1 388 ? 7.931 -14.385 -23.835 1.00 73.69 388 GLY A N 1
ATOM 3062 C CA . GLY A 1 388 ? 6.507 -14.075 -23.983 1.00 73.69 388 GLY A CA 1
ATOM 3063 C C . GLY A 1 388 ? 6.218 -12.769 -24.725 1.00 73.69 388 GLY A C 1
ATOM 3064 O O . GLY A 1 388 ? 5.162 -12.178 -24.512 1.00 73.69 388 GLY A O 1
ATOM 3065 N N . ALA A 1 389 ? 7.139 -12.314 -25.579 1.00 75.56 389 ALA A N 1
ATOM 3066 C CA . ALA A 1 389 ? 6.926 -11.136 -26.412 1.00 75.56 389 ALA A CA 1
ATOM 3067 C C . ALA A 1 389 ? 5.827 -11.391 -27.456 1.00 75.56 389 ALA A C 1
ATOM 3069 O O . ALA A 1 389 ? 5.763 -12.462 -28.072 1.00 75.56 389 ALA A O 1
ATOM 3070 N N . GLN A 1 390 ? 4.978 -10.386 -27.668 1.00 73.31 390 GLN A N 1
ATOM 3071 C CA . GLN A 1 390 ? 3.929 -10.382 -28.686 1.00 73.31 390 GLN A CA 1
ATOM 3072 C C . GLN A 1 390 ? 4.191 -9.240 -29.669 1.00 73.31 390 GLN A C 1
ATOM 3074 O O . GLN A 1 390 ? 4.289 -8.090 -29.251 1.00 73.31 390 GLN A O 1
ATOM 3079 N N . GLY A 1 391 ? 4.304 -9.554 -30.963 1.00 69.38 391 GLY A N 1
ATOM 3080 C CA . GLY A 1 391 ? 4.429 -8.547 -32.024 1.00 69.38 391 GLY A CA 1
ATOM 3081 C C . GLY A 1 391 ? 5.789 -7.845 -32.104 1.00 69.38 391 GLY A C 1
ATOM 3082 O O . GLY A 1 391 ? 5.892 -6.813 -32.760 1.00 69.38 391 GLY A O 1
ATOM 3083 N N . TRP A 1 392 ? 6.828 -8.381 -31.459 1.00 79.25 392 TRP A N 1
ATOM 3084 C CA . TRP A 1 392 ? 8.186 -7.843 -31.563 1.00 79.25 392 TRP A CA 1
ATOM 3085 C C . TRP A 1 392 ? 8.845 -8.280 -32.880 1.00 79.25 392 TRP A C 1
ATOM 3087 O O . TRP A 1 392 ? 8.818 -9.464 -33.228 1.00 79.25 392 TRP A O 1
ATOM 3097 N N . ASP A 1 393 ? 9.434 -7.326 -33.605 1.00 79.31 393 ASP A N 1
ATOM 3098 C CA . ASP A 1 393 ? 10.245 -7.593 -34.795 1.00 79.31 393 ASP A CA 1
ATOM 3099 C C . ASP A 1 393 ? 11.717 -7.753 -34.396 1.00 79.31 393 ASP A C 1
ATOM 3101 O O . ASP A 1 393 ? 12.398 -6.774 -34.083 1.00 79.31 393 ASP A O 1
ATOM 3105 N N . ILE A 1 394 ? 12.210 -8.993 -34.416 1.00 79.56 394 ILE A N 1
ATOM 3106 C CA . ILE A 1 394 ? 13.606 -9.310 -34.093 1.00 79.56 394 ILE A CA 1
ATOM 3107 C C . ILE A 1 394 ? 14.573 -8.684 -35.102 1.00 79.56 394 ILE A C 1
ATOM 3109 O O . ILE A 1 394 ? 15.710 -8.389 -34.743 1.00 79.56 394 ILE A O 1
ATOM 3113 N N . GLY A 1 395 ? 14.117 -8.395 -36.328 1.00 76.62 395 GLY A N 1
ATOM 3114 C CA . GLY A 1 395 ? 14.924 -7.734 -37.351 1.00 76.62 395 GLY A CA 1
ATOM 3115 C C . GLY A 1 395 ? 15.389 -6.333 -36.950 1.00 76.62 395 GLY A C 1
ATOM 3116 O O . GLY A 1 395 ? 16.380 -5.837 -37.477 1.00 76.62 395 GLY A O 1
ATOM 3117 N N . GLN A 1 396 ? 14.765 -5.715 -35.941 1.00 79.81 396 GLN A N 1
ATOM 3118 C CA . GLN A 1 396 ? 15.233 -4.446 -35.380 1.00 79.81 396 GLN A CA 1
ATOM 3119 C C . GLN A 1 396 ? 16.618 -4.538 -34.716 1.00 79.81 396 GLN A C 1
ATOM 3121 O O . GLN A 1 396 ? 17.253 -3.493 -34.534 1.00 79.81 396 GLN A O 1
ATOM 3126 N N . LEU A 1 397 ? 17.074 -5.750 -34.366 1.00 81.12 397 LEU A N 1
ATOM 3127 C CA . LEU A 1 397 ? 18.421 -6.015 -33.851 1.00 81.12 397 LEU A CA 1
ATOM 3128 C C . LEU A 1 397 ? 19.504 -5.870 -34.927 1.00 81.12 397 LEU A C 1
ATOM 3130 O O . LEU A 1 397 ? 20.662 -5.657 -34.581 1.00 81.12 397 LEU A O 1
ATOM 3134 N N . GLN A 1 398 ? 19.147 -5.973 -36.211 1.00 78.75 398 GLN A N 1
ATOM 3135 C CA . GLN A 1 398 ? 20.112 -5.944 -37.304 1.00 78.75 398 GLN A CA 1
ATOM 3136 C C . GLN A 1 398 ? 20.915 -4.635 -37.298 1.00 78.75 398 GLN A C 1
ATOM 3138 O O . GLN A 1 398 ? 20.349 -3.540 -37.333 1.00 78.75 398 GLN A O 1
ATOM 3143 N N . GLY A 1 399 ? 22.245 -4.753 -37.249 1.00 76.94 399 GLY A N 1
ATOM 3144 C CA . GLY A 1 399 ? 23.159 -3.606 -37.197 1.00 76.94 399 GLY A CA 1
ATOM 3145 C C . GLY A 1 399 ? 23.111 -2.806 -35.887 1.00 76.94 399 GLY A C 1
ATOM 3146 O O . GLY A 1 399 ? 23.665 -1.709 -35.822 1.00 76.94 399 GLY A O 1
ATOM 3147 N N . ARG A 1 400 ? 22.454 -3.327 -34.841 1.00 83.19 400 ARG A N 1
ATOM 3148 C CA . ARG A 1 400 ? 22.344 -2.713 -33.510 1.00 83.19 400 ARG A CA 1
ATOM 3149 C C . ARG A 1 400 ? 22.882 -3.639 -32.425 1.00 83.19 400 ARG A C 1
ATOM 3151 O O . ARG A 1 400 ? 23.080 -4.826 -32.641 1.00 83.19 400 ARG A O 1
ATOM 3158 N N . LEU A 1 401 ? 23.111 -3.082 -31.232 1.00 82.94 401 LEU A N 1
ATOM 3159 C CA . LEU A 1 401 ? 23.631 -3.812 -30.065 1.00 82.94 401 LEU A CA 1
ATOM 3160 C C . LEU A 1 401 ? 24.913 -4.615 -30.378 1.00 82.94 401 LEU A C 1
ATOM 3162 O O . LEU A 1 401 ? 24.973 -5.816 -30.111 1.00 82.94 401 LEU A O 1
ATOM 3166 N N . PRO A 1 402 ? 25.981 -3.969 -30.885 1.00 79.31 402 PRO A N 1
ATOM 3167 C CA . PRO A 1 402 ? 27.187 -4.662 -31.359 1.00 79.31 402 PRO A CA 1
ATOM 3168 C C . PRO A 1 402 ? 27.924 -5.453 -30.264 1.00 79.31 402 PRO A C 1
ATOM 3170 O O . PRO A 1 402 ? 28.775 -6.286 -30.555 1.00 79.31 402 PRO A O 1
ATOM 3173 N N . ASN A 1 403 ? 27.620 -5.189 -28.990 1.00 80.88 403 ASN A N 1
ATOM 3174 C CA . ASN A 1 403 ? 28.235 -5.853 -27.841 1.00 80.88 403 ASN A CA 1
ATOM 3175 C C . ASN A 1 403 ? 27.451 -7.070 -27.331 1.00 80.88 403 ASN A C 1
ATOM 3177 O O . ASN A 1 403 ? 27.853 -7.662 -26.321 1.00 80.88 403 ASN A O 1
ATOM 3181 N N . ILE A 1 404 ? 26.357 -7.452 -27.998 1.00 82.31 404 ILE A N 1
ATOM 3182 C CA . ILE A 1 404 ? 25.523 -8.568 -27.567 1.00 82.31 404 ILE A CA 1
ATOM 3183 C C . ILE A 1 404 ? 26.281 -9.893 -27.711 1.00 82.31 404 ILE A C 1
ATOM 3185 O O . ILE A 1 404 ? 26.839 -10.225 -28.751 1.00 82.31 404 ILE A O 1
ATOM 3189 N N . ARG A 1 405 ? 26.342 -10.655 -26.620 1.00 80.44 405 ARG A N 1
ATOM 3190 C CA . ARG A 1 405 ? 27.033 -11.953 -26.532 1.00 80.44 405 ARG A CA 1
ATOM 3191 C C . ARG A 1 405 ? 26.063 -13.109 -26.368 1.00 80.44 405 ARG A C 1
ATOM 3193 O O . ARG A 1 405 ? 26.425 -14.260 -26.593 1.00 80.44 405 ARG A O 1
ATOM 3200 N N . LYS A 1 406 ? 24.851 -12.811 -25.906 1.00 80.12 406 LYS A N 1
ATOM 3201 C CA . LYS A 1 406 ? 23.844 -13.807 -25.570 1.00 80.12 406 LYS A CA 1
ATOM 3202 C C . LYS A 1 406 ? 22.459 -13.228 -25.798 1.00 80.12 406 LYS A C 1
ATOM 3204 O O . LYS A 1 406 ? 22.056 -12.283 -25.127 1.00 80.12 406 LYS A O 1
ATOM 3209 N N . LEU A 1 407 ? 21.732 -13.836 -26.722 1.00 84.56 407 LEU A N 1
ATOM 3210 C CA . LEU A 1 407 ? 20.329 -13.552 -26.979 1.00 84.56 407 LEU A CA 1
ATOM 3211 C C . LEU A 1 407 ? 19.521 -14.807 -26.649 1.00 84.56 407 LEU A C 1
ATOM 3213 O O . LEU A 1 407 ? 19.810 -15.888 -27.162 1.00 84.56 407 LEU A O 1
ATOM 3217 N N . ARG A 1 408 ? 18.520 -14.683 -25.778 1.00 82.75 408 ARG A N 1
ATOM 3218 C CA . ARG A 1 408 ? 17.557 -15.752 -25.494 1.00 82.75 408 ARG A CA 1
ATOM 3219 C C . ARG A 1 408 ? 16.160 -15.248 -25.793 1.00 82.75 408 ARG A C 1
ATOM 3221 O O . ARG A 1 408 ? 15.719 -14.293 -25.169 1.00 82.75 408 ARG A O 1
ATOM 3228 N N . VAL A 1 409 ? 15.449 -15.926 -26.688 1.00 81.56 409 VAL A N 1
ATOM 3229 C CA . VAL A 1 409 ? 14.035 -15.645 -26.959 1.00 81.56 409 VAL A CA 1
ATOM 3230 C C . VAL A 1 409 ? 13.211 -16.896 -26.664 1.00 81.56 409 VAL A C 1
ATOM 3232 O O . VAL A 1 409 ? 13.516 -17.973 -27.172 1.00 81.56 409 VAL A O 1
ATOM 3235 N N . GLN A 1 410 ? 12.206 -16.790 -25.792 1.00 78.38 410 GLN A N 1
ATOM 3236 C CA . GLN A 1 410 ? 11.434 -17.932 -25.291 1.00 78.38 410 GLN A CA 1
ATOM 3237 C C . GLN A 1 410 ? 9.933 -17.633 -25.253 1.00 78.38 410 GLN A C 1
ATOM 3239 O O . GLN A 1 410 ? 9.520 -16.540 -24.890 1.00 78.38 410 GLN A O 1
ATOM 3244 N N . LYS A 1 411 ? 9.089 -18.630 -25.548 1.00 72.50 411 LYS A N 1
ATOM 3245 C CA . LYS A 1 411 ? 7.619 -18.562 -25.369 1.00 72.50 411 LYS A CA 1
ATOM 3246 C C . LYS A 1 411 ? 6.925 -17.363 -26.057 1.00 72.50 411 LYS A C 1
ATOM 3248 O O . LYS A 1 411 ? 5.824 -16.989 -25.662 1.00 72.50 411 LYS A O 1
ATOM 3253 N N . SER A 1 412 ? 7.546 -16.770 -27.074 1.00 71.19 412 SER A N 1
ATOM 3254 C CA . SER A 1 412 ? 7.008 -15.637 -27.837 1.00 71.19 412 SER A CA 1
ATOM 3255 C C . SER A 1 412 ? 6.143 -16.149 -28.991 1.00 71.19 412 SER A C 1
ATOM 3257 O O . SER A 1 412 ? 6.542 -17.064 -29.707 1.00 71.19 412 SER A O 1
ATOM 3259 N N . THR A 1 413 ? 4.938 -15.602 -29.144 1.00 59.47 413 THR A N 1
ATOM 3260 C CA . THR A 1 413 ? 3.887 -16.153 -30.028 1.00 59.47 413 THR A CA 1
ATOM 3261 C C . THR A 1 413 ? 3.896 -15.564 -31.439 1.00 59.47 413 THR A C 1
ATOM 3263 O O . THR A 1 413 ? 3.355 -16.171 -32.361 1.00 59.47 413 THR A O 1
ATOM 3266 N N . THR A 1 414 ? 4.524 -14.403 -31.637 1.00 60.50 414 THR A N 1
ATOM 3267 C CA . THR A 1 414 ? 4.694 -13.771 -32.954 1.00 60.50 414 THR A CA 1
ATOM 3268 C C . THR A 1 414 ? 5.982 -12.953 -32.942 1.00 60.50 414 THR A C 1
ATOM 3270 O O . THR A 1 414 ? 5.986 -11.813 -32.482 1.00 60.50 414 THR A O 1
ATOM 3273 N N . ILE A 1 415 ? 7.082 -13.567 -33.381 1.00 59.28 415 ILE A N 1
ATOM 3274 C CA . ILE A 1 415 ? 8.330 -12.861 -33.685 1.00 59.28 415 ILE A CA 1
ATOM 3275 C C . ILE A 1 415 ? 8.292 -12.588 -35.184 1.00 59.28 415 ILE A C 1
ATOM 3277 O O . ILE A 1 415 ? 8.273 -13.529 -35.978 1.00 59.28 415 ILE A O 1
ATOM 3281 N N . HIS A 1 416 ? 8.220 -11.321 -35.572 1.00 61.72 416 HIS A N 1
ATOM 3282 C CA . HIS A 1 416 ? 8.429 -10.947 -36.966 1.00 61.72 416 HIS A CA 1
ATOM 3283 C C . HIS A 1 416 ? 9.932 -10.817 -37.208 1.00 61.72 416 HIS A C 1
ATOM 3285 O O . HIS A 1 416 ? 10.663 -10.443 -36.299 1.00 61.72 416 HIS A O 1
ATOM 3291 N N . CYS A 1 417 ? 10.399 -11.179 -38.397 1.00 63.34 417 CYS A N 1
ATOM 3292 C CA . CYS A 1 417 ? 11.762 -10.912 -38.829 1.00 63.34 417 CYS A CA 1
ATOM 3293 C C . CYS A 1 417 ? 11.665 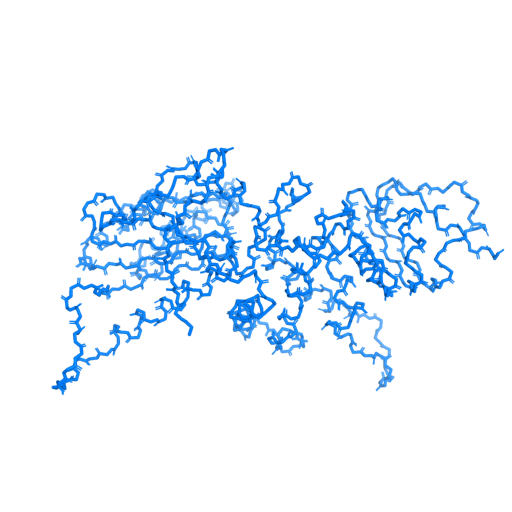-10.278 -40.210 1.00 63.34 417 CYS A C 1
ATOM 3295 O O . CYS A 1 417 ? 11.280 -10.938 -41.175 1.00 63.34 417 CYS A O 1
ATOM 3297 N N . SER A 1 418 ? 11.913 -8.974 -40.287 1.00 63.91 418 SER A N 1
ATOM 3298 C CA . SER A 1 418 ? 11.904 -8.230 -41.551 1.00 63.91 418 SER A CA 1
ATOM 3299 C C . SER A 1 418 ? 13.166 -8.455 -42.404 1.00 63.91 418 SER A C 1
ATOM 3301 O O . SER A 1 418 ? 13.191 -8.051 -43.567 1.00 63.91 418 SER A O 1
ATOM 3303 N N . CYS A 1 419 ? 14.178 -9.143 -41.866 1.00 57.03 419 CYS A N 1
ATOM 3304 C CA . CYS A 1 419 ? 15.437 -9.502 -42.524 1.00 57.03 419 CYS A CA 1
ATOM 3305 C C . CYS A 1 419 ? 15.637 -11.028 -42.626 1.00 57.03 419 CYS A C 1
ATOM 3307 O O . CYS A 1 419 ? 14.867 -11.802 -42.053 1.00 57.03 419 CYS A O 1
ATOM 3309 N N . SER A 1 420 ? 16.634 -11.482 -43.396 1.00 56.12 420 SER A N 1
ATOM 3310 C CA . SER A 1 420 ? 16.995 -12.906 -43.438 1.00 56.12 420 SER A CA 1
ATOM 3311 C C . SER A 1 420 ? 17.714 -13.301 -42.137 1.00 56.12 420 SER A C 1
ATOM 3313 O O . SER A 1 420 ? 18.445 -12.487 -41.575 1.00 56.12 420 SER A O 1
ATOM 3315 N N . GLU A 1 421 ? 17.499 -14.523 -41.630 1.00 56.19 421 GLU A N 1
ATOM 3316 C CA . GLU A 1 421 ? 18.119 -14.993 -40.371 1.00 56.19 421 GLU A CA 1
ATOM 3317 C C . GLU A 1 421 ? 19.657 -14.907 -40.403 1.00 56.19 421 GLU A C 1
ATOM 3319 O O . GLU A 1 421 ? 20.282 -14.693 -39.363 1.00 56.19 421 GLU A O 1
ATOM 3324 N N . ASP A 1 422 ? 20.252 -14.993 -41.597 1.00 55.62 422 ASP A N 1
ATOM 3325 C CA . ASP A 1 422 ? 21.696 -14.905 -41.827 1.00 55.62 422 ASP A CA 1
ATOM 3326 C C . ASP A 1 422 ? 22.243 -13.463 -41.752 1.00 55.62 422 ASP A C 1
ATOM 3328 O O . ASP A 1 422 ? 23.441 -13.263 -41.553 1.00 55.62 422 ASP A O 1
ATOM 3332 N N . ASP A 1 423 ? 21.393 -12.437 -41.859 1.00 56.72 423 ASP A N 1
ATOM 3333 C CA . ASP A 1 423 ? 21.821 -11.029 -41.870 1.00 56.72 423 ASP A CA 1
ATOM 3334 C C . ASP A 1 423 ? 21.717 -10.343 -40.496 1.00 56.72 423 ASP A C 1
ATOM 3336 O O . ASP A 1 423 ? 22.108 -9.186 -40.347 1.00 56.72 423 ASP A O 1
ATOM 3340 N N . LEU A 1 424 ? 21.188 -11.033 -39.481 1.00 56.47 424 LEU A N 1
ATOM 3341 C CA . LEU A 1 424 ? 20.847 -10.457 -38.172 1.00 56.47 424 LEU A CA 1
ATOM 3342 C C . LEU A 1 424 ? 22.064 -10.045 -37.324 1.00 56.47 424 LEU A C 1
ATOM 3344 O O . LEU A 1 424 ? 21.969 -9.097 -36.546 1.00 56.47 424 LEU A O 1
ATOM 3348 N N . PHE A 1 425 ? 23.196 -10.734 -37.491 1.00 56.50 425 PHE A N 1
ATOM 3349 C CA . PHE A 1 425 ? 24.463 -10.470 -36.788 1.00 56.50 425 PHE A CA 1
ATOM 3350 C C . PHE A 1 425 ? 25.659 -10.331 -37.741 1.00 56.50 425 PHE A C 1
ATOM 3352 O O . PHE A 1 425 ? 26.807 -10.432 -37.310 1.00 56.50 425 PHE A O 1
ATOM 3359 N N . SER A 1 426 ? 25.395 -10.146 -39.034 1.00 52.78 426 SER A N 1
ATOM 3360 C CA . SER A 1 426 ? 26.438 -9.943 -40.038 1.00 52.78 426 SER A CA 1
ATOM 3361 C C . SER A 1 426 ? 26.998 -8.521 -39.922 1.00 52.78 426 SER A C 1
ATOM 3363 O O . SER A 1 426 ? 26.220 -7.572 -39.808 1.00 52.78 426 SER A O 1
ATOM 3365 N N . GLU A 1 427 ? 28.333 -8.406 -39.870 1.00 47.69 427 GLU A N 1
ATOM 3366 C CA . GLU A 1 427 ? 29.071 -7.141 -39.669 1.00 47.69 427 GLU A CA 1
ATOM 3367 C C . GLU A 1 427 ? 28.778 -6.059 -40.717 1.00 47.69 427 GLU A C 1
ATOM 3369 O O . GLU A 1 427 ? 28.693 -6.390 -41.925 1.00 47.69 427 GLU A O 1
#

Foldseek 3Di:
DDQDQDDDDDDDDDDDDDDQQDDDPQFFFEEECELNVFLRQLVLVVVLVVLVVVLPDDDDDDDDDDDPPPPPHFNEEQEAEVLVPFALLVSLLSSCVSLVPDPVLNVVSVVVVVVCVVVVPDRSYDHADQVSLVVQLVSVVVVVTAYEYEEEALDLADDDCCRSNVDPRHGPHSHHYYYYYNDQADFDDPVSVVVRCVPPVSGDGYTYGDDPDQLDLVNNLVRQLSSLVVQLVVCVVPDDPPLPQSNDSQLSSVLSSVVLLVLLLCVLPQFDPCLQFSLQLCDLVVSPDDPPPDPDDDDDPDDPCSSVVVVVVSSVSNPDDPVVSDHDTRPSSHDDPPDDPPVSVVVVLVSLCSGAEGAAELDDPVCRCVPLVNQQSNQNHAYYHAYQDEPAALLSQQVTNLNHNYYHYYNHDDHHHPDDPVRNNDD

Organism: NCBI:txid38414

Sequence (427 aa):
MGIFITAPETAATSKKEPIARRINSRNNVIYFDGWDGLGASAVLRAIAARGTATSKQEPAASTGSGSVSAGLEFEQVIHIDCSKWESRRALQKAVGEQLKLPAKVMEMFDKQEEEDDFRGVAQYSRTEVEHVTRVMYQHIQKLNRRLLVIFHNGSSEEIDLASLCGFPLSGYSINKMLWTFQGRFRLKPRSKVDSALKSAGTTDAFLSATSHIPYSHDLWYYCVREEADKLVAAFKINTDPQGVISQHAQVLVECFMYMLELCRIRHQSIYYDLATHSANYWICDGVINQPRLGETGIGAYDGDDGLWRTTEALQCEMQLDAEYHQDLLPLHLASSTTCGAGTEDDDIRRCFQRLWVLDVRYTVGCDKILSAQMMDIMTHLRELNVMGAQGWDIGQLQGRLPNIRKLRVQKSTTIHCSCSEDDLFSE

pLDDT: mean 72.33, std 19.29, range [24.05, 95.94]

Secondary structure (DSSP, 8-state):
------PPPPPP--S---------TT--EEEE-TBTTBTHHHHHHHHHHHHHHHTT-------S-S---TT---SEEEEEEESS---HHHHHHHHHHHTT--HHHHHHHHHHHHHHHHTT--GGGPPP-HHHHHHHHHHHHHHT--EEEEEEE-SSS---HHHHH----STT-S-EEEEEESGGG----HHHHHHHTTTS----EEE----SS---HHHHHHHHHHHHHHHHHHHHHHS-TT-SGGG-HHHHHHHHHHHHHHHHHGGG-----HHHHHHHHHHHTTSSPPP---S------S-TTHHHHHHHHHHHHS---TTTTSSPPPHHHH----S-TTHHHHHHHHHHHT--EEEE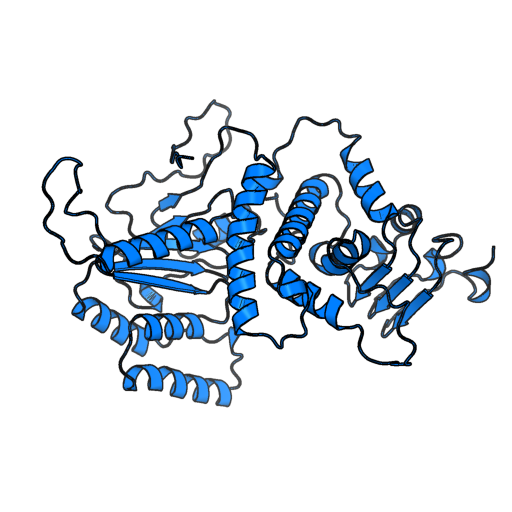ES-TTHHHHTSHHHHHH-TT--EEEEES-EEEEGGGGTT--TT--EEEEES-SEEE-SS-GGGSS--

Radius of gyration: 25.69 Å; chains: 1; bounding box: 59×61×86 Å